Protein 4WWH (pdb70)

Secondary structure (DSSP, 8-state):
---EEEE---SSSTHHHHHHH--HHHHHTT-EEEE---TT-HHHHHHHHH--TT--SEEEE--SSTTS-HHHHHHHHHTT--EEEESSPP-S-S---EEEEE-HHHHHHHHHHHHHHHHTGGGT---EEEEE-B--TT-THHHHHHHH---SHHHHHHTSEE-TT---SHHHHB-GGG-HHHHHH--HIIIII-SSS---EEE-SSHHHHHHHHHHHHHTT-SBTTBPPPEE--SS--HHHHHHHHTTSS--EEE--HHHHHHHHHHHHHHHHTT-----SBSSS-B-SS-B--EEEEPPEEE-TTTHIIIIITTSSS-TGGG-/---EEEE---SSSTHHHHHHH--HHHHHTT-EEEE---TT-HHHHHHHHH--TT--SEEEE--SSTTS-HHHHHHHHHTT--EEEESS---S-S---EEEEE-HHHHHHHHHHHHHHHHTGGGT---EEEEE-B--TT-THHHHHHHH---HHHHHHTTSEE-TT---SHHHHB-GGG-HHHHHH--HHHHHH-SSS---EEE-SSHHHHHHHHHHHHHTT-SSSSSPPPEE--SS--HHHHHHHHTT-S-EEEE--HHHHHHHHHHHHHHHHTT-----SBSSS-B-SSSB--EEEEPPEEEETTTHIIIIITTTSS-TTT--

Structure (mmCIF, N/CA/C/O backbone):
data_4WWH
#
_entry.id   4WWH
#
_cell.length_a   68.045
_cell.length_b   83.617
_cell.length_c   100.242
_cell.angle_alpha   90.000
_cell.angle_beta   90.000
_cell.angle_gamma   90.000
#
_symmetry.space_group_name_H-M   'P 21 21 21'
#
loop_
_entity.id
_entity.type
_entity.pdbx_description
1 polymer 'ABC transporter'
2 non-polymer beta-D-galactopyranose
3 non-polymer 2-AMINO-2-HYDROXYMETHYL-PROPANE-1,3-DIOL
4 water water
#
loop_
_atom_site.group_PDB
_atom_site.id
_atom_site.type_symbol
_atom_site.label_atom_id
_atom_site.label_alt_id
_atom_site.label_comp_id
_atom_site.label_asym_id
_atom_site.label_entity_id
_atom_site.label_seq_id
_atom_site.pdbx_PDB_ins_code
_atom_site.Cartn_x
_atom_site.Cartn_y
_atom_site.Cartn_z
_atom_site.occupancy
_atom_site.B_iso_or_equiv
_atom_site.auth_seq_id
_atom_site.auth_comp_id
_atom_site.auth_asym_id
_atom_site.auth_atom_id
_atom_site.pdbx_PDB_model_num
ATOM 1 N N . ALA A 1 34 ? 66.186 2.881 -3.856 1.00 33.38 37 ALA A N 1
ATOM 2 C CA . ALA A 1 34 ? 64.865 2.450 -4.301 1.00 29.64 37 ALA A CA 1
ATOM 3 C C . ALA A 1 34 ? 63.777 3.349 -3.713 1.00 24.50 37 ALA A C 1
ATOM 4 O O . ALA A 1 34 ? 62.693 3.479 -4.286 1.00 26.11 37 ALA A O 1
ATOM 10 N N . LYS A 1 35 ? 64.073 3.975 -2.578 1.00 24.00 38 LYS A N 1
ATOM 11 C CA . LYS A 1 35 ? 63.100 4.835 -1.900 1.00 20.02 38 LYS A CA 1
ATOM 12 C C . LYS A 1 35 ? 62.945 6.195 -2.581 1.00 17.09 38 LYS A C 1
ATOM 13 O O . LYS A 1 35 ? 62.059 6.973 -2.224 1.00 22.39 38 LYS A O 1
ATOM 32 N N . GLY A 1 36 ? 63.803 6.494 -3.548 1.00 15.52 39 GLY A N 1
ATOM 33 C CA . GLY A 1 36 ? 63.653 7.709 -4.326 1.00 13.46 39 GLY A CA 1
ATOM 34 C C . GLY A 1 36 ? 64.355 8.910 -3.738 1.00 13.54 39 GLY A C 1
ATOM 35 O O . GLY A 1 36 ? 65.225 8.778 -2.888 1.00 16.06 39 GLY A O 1
ATOM 39 N N . THR A 1 37 ? 63.941 10.088 -4.196 1.00 12.86 40 THR A N 1
ATOM 40 C CA . THR A 1 37 ? 64.622 11.336 -3.898 1.00 11.61 40 THR A CA 1
ATOM 41 C C . THR A 1 37 ? 63.657 12.282 -3.200 1.00 12.33 40 THR A C 1
ATOM 42 O O . THR A 1 37 ? 62.490 12.399 -3.580 1.00 13.39 40 THR A O 1
ATOM 53 N N . VAL A 1 38 ? 64.154 12.946 -2.168 1.00 11.41 41 VAL A N 1
ATOM 54 C CA . VAL A 1 38 ? 63.399 13.992 -1.481 1.00 9.91 41 VAL A CA 1
ATOM 55 C C . VAL A 1 38 ? 63.957 15.353 -1.902 1.00 11.49 41 VAL A C 1
ATOM 56 O O . VAL A 1 38 ? 65.172 15.549 -1.932 1.00 10.52 41 VAL A O 1
ATOM 69 N N . GLY A 1 39 ? 63.072 16.289 -2.244 1.00 9.38 42 GLY A N 1
ATOM 70 C CA . GLY A 1 39 ? 63.498 17.631 -2.598 1.00 9.19 42 GLY A CA 1
ATOM 71 C C . GLY A 1 39 ? 63.576 18.498 -1.360 1.00 8.68 42 GLY A C 1
ATOM 72 O O . GLY A 1 39 ? 62.676 18.481 -0.525 1.00 9.77 42 GLY A O 1
ATOM 76 N N . ILE A 1 40 ? 64.658 19.262 -1.249 1.00 8.00 43 ILE A N 1
ATOM 77 C CA . ILE A 1 40 ? 64.871 20.146 -0.111 1.00 7.44 43 ILE A CA 1
ATOM 78 C C . ILE A 1 40 ? 65.142 21.553 -0.637 1.00 7.18 43 ILE A C 1
ATOM 79 O O . ILE A 1 40 ? 66.178 21.781 -1.264 1.00 8.12 43 ILE A O 1
ATOM 95 N N . ALA A 1 41 ? 64.225 22.485 -0.361 1.00 6.87 44 ALA A N 1
ATOM 96 C CA . ALA A 1 41 ? 64.287 23.838 -0.911 1.00 6.66 44 ALA A CA 1
ATOM 97 C C . ALA A 1 41 ? 64.511 24.851 0.212 1.00 6.14 44 ALA A C 1
ATOM 98 O O . ALA A 1 41 ? 63.577 25.182 0.949 1.00 6.04 44 ALA A O 1
ATOM 122 N N . PRO A 1 43 ? 66.025 28.664 1.707 1.00 5.03 46 PRO A N 1
ATOM 123 C CA . PRO A 1 43 ? 65.795 30.008 1.157 1.00 5.72 46 PRO A CA 1
ATOM 124 C C . PRO A 1 43 ? 67.039 30.708 0.617 1.00 5.31 46 PRO A C 1
ATOM 125 O O . PRO A 1 43 ? 66.971 31.345 -0.444 1.00 6.49 46 PRO A O 1
ATOM 136 N N . THR A 1 44 ? 68.154 30.589 1.322 1.00 6.09 47 THR A N 1
ATOM 137 C CA . THR A 1 44 ? 69.348 31.331 0.991 1.00 6.40 47 THR A CA 1
ATOM 138 C C . THR A 1 44 ? 70.514 30.766 1.781 1.00 6.53 47 THR A C 1
ATOM 139 O O . THR A 1 44 ? 70.317 30.146 2.824 1.00 7.85 47 THR A O 1
ATOM 150 N N . LYS A 1 45 ? 71.727 30.974 1.288 1.00 7.94 48 LYS A N 1
ATOM 151 C CA . LYS A 1 45 ? 72.932 30.688 2.056 1.00 9.13 48 LYS A CA 1
ATOM 152 C C . LYS A 1 45 ? 73.435 31.911 2.827 1.00 8.72 48 LYS A C 1
ATOM 153 O O . LYS A 1 45 ? 74.374 31.789 3.623 1.00 10.96 48 LYS A O 1
ATOM 172 N N A SER A 1 46 ? 72.822 33.078 2.619 0.66 7.66 49 SER A N 1
ATOM 173 N N B SER A 1 46 ? 72.840 33.070 2.582 0.34 7.84 49 SER A N 1
ATOM 174 C CA A SER A 1 46 ? 73.307 34.340 3.211 0.66 8.94 49 SER A CA 1
ATOM 175 C CA B SER A 1 46 ? 73.334 34.300 3.182 0.34 8.84 49 SER A CA 1
ATOM 176 C C A SER A 1 46 ? 72.989 34.467 4.706 0.66 8.84 49 SER A C 1
ATOM 177 C C B SER A 1 46 ? 73.172 34.274 4.702 0.34 7.91 49 SER A C 1
ATOM 178 O O A SER A 1 46 ? 73.470 35.363 5.387 0.66 7.50 49 SER A O 1
ATOM 179 O O B SER A 1 46 ? 73.982 34.872 5.414 0.34 7.65 49 SER A O 1
ATOM 194 N N . SER A 1 47 ? 72.143 33.576 5.190 1.00 6.42 50 SER A N 1
ATOM 195 C CA . SER A 1 47 ? 72.001 33.316 6.619 1.00 6.70 50 SER A CA 1
ATOM 196 C C . SER A 1 47 ? 72.495 31.893 6.814 1.00 6.27 50 SER A C 1
ATOM 197 O O . SER A 1 47 ? 71.889 30.935 6.293 1.00 7.81 50 SER A O 1
ATOM 206 N N . GLU A 1 48 ? 73.570 31.739 7.567 1.00 5.45 51 GLU A N 1
ATOM 207 C CA . GLU A 1 48 ? 74.331 30.521 7.537 1.00 6.72 51 GLU A CA 1
ATOM 208 C C . GLU A 1 48 ? 73.616 29.286 8.072 1.00 6.56 51 GLU A C 1
ATOM 209 O O . GLU A 1 48 ? 73.998 28.168 7.720 1.00 6.66 51 GLU A O 1
ATOM 221 N N . ARG A 1 49 ? 72.588 29.440 8.890 1.00 5.41 52 ARG A N 1
ATOM 222 C CA . ARG A 1 49 ? 71.945 28.249 9.434 1.00 4.74 52 ARG A CA 1
ATOM 223 C C . ARG A 1 49 ? 71.440 27.356 8.316 1.00 4.75 52 ARG A C 1
ATOM 224 O O . ARG A 1 49 ? 71.495 26.134 8.451 1.00 5.37 52 ARG A O 1
ATOM 245 N N . TRP A 1 50 ? 70.958 27.931 7.215 1.00 5.13 53 TRP A N 1
ATOM 246 C CA . TRP A 1 50 ? 70.256 27.111 6.233 1.00 4.96 53 TRP A CA 1
ATOM 247 C C . TRP A 1 50 ? 71.196 26.159 5.523 1.00 5.67 53 TRP A C 1
ATOM 248 O O . TRP A 1 50 ? 70.760 25.132 5.018 1.00 5.76 53 TRP A O 1
ATOM 269 N N . VAL A 1 51 ? 72.475 26.508 5.474 1.00 5.75 54 VAL A N 1
ATOM 270 C CA . VAL A 1 51 ? 73.497 25.621 4.954 1.00 7.64 54 VAL A CA 1
ATOM 271 C C . VAL A 1 51 ? 73.578 24.361 5.829 1.00 6.64 54 VAL A C 1
ATOM 272 O O . VAL A 1 51 ? 73.675 23.240 5.326 1.00 8.23 54 VAL A O 1
ATOM 285 N N . ALA A 1 52 ? 73.518 24.557 7.141 1.00 6.38 55 ALA A N 1
ATOM 286 C CA . ALA A 1 52 ? 73.556 23.450 8.097 1.00 6.90 55 ALA A CA 1
ATOM 287 C C . ALA A 1 52 ? 72.246 22.671 8.117 1.00 5.56 55 ALA A C 1
ATOM 288 O O . ALA A 1 52 ? 72.255 21.447 8.176 1.00 6.26 55 ALA A O 1
ATOM 295 N N . ASP A 1 53 ? 71.115 23.366 8.060 1.00 5.20 56 ASP A N 1
ATOM 296 C CA . ASP A 1 53 ? 69.830 22.660 7.952 1.00 5.28 56 ASP A CA 1
ATOM 297 C C . ASP A 1 53 ? 69.871 21.708 6.761 1.00 5.71 56 ASP A C 1
ATOM 298 O O . ASP A 1 53 ? 69.525 20.532 6.863 1.00 6.00 56 ASP A O 1
ATOM 307 N N . GLY A 1 54 ? 70.302 22.230 5.621 1.00 6.05 57 GLY A N 1
ATOM 308 C CA . GLY A 1 54 ? 70.296 21.460 4.394 1.00 6.82 57 GLY A CA 1
ATOM 309 C C . GLY A 1 54 ? 71.257 20.287 4.421 1.00 7.44 57 GLY A C 1
ATOM 310 O O . GLY A 1 54 ? 70.892 19.161 4.067 1.00 7.53 57 GLY A O 1
ATOM 314 N N . GLN A 1 55 ? 72.496 20.529 4.834 1.00 7.00 58 GLN A N 1
ATOM 315 C CA . GLN A 1 55 ? 73.506 19.474 4.827 1.00 8.57 58 GLN A CA 1
ATOM 316 C C . GLN A 1 55 ? 73.162 18.371 5.817 1.00 7.57 58 GLN A C 1
ATOM 317 O O . GLN A 1 55 ? 73.313 17.177 5.516 1.00 8.26 58 GLN A O 1
ATOM 331 N N . ASN A 1 56 ? 72.705 18.754 7.002 1.00 7.00 59 ASN A N 1
ATOM 332 C CA . ASN A 1 56 ? 72.319 17.749 7.972 1.00 8.56 59 ASN A CA 1
ATOM 333 C C . ASN A 1 56 ? 71.137 16.909 7.459 1.00 8.08 59 ASN A C 1
ATOM 334 O O . ASN A 1 56 ? 71.096 15.698 7.674 1.00 7.84 59 ASN A O 1
ATOM 362 N N . VAL A 1 58 ? 70.505 16.290 4.220 1.00 7.81 61 VAL A N 1
ATOM 363 C CA . VAL A 1 58 ? 71.041 15.412 3.182 1.00 8.36 61 VAL A CA 1
ATOM 364 C C . VAL A 1 58 ? 71.608 14.141 3.820 1.00 8.70 61 VAL A C 1
ATOM 365 O O . VAL A 1 58 ? 71.331 13.022 3.379 1.00 9.18 61 VAL A O 1
ATOM 378 N N . ASP A 1 59 ? 72.393 14.325 4.871 1.00 8.49 62 ASP A N 1
ATOM 379 C CA . ASP A 1 59 ? 73.073 13.201 5.505 1.00 8.83 62 ASP A CA 1
ATOM 380 C C . ASP A 1 59 ? 72.065 12.287 6.210 1.00 8.94 62 ASP A C 1
ATOM 381 O O . ASP A 1 59 ? 72.194 11.059 6.156 1.00 9.43 62 ASP A O 1
ATOM 390 N N . GLN A 1 60 ? 71.070 12.869 6.867 1.00 8.53 63 GLN A N 1
ATOM 391 C CA . GLN A 1 60 ? 70.077 12.040 7.546 1.00 8.68 63 GLN A CA 1
ATOM 392 C C . GLN A 1 60 ? 69.150 11.326 6.562 1.00 9.09 63 GLN A C 1
ATOM 393 O O . GLN A 1 60 ? 68.814 10.164 6.758 1.00 9.51 63 GLN A O 1
ATOM 407 N N . PHE A 1 61 ? 68.769 11.996 5.479 1.00 9.01 64 PHE A N 1
ATOM 408 C CA . PHE A 1 61 ? 67.969 11.327 4.460 1.00 9.46 64 PHE A CA 1
ATOM 409 C C . PHE A 1 61 ? 68.757 10.148 3.890 1.00 10.67 64 PHE A C 1
ATOM 410 O O . PHE A 1 61 ? 68.192 9.081 3.653 1.00 10.57 64 PHE A O 1
ATOM 427 N N . LYS A 1 62 ? 70.062 10.319 3.684 1.00 10.10 65 LYS A N 1
ATOM 428 C CA . LYS A 1 62 ? 70.879 9.216 3.175 1.00 10.71 65 LYS A CA 1
ATOM 429 C C . LYS A 1 62 ? 70.865 8.058 4.165 1.00 10.99 65 LYS A C 1
ATOM 430 O O . LYS A 1 62 ? 70.773 6.897 3.772 1.00 11.59 65 LYS A O 1
ATOM 449 N N . ALA A 1 63 ? 70.932 8.367 5.452 1.00 11.33 66 ALA A N 1
ATOM 450 C CA . ALA A 1 63 ? 70.922 7.321 6.465 1.00 10.86 66 ALA A CA 1
ATOM 451 C C . ALA A 1 63 ? 69.625 6.509 6.404 1.00 11.19 66 ALA A C 1
ATOM 452 O O . ALA A 1 63 ? 69.615 5.324 6.743 1.00 12.51 66 ALA A O 1
ATOM 459 N N . PHE A 1 64 ? 68.539 7.156 5.995 1.00 10.95 67 PHE A N 1
ATOM 460 C CA . PHE A 1 64 ? 67.237 6.504 5.855 1.00 12.85 67 PHE A CA 1
ATOM 461 C C . PHE A 1 64 ? 67.039 5.874 4.471 1.00 14.05 67 PHE A C 1
ATOM 462 O O . PHE A 1 64 ? 65.993 5.297 4.205 1.00 15.64 67 PHE A O 1
ATOM 479 N N . GLY A 1 65 ? 68.014 6.019 3.580 1.00 12.61 68 GLY A N 1
ATOM 480 C CA . GLY A 1 65 ? 67.943 5.392 2.272 1.00 12.56 68 GLY A CA 1
ATOM 481 C C . GLY A 1 65 ? 67.352 6.250 1.158 1.00 12.42 68 GLY A C 1
ATOM 482 O O . GLY A 1 65 ? 66.974 5.719 0.106 1.00 13.38 68 GLY A O 1
ATOM 486 N N . TYR A 1 66 ? 67.274 7.559 1.372 1.00 12.49 69 TYR A N 1
ATOM 487 C CA . TYR A 1 66 ? 66.766 8.492 0.368 1.00 13.03 69 TYR A CA 1
ATOM 488 C C . TYR A 1 66 ? 67.878 9.313 -0.262 1.00 13.10 69 TYR A C 1
ATOM 489 O O . TYR A 1 66 ? 68.758 9.841 0.427 1.00 14.58 69 TYR A O 1
ATOM 507 N N . ASP A 1 67 ? 67.813 9.449 -1.580 1.00 13.17 70 ASP A N 1
ATOM 508 C CA . ASP A 1 67 ? 68.582 10.481 -2.268 1.00 14.07 70 ASP A CA 1
ATOM 509 C C . ASP A 1 67 ? 67.933 11.842 -1.992 1.00 11.96 70 ASP A C 1
ATOM 510 O O . ASP A 1 67 ? 66.793 11.900 -1.524 1.00 11.86 70 ASP A O 1
ATOM 519 N N . THR A 1 68 ? 68.645 12.925 -2.296 1.00 12.10 71 THR A N 1
ATOM 520 C CA . THR A 1 68 ? 68.101 14.265 -2.109 1.00 10.87 71 THR A CA 1
ATOM 521 C C . THR A 1 68 ? 68.480 15.185 -3.253 1.00 11.82 71 THR A C 1
ATOM 522 O O . THR A 1 68 ? 69.514 15.003 -3.909 1.00 13.05 71 THR A O 1
ATOM 533 N N . ASP A 1 69 ? 67.621 16.176 -3.463 1.00 10.26 72 ASP A N 1
ATOM 534 C CA . ASP A 1 69 ? 67.896 17.312 -4.338 1.00 10.30 72 ASP A CA 1
ATOM 535 C C . ASP A 1 69 ? 67.830 18.567 -3.471 1.00 8.87 72 ASP A C 1
ATOM 536 O O . ASP A 1 69 ? 66.744 19.072 -3.192 1.00 10.02 72 ASP A O 1
ATOM 545 N N . LEU A 1 70 ? 68.997 19.031 -3.021 1.00 9.02 73 LEU A N 1
ATOM 546 C CA . LEU A 1 70 ? 69.106 20.186 -2.134 1.00 8.71 73 LEU A CA 1
ATOM 547 C C . LEU A 1 70 ? 69.402 21.444 -2.951 1.00 9.24 73 LEU A C 1
ATOM 548 O O . LEU A 1 70 ? 70.386 21.483 -3.685 1.00 9.61 73 LEU A O 1
ATOM 564 N N . GLN A 1 71 ? 68.546 22.455 -2.826 1.00 7.61 74 GLN A N 1
ATOM 565 C CA . GLN A 1 71 ? 68.688 23.704 -3.568 1.00 7.77 74 GLN A CA 1
ATOM 566 C C . GLN A 1 71 ? 68.480 24.896 -2.640 1.00 7.26 74 GLN A C 1
ATOM 567 O O . GLN A 1 71 ? 67.742 24.808 -1.656 1.00 8.20 74 GLN A O 1
ATOM 581 N N . TYR A 1 72 ? 69.134 26.008 -2.980 1.00 6.87 75 TYR A N 1
ATOM 582 C CA . TYR A 1 72 ? 69.038 27.252 -2.232 1.00 6.86 75 TYR A CA 1
ATOM 583 C C . TYR A 1 72 ? 68.553 28.333 -3.175 1.00 6.43 75 TYR A C 1
ATOM 584 O O . TYR A 1 72 ? 69.067 28.486 -4.275 1.00 7.14 75 TYR A O 1
ATOM 602 N N . GLY A 1 73 ? 67.572 29.110 -2.736 1.00 6.82 76 GLY A N 1
ATOM 603 C CA . GLY A 1 73 ? 66.981 30.132 -3.582 1.00 6.26 76 GLY A CA 1
ATOM 604 C C . GLY A 1 73 ? 67.719 31.458 -3.673 1.00 6.86 76 GLY A C 1
ATOM 605 O O . GLY A 1 73 ? 67.340 32.317 -4.466 1.00 6.50 76 GLY A O 1
ATOM 609 N N . ASP A 1 74 ? 68.770 31.644 -2.876 1.00 7.26 77 ASP A N 1
ATOM 610 C CA . ASP A 1 74 ? 69.508 32.916 -2.839 1.00 8.61 77 ASP A CA 1
ATOM 611 C C . ASP A 1 74 ? 68.575 34.118 -2.559 1.00 7.15 77 ASP A C 1
ATOM 612 O O . ASP A 1 74 ? 68.820 35.245 -2.998 1.00 8.95 77 ASP A O 1
ATOM 621 N N . ASP A 1 75 ? 67.513 33.879 -1.816 1.00 7.47 78 ASP A N 1
ATOM 622 C CA . ASP A 1 75 ? 66.515 34.893 -1.473 1.00 7.55 78 ASP A CA 1
ATOM 623 C C . ASP A 1 75 ? 65.794 35.490 -2.664 1.00 8.37 78 ASP A C 1
ATOM 624 O O . ASP A 1 75 ? 65.152 36.517 -2.528 1.00 9.08 78 ASP A O 1
ATOM 633 N N . VAL A 1 76 ? 65.857 34.828 -3.814 1.00 6.00 79 VAL A N 1
ATOM 634 C CA . VAL A 1 76 ? 65.027 35.176 -4.945 1.00 5.85 79 VAL A CA 1
ATOM 635 C C . VAL A 1 76 ? 63.842 34.222 -4.920 1.00 5.92 79 VAL A C 1
ATOM 636 O O . VAL A 1 76 ? 63.991 33.008 -5.130 1.00 6.13 79 VAL A O 1
ATOM 649 N N . VAL A 1 77 ? 62.659 34.762 -4.653 1.00 5.78 80 VAL A N 1
ATOM 650 C CA . VAL A 1 77 ? 61.462 33.951 -4.605 1.00 6.91 80 VAL A CA 1
ATOM 651 C C . VAL A 1 77 ? 61.331 33.078 -5.855 1.00 6.44 80 VAL A C 1
ATOM 652 O O . VAL A 1 77 ? 61.042 31.875 -5.746 1.00 6.52 80 VAL A O 1
ATOM 665 N N . GLN A 1 78 ? 61.543 33.638 -7.039 1.00 6.67 81 GLN A N 1
ATOM 666 C CA . GLN A 1 78 ? 61.337 32.868 -8.256 1.00 7.18 81 GLN A CA 1
ATOM 667 C C . GLN A 1 78 ? 62.388 31.776 -8.421 1.00 7.36 81 GLN A C 1
ATOM 668 O O . GLN A 1 78 ? 62.104 30.751 -9.047 1.00 7.74 81 GLN A O 1
ATOM 682 N N . ASN A 1 79 ? 63.587 31.953 -7.868 1.00 7.14 82 ASN A N 1
ATOM 683 C CA . ASN A 1 79 ? 64.558 30.858 -7.907 1.00 7.32 82 ASN A CA 1
ATOM 684 C C . ASN A 1 79 ? 64.014 29.679 -7.092 1.00 7.24 82 ASN A C 1
ATOM 685 O O . ASN A 1 79 ? 64.093 28.524 -7.514 1.00 7.59 82 ASN A O 1
ATOM 696 N N . GLN A 1 80 ? 63.498 29.955 -5.897 1.00 6.81 83 GLN A N 1
ATOM 697 C CA . GLN A 1 80 ? 62.948 28.890 -5.078 1.00 6.76 83 GLN A CA 1
ATOM 698 C C . GLN A 1 80 ? 61.739 28.236 -5.762 1.00 7.13 83 GLN A C 1
ATOM 699 O O . GLN A 1 80 ? 61.624 27.001 -5.775 1.00 7.39 83 GLN A O 1
ATOM 713 N N . VAL A 1 81 ? 60.853 29.044 -6.347 1.00 7.20 84 VAL A N 1
ATOM 714 C CA . VAL A 1 81 ? 59.711 28.491 -7.056 1.00 7.90 84 VAL A CA 1
ATOM 715 C C . VAL A 1 81 ? 60.179 27.586 -8.189 1.00 8.13 84 VAL A C 1
ATOM 716 O O . VAL A 1 81 ? 59.663 26.475 -8.353 1.00 8.47 84 VAL A O 1
ATOM 729 N N A SER A 1 82 ? 61.128 28.072 -8.989 0.45 8.25 85 SER A N 1
ATOM 730 N N B SER A 1 82 ? 61.140 28.043 -8.983 0.55 8.26 85 SER A N 1
ATOM 731 C CA A SER A 1 82 ? 61.705 27.298 -10.087 0.45 9.43 85 SER A CA 1
ATOM 732 C CA B SER A 1 82 ? 61.628 27.257 -10.109 0.55 8.80 85 SER A CA 1
ATOM 733 C C A SER A 1 82 ? 62.237 25.974 -9.580 0.45 9.61 85 SER A C 1
ATOM 734 C C B SER A 1 82 ? 62.319 25.977 -9.637 0.55 9.43 85 SER A C 1
ATOM 735 O O A SER A 1 82 ? 61.977 24.915 -10.154 0.45 9.34 85 SER A O 1
ATOM 736 O O B SER A 1 82 ? 62.231 24.934 -10.290 0.55 9.37 85 SER A O 1
ATOM 751 N N . GLN A 1 83 ? 63.000 26.044 -8.501 1.00 8.45 86 GLN A N 1
ATOM 752 C CA . GLN A 1 83 ? 63.647 24.866 -7.954 1.00 8.98 86 GLN A CA 1
ATOM 753 C C . GLN A 1 83 ? 62.607 23.822 -7.543 1.00 8.67 86 GLN A C 1
ATOM 754 O O . GLN A 1 83 ? 62.779 22.628 -7.801 1.00 9.07 86 GLN A O 1
ATOM 769 N N . ILE A 1 84 ? 61.530 24.261 -6.901 1.00 8.39 87 ILE A N 1
ATOM 770 C CA . ILE A 1 84 ? 60.461 23.361 -6.474 1.00 8.55 87 ILE A CA 1
ATOM 771 C C . ILE A 1 84 ? 59.714 22.813 -7.697 1.00 9.16 87 ILE A C 1
ATOM 772 O O . ILE A 1 84 ? 59.407 21.620 -7.764 1.00 9.55 87 ILE A O 1
ATOM 788 N N . GLU A 1 85 ? 59.435 23.665 -8.679 1.00 9.37 88 GLU A N 1
ATOM 789 C CA . GLU A 1 85 ? 58.782 23.200 -9.899 1.00 9.91 88 GLU A CA 1
ATOM 790 C C . GLU A 1 85 ? 59.589 22.060 -10.508 1.00 10.38 88 GLU A C 1
ATOM 791 O O . GLU A 1 85 ? 59.023 21.060 -10.981 1.00 10.90 88 GLU A O 1
ATOM 803 N N . ASN A 1 86 ? 60.909 22.217 -10.531 1.00 11.31 89 ASN A N 1
ATOM 804 C CA . ASN A 1 86 ? 61.779 21.208 -11.111 1.00 13.03 89 ASN A CA 1
ATOM 805 C C . ASN A 1 86 ? 61.785 19.919 -10.305 1.00 13.45 89 ASN A C 1
ATOM 806 O O . ASN A 1 86 ? 61.829 18.828 -10.876 1.00 15.24 89 ASN A O 1
ATOM 834 N N . ILE A 1 88 ? 59.294 18.784 -8.597 1.00 12.54 91 ILE A N 1
ATOM 835 C CA . ILE A 1 88 ? 58.007 18.165 -8.897 1.00 12.49 91 ILE A CA 1
ATOM 836 C C . ILE A 1 88 ? 58.042 17.440 -10.247 1.00 13.94 91 ILE A C 1
ATOM 837 O O . ILE A 1 88 ? 57.596 16.299 -10.358 1.00 14.70 91 ILE A O 1
ATOM 853 N N . THR A 1 89 ? 58.600 18.078 -11.266 1.00 14.58 92 THR A N 1
ATOM 854 C CA . THR A 1 89 ? 58.637 17.465 -12.589 1.00 16.56 92 THR A CA 1
ATOM 855 C C . THR A 1 89 ? 59.627 16.296 -12.616 1.00 17.25 92 THR A C 1
ATOM 856 O O . THR A 1 89 ? 59.453 15.352 -13.391 1.00 17.21 92 THR A O 1
ATOM 867 N N . LYS A 1 90 ? 60.635 16.329 -11.749 1.00 17.69 93 LYS A N 1
ATOM 868 C CA . LYS A 1 90 ? 61.617 15.245 -11.658 1.00 19.26 93 LYS A CA 1
ATOM 869 C C . LYS A 1 90 ? 61.163 14.099 -10.755 1.00 18.62 93 LYS A C 1
ATOM 870 O O . LYS A 1 90 ? 61.873 13.094 -10.585 1.00 21.07 93 LYS A O 1
ATOM 889 N N . GLY A 1 91 ? 59.966 14.229 -10.199 1.00 14.60 94 GLY A N 1
ATOM 890 C CA . GLY A 1 91 ? 59.354 13.139 -9.463 1.00 16.08 94 GLY A CA 1
ATOM 891 C C . GLY A 1 91 ? 59.905 12.878 -8.072 1.00 13.43 94 GLY A C 1
ATOM 892 O O . GLY A 1 91 ? 59.968 11.720 -7.634 1.00 14.51 94 GLY A O 1
ATOM 896 N N . VAL A 1 92 ? 60.285 13.921 -7.341 1.00 13.96 95 VAL A N 1
ATOM 897 C CA . VAL A 1 92 ? 60.675 13.694 -5.952 1.00 11.89 95 VAL A CA 1
ATOM 898 C C . VAL A 1 92 ? 59.481 13.090 -5.228 1.00 11.68 95 VAL A C 1
ATOM 899 O O . VAL A 1 92 ? 58.341 13.287 -5.625 1.00 13.45 95 VAL A O 1
ATOM 912 N N . LYS A 1 93 ? 59.759 12.354 -4.157 1.00 13.77 96 LYS A N 1
ATOM 913 C CA . LYS A 1 93 ? 58.723 11.683 -3.380 1.00 12.96 96 LYS A CA 1
ATOM 914 C C . LYS A 1 93 ? 58.061 12.575 -2.344 1.00 11.42 96 LYS A C 1
ATOM 915 O O . LYS A 1 93 ? 56.958 12.293 -1.888 1.00 11.91 96 LYS A O 1
ATOM 934 N N . LEU A 1 94 ? 58.748 13.644 -1.950 1.00 10.93 97 LEU A N 1
ATOM 935 C CA . LEU A 1 94 ? 58.307 14.507 -0.860 1.00 10.00 97 LEU A CA 1
ATOM 936 C C . LEU A 1 94 ? 59.103 15.795 -0.988 1.00 10.72 97 LEU A C 1
ATOM 937 O O . LEU A 1 9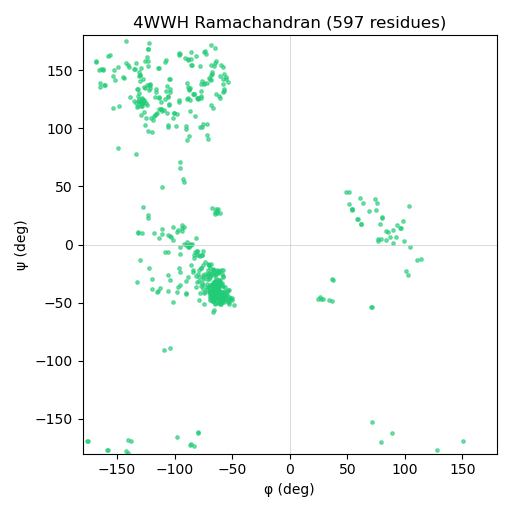4 ? 60.220 15.774 -1.494 1.00 9.61 97 LEU A O 1
ATOM 953 N N . LEU A 1 95 ? 58.517 16.907 -0.547 1.00 9.23 98 LEU A N 1
ATOM 954 C CA . LEU A 1 95 ? 59.182 18.208 -0.542 1.00 9.22 98 LEU A CA 1
ATOM 955 C C . LEU A 1 95 ? 59.347 18.705 0.878 1.00 8.95 98 LEU A C 1
ATOM 956 O O . LEU A 1 95 ? 58.400 18.682 1.655 1.00 9.48 98 LEU A O 1
ATOM 972 N N . VAL A 1 96 ? 60.556 19.147 1.213 1.00 7.75 99 VAL A N 1
ATOM 973 C CA . VAL A 1 96 ? 60.820 19.851 2.467 1.00 7.29 99 VAL A CA 1
ATOM 974 C C . VAL A 1 96 ? 61.205 21.258 2.055 1.00 6.80 99 VAL A C 1
ATOM 975 O O . VAL A 1 96 ? 62.178 21.456 1.340 1.00 8.17 99 VAL A O 1
ATOM 988 N N . ILE A 1 97 ? 60.406 22.237 2.459 1.00 6.52 100 ILE A N 1
ATOM 989 C CA . ILE A 1 97 ? 60.549 23.598 1.956 1.00 6.55 100 ILE A CA 1
ATOM 990 C C . ILE A 1 97 ? 60.563 24.603 3.100 1.00 5.79 100 ILE A C 1
ATOM 991 O O . ILE A 1 97 ? 59.639 24.624 3.932 1.00 6.30 100 ILE A O 1
ATOM 1007 N N . ALA A 1 98 ? 61.607 25.426 3.144 1.00 5.46 101 ALA A N 1
ATOM 1008 C CA . ALA A 1 98 ? 61.677 26.588 4.036 1.00 5.28 101 ALA A CA 1
ATOM 1009 C C . ALA A 1 98 ? 61.463 27.806 3.136 1.00 5.21 101 ALA A C 1
ATOM 1010 O O . ALA A 1 98 ? 62.373 28.215 2.408 1.00 5.09 101 ALA A O 1
ATOM 1017 N N . PRO A 1 99 ? 60.246 28.371 3.129 1.00 5.07 102 PRO A N 1
ATOM 1018 C CA . PRO A 1 99 ? 59.943 29.432 2.162 1.00 5.13 102 PRO A CA 1
ATOM 1019 C C . PRO A 1 99 ? 60.686 30.722 2.418 1.00 5.12 102 PRO A C 1
ATOM 1020 O O . PRO A 1 99 ? 60.825 31.149 3.556 1.00 4.97 102 PRO A O 1
ATOM 1031 N N . ILE A 1 100 ? 61.107 31.363 1.336 1.00 5.09 103 ILE A N 1
ATOM 1032 C CA . ILE A 1 100 ? 61.506 32.762 1.394 1.00 4.91 103 ILE A CA 1
ATOM 1033 C C . ILE A 1 100 ? 60.284 33.622 1.719 1.00 4.89 103 ILE A C 1
ATOM 1034 O O . ILE A 1 100 ? 60.275 34.357 2.706 1.00 5.24 103 ILE A O 1
ATOM 1050 N N . ASP A 1 101 ? 59.260 33.505 0.892 1.00 6.08 104 ASP A N 1
ATOM 1051 C CA . ASP A 1 101 ? 58.005 34.247 1.041 1.00 6.24 104 ASP A CA 1
ATOM 1052 C C . ASP A 1 101 ? 56.915 33.217 1.286 1.00 5.94 104 ASP A C 1
ATOM 1053 O O . ASP A 1 101 ? 56.597 32.408 0.412 1.00 6.63 104 ASP A O 1
ATOM 1062 N N . GLY A 1 102 ? 56.358 33.227 2.493 1.00 6.97 105 GLY A N 1
ATOM 1063 C CA . GLY A 1 102 ? 55.418 32.204 2.899 1.00 7.80 105 GLY A CA 1
ATOM 1064 C C . GLY A 1 102 ? 54.168 32.079 2.049 1.00 8.58 105 GLY A C 1
ATOM 1065 O O . GLY A 1 102 ? 53.531 31.025 2.045 1.00 8.95 105 GLY A O 1
ATOM 1069 N N . SER A 1 103 ? 53.808 33.134 1.324 1.00 7.68 106 SER A N 1
ATOM 1070 C CA . SER A 1 103 ? 52.570 33.132 0.545 1.00 9.51 106 SER A CA 1
ATOM 1071 C C . SER A 1 103 ? 52.807 32.927 -0.953 1.00 10.59 106 SER A C 1
ATOM 1072 O O . SER A 1 103 ? 51.851 32.980 -1.750 1.00 11.21 106 SER A O 1
ATOM 1080 N N . SER A 1 104 ? 54.048 32.647 -1.347 1.00 7.83 107 SER A N 1
ATOM 1081 C CA . SER A 1 104 ? 54.424 32.624 -2.757 1.00 7.70 107 SER A CA 1
ATOM 1082 C C . SER A 1 104 ? 54.321 31.275 -3.436 1.00 7.38 107 SER A C 1
ATOM 1083 O O . SER A 1 104 ? 54.625 31.178 -4.625 1.00 9.08 107 SER A O 1
ATOM 1091 N N . LEU A 1 105 ? 53.895 30.237 -2.724 1.00 8.24 108 LEU A N 1
ATOM 1092 C CA . LEU A 1 105 ? 54.034 28.873 -3.229 1.00 9.13 108 LEU A CA 1
ATOM 1093 C C . LEU A 1 105 ? 52.718 28.169 -3.540 1.00 10.17 108 LEU A C 1
ATOM 1094 O O . LEU A 1 105 ? 52.710 26.994 -3.890 1.00 12.00 108 LEU A O 1
ATOM 1110 N N . THR A 1 106 ? 51.607 28.882 -3.443 1.00 10.60 109 THR A N 1
ATOM 1111 C CA . THR A 1 106 ? 50.297 28.245 -3.529 1.00 11.04 109 THR A CA 1
ATOM 1112 C C . THR A 1 106 ? 50.054 27.503 -4.849 1.00 12.34 109 THR A C 1
ATOM 1113 O O . THR A 1 106 ? 49.676 26.333 -4.838 1.00 11.49 109 THR A O 1
ATOM 1124 N N . ASN A 1 107 ? 50.310 28.146 -5.981 1.00 11.80 110 ASN A N 1
ATOM 1125 C CA . ASN A 1 107 ? 50.110 27.467 -7.250 1.00 11.98 110 ASN A CA 1
ATOM 1126 C C . ASN A 1 107 ? 51.063 26.300 -7.396 1.00 10.74 110 ASN A C 1
ATOM 1127 O O . ASN A 1 107 ? 50.694 25.245 -7.877 1.00 12.25 110 ASN A O 1
ATOM 1138 N N . THR A 1 108 ? 52.302 26.489 -6.969 1.00 11.08 111 THR A N 1
ATOM 1139 C CA . THR A 1 108 ? 53.295 25.440 -7.101 1.00 10.69 111 THR A CA 1
ATOM 1140 C C . THR A 1 108 ? 52.911 24.207 -6.280 1.00 11.12 111 THR A C 1
ATOM 1141 O O . THR A 1 108 ? 53.055 23.077 -6.730 1.00 12.54 111 THR A O 1
ATOM 1152 N N . LEU A 1 109 ? 52.400 24.428 -5.078 1.00 10.96 112 LEU A N 1
ATOM 1153 C CA . LEU A 1 109 ? 52.070 23.302 -4.209 1.00 10.05 112 LEU A CA 1
ATOM 1154 C C . LEU A 1 109 ? 50.774 22.600 -4.607 1.00 9.86 112 LEU A C 1
ATOM 1155 O O . LEU A 1 109 ? 50.577 21.439 -4.258 1.00 11.12 112 LEU A O 1
ATOM 1171 N N . GLN A 1 110 ? 49.910 23.273 -5.366 1.00 11.03 113 GLN A N 1
ATOM 1172 C CA . GLN A 1 110 ? 48.768 22.556 -5.911 1.00 12.02 113 GLN A CA 1
ATOM 1173 C C . GLN A 1 110 ? 49.267 21.519 -6.916 1.00 13.25 113 GLN A C 1
ATOM 1174 O O . GLN A 1 110 ? 48.734 20.427 -6.994 1.00 13.62 113 GLN A O 1
ATOM 1188 N N A HIS A 1 111 ? 50.294 21.857 -7.696 0.48 13.69 114 HIS A N 1
ATOM 1189 N N B HIS A 1 111 ? 50.291 21.895 -7.670 0.52 13.80 114 HIS A N 1
ATOM 1190 C CA A HIS A 1 111 ? 50.869 20.879 -8.619 0.48 14.93 114 HIS A CA 1
ATOM 1191 C CA B HIS A 1 111 ? 50.938 21.006 -8.615 0.52 14.65 114 HIS A CA 1
ATOM 1192 C C A HIS A 1 111 ? 51.450 19.720 -7.827 0.48 14.62 114 HIS A C 1
ATOM 1193 C C B HIS A 1 111 ? 51.500 19.785 -7.872 0.52 14.67 114 HIS A C 1
ATOM 1194 O O A HIS A 1 111 ? 51.269 18.563 -8.191 0.48 16.53 114 HIS A O 1
ATOM 1195 O O B HIS A 1 111 ? 51.343 18.653 -8.312 0.52 16.60 114 HIS A O 1
ATOM 1224 N N . ALA A 1 112 ? 52.139 20.022 -6.727 1.00 14.75 115 ALA A N 1
ATOM 1225 C CA . ALA A 1 112 ? 52.670 18.941 -5.892 1.00 13.49 115 ALA A CA 1
ATOM 1226 C C . ALA A 1 112 ? 51.547 18.028 -5.393 1.00 11.26 115 ALA A C 1
ATOM 1227 O O . ALA A 1 112 ? 51.656 16.806 -5.455 1.00 15.62 115 ALA A O 1
ATOM 1234 N N . ALA A 1 113 ? 50.475 18.637 -4.892 1.00 13.07 116 ALA A N 1
ATOM 1235 C CA . ALA A 1 113 ? 49.345 17.866 -4.375 1.00 13.94 116 ALA A CA 1
ATOM 1236 C C . ALA A 1 113 ? 48.695 17.006 -5.464 1.00 16.63 116 ALA A C 1
ATOM 1237 O O . ALA A 1 113 ? 48.257 15.883 -5.208 1.00 18.72 116 ALA A O 1
ATOM 1244 N N . ASP A 1 114 ? 48.632 17.531 -6.678 1.00 15.23 117 ASP A N 1
ATOM 1245 C CA . ASP A 1 114 ? 48.048 16.762 -7.772 1.00 16.11 117 ASP A CA 1
ATOM 1246 C C . ASP A 1 114 ? 48.962 15.670 -8.297 1.00 19.11 117 ASP A C 1
ATOM 1247 O O . ASP A 1 114 ? 48.545 14.841 -9.104 1.00 20.26 117 ASP A O 1
ATOM 1256 N N . LEU A 1 115 ? 50.211 15.676 -7.845 1.00 17.68 118 LEU A N 1
ATOM 1257 C CA . LEU A 1 115 ? 51.132 14.579 -8.107 1.00 15.62 118 LEU A CA 1
ATOM 1258 C C . LEU A 1 115 ? 51.344 13.719 -6.859 1.00 17.43 118 LEU A C 1
ATOM 1259 O O . LEU A 1 115 ? 52.195 12.836 -6.839 1.00 21.27 118 LEU A O 1
ATOM 1275 N N . LYS A 1 116 ? 50.560 13.986 -5.819 1.00 18.92 119 LYS A N 1
ATOM 1276 C CA . LYS A 1 116 ? 50.617 13.196 -4.597 1.00 20.24 119 LYS A CA 1
ATOM 1277 C C . LYS A 1 116 ? 51.971 13.307 -3.902 1.00 21.22 119 LYS A C 1
ATOM 1278 O O . LYS A 1 116 ? 52.452 12.339 -3.312 1.00 22.18 119 LYS A O 1
ATOM 1297 N N . ILE A 1 117 ? 52.582 14.487 -3.970 1.00 14.89 120 ILE A N 1
ATOM 1298 C CA . ILE A 1 117 ? 53.865 14.715 -3.312 1.00 15.15 120 ILE A CA 1
ATOM 1299 C C . ILE A 1 117 ? 53.628 15.482 -2.007 1.00 14.02 120 ILE A C 1
ATOM 1300 O O . ILE A 1 117 ? 53.277 16.657 -2.053 1.00 13.98 120 ILE A O 1
ATOM 1316 N N . PRO A 1 118 ? 53.797 14.821 -0.847 1.00 12.52 121 PRO A N 1
ATOM 1317 C CA . PRO A 1 118 ? 53.574 15.522 0.424 1.00 11.66 121 PRO A CA 1
ATOM 1318 C C . PRO A 1 118 ? 54.572 16.646 0.661 1.00 10.64 121 PRO A C 1
ATOM 1319 O O . PRO A 1 118 ? 55.660 16.648 0.098 1.00 10.08 121 PRO A O 1
ATOM 1330 N N . VAL A 1 119 ? 54.166 17.597 1.489 1.00 9.79 122 VAL A N 1
ATOM 1331 C CA . VAL A 1 119 ? 54.932 18.807 1.741 1.00 8.40 122 VAL A CA 1
ATOM 1332 C C . VAL A 1 119 ? 55.139 18.975 3.239 1.00 8.24 122 VAL A C 1
ATOM 1333 O O . VAL A 1 119 ? 54.179 19.017 4.015 1.00 9.94 122 VAL A O 1
ATOM 1346 N N . ILE A 1 120 ? 56.406 19.070 3.622 1.00 8.02 123 ILE A N 1
ATOM 1347 C CA . ILE A 1 120 ? 56.789 19.435 4.968 1.00 7.44 123 ILE A CA 1
ATOM 1348 C C . ILE A 1 120 ? 57.293 20.876 4.937 1.00 6.71 123 ILE A C 1
ATOM 1349 O O . ILE A 1 120 ? 58.219 21.223 4.202 1.00 7.61 123 ILE A O 1
ATOM 1365 N N . SER A 1 121 ? 56.635 21.734 5.703 1.00 6.67 124 SER A N 1
ATOM 1366 C CA . SER A 1 121 ? 57.062 23.104 5.894 1.00 6.01 124 SER A CA 1
ATOM 1367 C C . SER A 1 121 ? 58.189 23.091 6.934 1.00 6.28 124 SER A C 1
ATOM 1368 O O . SER A 1 121 ? 58.023 22.560 8.029 1.00 6.39 124 SER A O 1
ATOM 1376 N N . TYR A 1 122 ? 59.329 23.667 6.574 1.00 5.47 125 TYR A N 1
ATOM 1377 C CA . TYR A 1 122 ? 60.539 23.585 7.384 1.00 5.25 125 TYR A CA 1
ATOM 1378 C C . TYR A 1 122 ? 60.877 24.944 7.960 1.00 4.81 125 TYR A C 1
ATOM 1379 O O . TYR A 1 122 ? 61.177 25.885 7.224 1.00 4.69 125 TYR A O 1
ATOM 1397 N N . ASP A 1 123 ? 60.827 25.007 9.281 1.00 4.33 126 ASP A N 1
ATOM 1398 C CA . ASP A 1 123 ? 61.179 26.157 10.102 1.00 4.35 126 ASP A CA 1
ATOM 1399 C C . ASP A 1 123 ? 60.194 27.315 10.018 1.00 4.11 126 ASP A C 1
ATOM 1400 O O . ASP A 1 123 ? 59.714 27.796 11.051 1.00 4.09 126 ASP A O 1
ATOM 1409 N N . ARG A 1 124 ? 59.934 27.755 8.796 1.00 4.19 127 ARG A N 1
ATOM 1410 C CA . ARG A 1 124 ? 58.961 28.812 8.506 1.00 5.06 127 ARG A CA 1
ATOM 1411 C C . ARG A 1 124 ? 57.698 28.184 7.945 1.00 5.50 127 ARG A C 1
ATOM 1412 O O . ARG A 1 124 ? 57.790 27.244 7.161 1.00 5.17 127 ARG A O 1
ATOM 1433 N N . LEU A 1 125 ? 56.531 28.712 8.303 1.00 5.36 128 LEU A N 1
ATOM 1434 C CA . LEU A 1 125 ? 55.263 28.151 7.846 1.00 5.85 128 LEU A CA 1
ATOM 1435 C C . LEU A 1 125 ? 54.876 28.671 6.465 1.00 4.89 128 LEU A C 1
ATOM 1436 O O . LEU A 1 125 ? 54.867 29.882 6.219 1.00 6.66 128 LEU A O 1
ATOM 1452 N N . ILE A 1 126 ? 54.549 27.752 5.573 1.00 5.93 129 ILE A N 1
ATOM 1453 C CA . ILE A 1 126 ? 53.966 28.079 4.293 1.00 6.23 129 ILE A CA 1
ATOM 1454 C C . ILE A 1 126 ? 52.484 28.424 4.498 1.00 7.46 129 ILE A C 1
ATOM 1455 O O . ILE A 1 126 ? 51.743 27.641 5.091 1.00 8.39 129 ILE A O 1
ATOM 1471 N N . LYS A 1 127 ? 52.073 29.592 4.014 1.00 8.16 130 LYS A N 1
ATOM 1472 C CA . LYS A 1 127 ? 50.723 30.102 4.248 1.00 8.64 130 LYS A CA 1
ATOM 1473 C C . LYS A 1 127 ? 49.835 30.047 3.006 1.00 9.83 130 LYS A C 1
ATOM 1474 O O . LYS A 1 127 ? 50.314 29.996 1.869 1.00 10.51 130 LYS A O 1
ATOM 1493 N N . GLY A 1 128 ? 48.520 30.061 3.227 1.00 8.89 131 GLY A N 1
ATOM 1494 C CA . GLY A 1 128 ? 47.583 30.350 2.155 1.00 11.23 131 GLY A CA 1
ATOM 1495 C C . GLY A 1 128 ? 47.214 29.173 1.289 1.00 11.84 131 GLY A C 1
ATOM 1496 O O . GLY A 1 128 ? 46.572 29.351 0.252 1.00 14.87 131 GLY A O 1
ATOM 1500 N N . THR A 1 129 ? 47.575 27.973 1.714 1.00 10.43 132 THR A N 1
ATOM 1501 C CA . THR A 1 129 ? 47.354 26.776 0.926 1.00 12.10 132 THR A CA 1
ATOM 1502 C C . THR A 1 129 ? 47.005 25.616 1.843 1.00 10.63 132 THR A C 1
ATOM 1503 O O . THR A 1 129 ? 47.523 25.533 2.953 1.00 11.81 132 THR A O 1
ATOM 1514 N N . PRO A 1 130 ? 46.094 24.731 1.404 1.00 11.33 133 PRO A N 1
ATOM 1515 C CA . PRO A 1 130 ? 45.804 23.530 2.186 1.00 11.06 133 PRO A CA 1
ATOM 1516 C C . PRO A 1 130 ? 46.870 22.460 2.021 1.00 11.92 133 PRO A C 1
ATOM 1517 O O . PRO A 1 130 ? 46.873 21.467 2.754 1.00 13.43 133 PRO A O 1
ATOM 1528 N N . ASN A 1 131 ? 47.769 22.665 1.064 1.00 11.20 134 ASN A N 1
ATOM 1529 C CA . ASN A 1 131 ? 48.716 21.635 0.671 1.00 10.51 134 ASN A CA 1
ATOM 1530 C C . ASN A 1 131 ? 50.032 21.703 1.421 1.00 12.55 134 ASN A C 1
ATOM 1531 O O . ASN A 1 131 ? 51.114 21.790 0.832 1.00 13.43 134 ASN A O 1
ATOM 1542 N N . VAL A 1 132 ? 49.907 21.696 2.740 1.00 10.90 135 VAL A N 1
ATOM 1543 C CA . VAL A 1 132 ? 51.025 21.553 3.655 1.00 9.82 135 VAL A CA 1
ATOM 1544 C C . VAL A 1 132 ? 50.610 20.476 4.658 1.00 10.21 135 VAL A C 1
ATOM 1545 O O . VAL A 1 132 ? 49.587 20.608 5.333 1.00 11.83 135 VAL A O 1
ATOM 1558 N N . ASP A 1 133 ? 51.406 19.425 4.770 1.00 9.10 136 ASP A N 1
ATOM 1559 C CA . ASP A 1 133 ? 51.040 18.282 5.596 1.00 9.61 136 ASP A CA 1
ATOM 1560 C C . ASP A 1 133 ? 51.508 18.383 7.044 1.00 9.41 136 ASP A C 1
ATOM 1561 O O . ASP A 1 133 ? 50.837 17.887 7.950 1.00 10.88 136 ASP A O 1
ATOM 1570 N N . TYR A 1 134 ? 52.636 19.041 7.267 1.00 8.99 137 TYR A N 1
ATOM 1571 C CA . TYR A 1 134 ? 53.334 18.982 8.539 1.00 7.98 137 TYR A CA 1
ATOM 1572 C C . TYR A 1 134 ? 54.286 20.151 8.602 1.00 7.80 137 TYR A C 1
ATOM 1573 O O . TYR A 1 134 ? 54.775 20.603 7.564 1.00 7.77 137 TYR A O 1
ATOM 1591 N N . TYR A 1 135 ? 54.554 20.620 9.813 1.00 6.63 138 TYR A N 1
ATOM 1592 C CA . TYR A 1 135 ? 55.432 21.763 10.031 1.00 5.94 138 TYR A CA 1
ATOM 1593 C C . TYR A 1 135 ? 56.411 21.417 11.153 1.00 6.09 138 TYR A C 1
ATOM 1594 O O . TYR A 1 135 ? 55.986 21.069 12.267 1.00 7.24 138 TYR A O 1
ATOM 1612 N N . ALA A 1 136 ? 57.706 21.469 10.858 1.00 5.43 139 ALA A N 1
ATOM 1613 C CA . ALA A 1 136 ? 58.747 21.210 11.840 1.00 5.97 139 ALA A CA 1
ATOM 1614 C C . ALA A 1 136 ? 59.514 22.495 12.085 1.00 5.46 139 ALA A C 1
ATOM 1615 O O . ALA A 1 136 ? 59.987 23.134 11.136 1.00 5.49 139 ALA A O 1
ATOM 1622 N N . THR A 1 137 ? 59.628 22.889 13.349 1.00 4.72 140 THR A N 1
ATOM 1623 C CA . THR A 1 137 ? 60.208 24.186 13.659 1.00 4.50 140 THR A CA 1
ATOM 1624 C C . THR A 1 137 ? 60.714 24.194 15.090 1.00 4.57 140 THR A C 1
ATOM 1625 O O . THR A 1 137 ? 60.659 23.162 15.775 1.00 5.41 140 THR A O 1
ATOM 1636 N N . PHE A 1 138 ? 61.216 25.337 15.537 1.00 4.76 141 PHE A N 1
ATOM 1637 C CA . PHE A 1 138 ? 61.476 25.583 16.948 1.00 4.73 141 PHE A CA 1
ATOM 1638 C C . PHE A 1 138 ? 60.294 26.330 17.558 1.00 5.19 141 PHE A C 1
ATOM 1639 O O . PHE A 1 138 ? 59.460 26.878 16.843 1.00 5.35 141 PHE A O 1
ATOM 1656 N N . ASP A 1 139 ? 60.212 26.364 18.876 1.00 4.82 142 ASP A N 1
ATOM 1657 C CA . ASP A 1 139 ? 59.136 27.099 19.513 1.00 5.80 142 ASP A CA 1
ATOM 1658 C C . ASP A 1 139 ? 59.388 28.600 19.360 1.00 4.49 142 ASP A C 1
ATOM 1659 O O . ASP A 1 139 ? 60.136 29.212 20.133 1.00 4.76 142 ASP A O 1
ATOM 1668 N N . ASN A 1 140 ? 58.787 29.174 18.319 1.00 4.79 143 ASN A N 1
ATOM 1669 C CA . ASN A 1 140 ? 59.117 30.525 17.912 1.00 4.81 143 ASN A CA 1
ATOM 1670 C C . ASN A 1 140 ? 58.642 31.573 18.916 1.00 5.04 143 ASN A C 1
ATOM 1671 O O . ASN A 1 140 ? 59.337 32.557 19.150 1.00 4.97 143 ASN A O 1
ATOM 1682 N N . THR A 1 141 ? 57.486 31.365 19.531 1.00 5.35 144 THR A N 1
ATOM 1683 C CA . THR A 1 141 ? 57.061 32.250 20.613 1.00 4.96 144 THR A CA 1
ATOM 1684 C C . THR A 1 141 ? 58.119 32.257 21.713 1.00 5.75 144 THR A C 1
ATOM 1685 O O . THR A 1 141 ? 58.492 33.323 22.221 1.00 4.84 144 THR A O 1
ATOM 1696 N N . LYS A 1 142 ? 58.603 31.077 22.088 1.00 5.13 145 LYS A N 1
ATOM 1697 C CA . LYS A 1 142 ? 59.579 30.975 23.162 1.00 5.08 145 LYS A CA 1
ATOM 1698 C C . LYS A 1 142 ? 60.892 31.689 22.815 1.00 4.49 145 LYS A C 1
ATOM 1699 O O . LYS A 1 142 ? 61.516 32.284 23.683 1.00 5.35 145 LYS A O 1
ATOM 1718 N N . VAL A 1 143 ? 61.307 31.653 21.556 1.00 4.73 146 VAL A N 1
ATOM 1719 C CA . VAL A 1 143 ? 62.470 32.419 21.130 1.00 4.76 146 VAL A CA 1
ATOM 1720 C C . VAL A 1 143 ? 62.317 33.885 21.539 1.00 5.16 146 VAL A C 1
ATOM 1721 O O . VAL A 1 143 ? 63.239 34.485 22.099 1.00 4.78 146 VAL A O 1
ATOM 1734 N N . GLY A 1 144 ? 61.164 34.474 21.236 1.00 4.42 147 GLY A N 1
ATOM 1735 C CA . GLY A 1 144 ? 60.917 35.860 21.595 1.00 5.40 147 GLY A CA 1
ATOM 1736 C C . GLY A 1 144 ? 60.917 36.083 23.094 1.00 4.13 147 GLY A C 1
ATOM 1737 O O . GLY A 1 144 ? 61.454 37.089 23.577 1.00 5.29 147 GLY A O 1
ATOM 1741 N N . VAL A 1 145 ? 60.288 35.184 23.828 1.00 4.85 148 VAL A N 1
ATOM 1742 C CA . VAL A 1 145 ? 60.279 35.266 25.282 1.00 4.89 148 VAL A CA 1
ATOM 1743 C C . VAL A 1 145 ? 61.722 35.278 25.810 1.00 5.15 148 VAL A C 1
ATOM 1744 O O . VAL A 1 145 ? 62.068 36.056 26.704 1.00 5.06 148 VAL A O 1
ATOM 1757 N N . LEU A 1 146 ? 62.568 34.403 25.278 1.00 4.84 149 LEU A N 1
ATOM 1758 C CA . LEU A 1 146 ? 63.965 34.359 25.715 1.00 5.37 149 LEU A CA 1
ATOM 1759 C C . LEU A 1 146 ? 64.703 35.679 25.480 1.00 4.65 149 LEU A C 1
ATOM 1760 O O . LEU A 1 146 ? 65.463 36.147 26.329 1.00 5.05 149 LEU A O 1
ATOM 1776 N N . GLN A 1 147 ? 64.513 36.251 24.301 1.00 4.86 150 GLN A N 1
ATOM 1777 C CA . GLN A 1 147 ? 65.158 37.508 23.946 1.00 4.92 150 GLN A CA 1
ATOM 1778 C C . GLN A 1 147 ? 64.714 38.618 24.891 1.00 4.73 150 GLN A C 1
ATOM 1779 O O . GLN A 1 147 ? 65.532 39.359 25.451 1.00 5.56 150 GLN A O 1
ATOM 1793 N N . ALA A 1 148 ? 63.411 38.720 25.097 1.00 5.53 151 ALA A N 1
ATOM 1794 C CA . ALA A 1 148 ? 62.884 39.740 26.007 1.00 5.60 151 ALA A CA 1
ATOM 1795 C C . ALA A 1 148 ? 63.306 39.513 27.459 1.00 5.70 151 ALA A C 1
ATOM 1796 O O . ALA A 1 148 ? 63.650 40.465 28.171 1.00 5.68 151 ALA A O 1
ATOM 1803 N N . ASN A 1 149 ? 63.276 38.264 27.913 1.00 5.35 152 ASN A N 1
ATOM 1804 C CA . ASN A 1 149 ? 63.744 37.960 29.262 1.00 6.25 152 ASN A CA 1
ATOM 1805 C C . ASN A 1 149 ? 65.160 38.457 29.474 1.00 6.63 152 ASN A C 1
ATOM 1806 O O . ASN A 1 149 ? 65.512 38.926 30.559 1.00 6.58 152 ASN A O 1
ATOM 1817 N N . TYR A 1 150 ? 66.000 38.299 28.461 1.00 6.01 153 TYR A N 1
ATOM 1818 C CA . TYR A 1 150 ? 67.395 38.673 28.617 1.00 6.06 153 TYR A CA 1
ATOM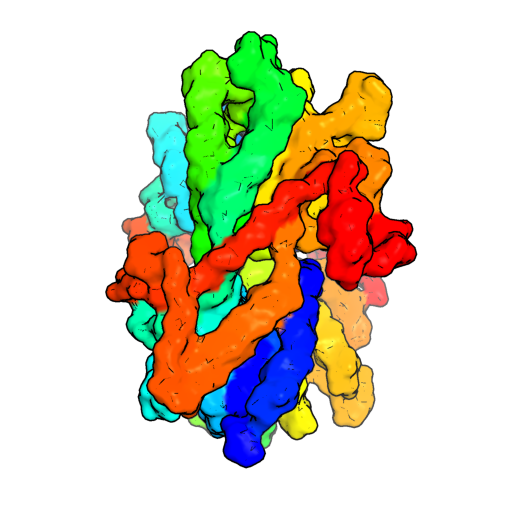 1819 C C . TYR A 1 150 ? 67.498 40.174 28.875 1.00 5.53 153 TYR A C 1
ATOM 1820 O O . TYR A 1 150 ? 68.244 40.622 29.752 1.00 6.03 153 TYR A O 1
ATOM 1838 N N . ILE A 1 151 ? 66.733 40.960 28.124 1.00 5.20 154 ILE A N 1
ATOM 1839 C CA . ILE A 1 151 ? 66.697 42.395 28.344 1.00 5.00 154 ILE A CA 1
ATOM 1840 C C . ILE A 1 151 ? 66.174 42.755 29.733 1.00 5.67 154 ILE A C 1
ATOM 1841 O O . ILE A 1 151 ? 66.798 43.527 30.470 1.00 5.86 154 ILE A O 1
ATOM 1857 N N . VAL A 1 152 ? 65.030 42.194 30.098 1.00 5.42 155 VAL A N 1
ATOM 1858 C CA . VAL A 1 152 ? 64.415 42.482 31.392 1.00 7.29 155 VAL A CA 1
ATOM 1859 C C . VAL A 1 152 ? 65.315 42.061 32.551 1.00 6.46 155 VAL A C 1
ATOM 1860 O O . VAL A 1 152 ? 65.534 42.849 33.481 1.00 7.47 155 VAL A O 1
ATOM 1873 N N . ASP A 1 153 ? 65.863 40.857 32.488 1.00 6.89 156 ASP A N 1
ATOM 1874 C CA . ASP A 1 153 ? 66.696 40.357 33.576 1.00 8.32 156 ASP A CA 1
ATOM 1875 C C . ASP A 1 153 ? 67.955 41.192 33.723 1.00 7.80 156 ASP A C 1
ATOM 1876 O O . ASP A 1 153 ? 68.370 41.520 34.836 1.00 9.65 156 ASP A O 1
ATOM 1885 N N . THR A 1 154 ? 68.583 41.530 32.610 1.00 7.69 157 THR A N 1
ATOM 1886 C CA . THR A 1 154 ? 69.855 42.236 32.663 1.00 7.97 157 THR A CA 1
ATOM 1887 C C . THR A 1 154 ? 69.665 43.663 33.177 1.00 8.95 157 THR A C 1
ATOM 1888 O O . THR A 1 154 ? 70.484 44.169 33.953 1.00 8.96 157 THR A O 1
ATOM 1899 N N . LEU A 1 155 ? 68.598 44.326 32.752 1.00 7.70 158 LEU A N 1
ATOM 1900 C CA . LEU A 1 155 ? 68.341 45.699 33.188 1.00 7.49 158 LEU A CA 1
ATOM 1901 C C . LEU A 1 155 ? 67.819 45.790 34.617 1.00 7.89 158 LEU A C 1
ATOM 1902 O O . LEU A 1 155 ? 67.967 46.819 35.277 1.00 7.95 158 LEU A O 1
ATOM 1918 N N . GLY A 1 156 ? 67.170 44.739 35.097 1.00 8.13 159 GLY A N 1
ATOM 1919 C CA . GLY A 1 156 ? 66.682 44.726 36.465 1.00 8.33 159 GLY A CA 1
ATOM 1920 C C . GLY A 1 156 ? 65.383 45.491 36.623 1.00 7.98 159 GLY A C 1
ATOM 1921 O O . GLY A 1 156 ? 65.042 45.905 37.720 1.00 8.93 159 GLY A O 1
ATOM 1925 N N . VAL A 1 157 ? 64.613 45.639 35.547 1.00 9.47 160 VAL A N 1
ATOM 1926 C CA . VAL A 1 157 ? 63.368 46.392 35.637 1.00 7.35 160 VAL A CA 1
ATOM 1927 C C . VAL A 1 157 ? 62.325 45.718 36.524 1.00 10.01 160 VAL A C 1
ATOM 1928 O O . VAL A 1 157 ? 61.461 46.400 37.066 1.00 10.81 160 VAL A O 1
ATOM 1941 N N . ALA A 1 158 ? 62.412 44.403 36.702 1.00 11.64 161 ALA A N 1
ATOM 1942 C CA . ALA A 1 158 ? 61.496 43.707 37.612 1.00 12.48 161 ALA A CA 1
ATOM 1943 C C . ALA A 1 158 ? 61.686 44.158 39.063 1.00 12.95 161 ALA A C 1
ATOM 1944 O O . ALA A 1 158 ? 60.764 44.059 39.872 1.00 17.53 161 ALA A O 1
ATOM 1951 N N . ASP A 1 159 ? 62.878 44.642 39.396 1.00 10.78 162 ASP A N 1
ATOM 1952 C CA . ASP A 1 159 ? 63.145 45.174 40.732 1.00 12.31 162 ASP A CA 1
ATOM 1953 C C . ASP A 1 159 ? 62.792 46.655 40.858 1.00 12.43 162 ASP A C 1
ATOM 1954 O O . ASP A 1 159 ? 62.921 47.236 41.936 1.00 13.02 162 ASP A O 1
ATOM 1963 N N . GLY A 1 160 ? 62.350 47.264 39.762 1.00 12.34 163 GLY A N 1
ATOM 1964 C CA . GLY A 1 160 ? 61.997 48.669 39.763 1.00 12.63 163 GLY A CA 1
ATOM 1965 C C . GLY A 1 160 ? 63.062 49.601 39.216 1.00 11.02 163 GLY A C 1
ATOM 1966 O O . GLY A 1 160 ? 62.880 50.813 39.239 1.00 12.33 163 GLY A O 1
ATOM 1970 N N . LYS A 1 161 ? 64.172 49.060 38.728 1.00 9.30 164 LYS A N 1
ATOM 1971 C CA . LYS A 1 161 ? 65.225 49.889 38.159 1.00 8.18 164 LYS A CA 1
ATOM 1972 C C . LYS A 1 161 ? 64.758 50.524 36.853 1.00 9.11 164 LYS A C 1
ATOM 1973 O O . LYS A 1 161 ? 64.008 49.900 36.094 1.00 9.28 164 LYS A O 1
ATOM 1992 N N . GLY A 1 162 ? 65.214 51.741 36.578 1.00 9.37 165 GLY A N 1
ATOM 1993 C CA . GLY A 1 162 ? 64.868 52.396 35.335 1.00 9.34 165 GLY A CA 1
ATOM 1994 C C . GLY A 1 162 ? 64.847 53.890 35.506 1.00 7.85 165 GLY A C 1
ATOM 1995 O O . GLY A 1 162 ? 65.284 54.436 36.525 1.00 8.27 165 GLY A O 1
ATOM 1999 N N . PRO A 1 163 ? 64.328 54.584 34.495 1.00 6.53 166 PRO A N 1
ATOM 2000 C CA . PRO A 1 163 ? 63.840 54.011 33.239 1.00 6.45 166 PRO A CA 1
ATOM 2001 C C . PRO A 1 163 ? 64.979 53.748 32.270 1.00 6.32 166 PRO A C 1
ATOM 2002 O O . PRO A 1 163 ? 66.060 54.306 32.446 1.00 7.74 166 PRO A O 1
ATOM 2013 N N . PHE A 1 164 ? 64.730 52.920 31.269 1.00 5.90 167 PHE A N 1
ATOM 2014 C CA . PHE A 1 164 ? 65.696 52.623 30.223 1.00 5.51 167 PHE A CA 1
ATOM 2015 C C . PHE A 1 164 ? 65.067 52.776 28.859 1.00 6.57 167 PHE A C 1
ATOM 2016 O O . PHE A 1 164 ? 63.877 52.481 28.674 1.00 5.99 167 PHE A O 1
ATOM 2033 N N . ASN A 1 165 ? 65.864 53.220 27.893 1.00 5.21 168 ASN A N 1
ATOM 2034 C CA . ASN A 1 165 ? 65.410 53.330 26.513 1.00 5.10 168 ASN A CA 1
ATOM 2035 C C . ASN A 1 165 ? 65.622 52.034 25.746 1.00 4.82 168 ASN A C 1
ATOM 2036 O O . ASN A 1 165 ? 66.687 51.428 25.782 1.00 5.50 168 ASN A O 1
ATOM 2047 N N . LEU A 1 166 ? 64.574 51.650 25.034 1.00 5.34 169 LEU A N 1
ATOM 2048 C CA . LEU A 1 166 ? 64.475 50.386 24.308 1.00 4.54 169 LEU A CA 1
ATOM 2049 C C . LEU A 1 166 ? 64.096 50.666 22.860 1.00 4.80 169 LEU A C 1
ATOM 2050 O O . LEU A 1 166 ? 63.194 51.463 22.612 1.00 6.80 169 LEU A O 1
ATOM 2066 N N . GLU A 1 167 ? 64.758 50.008 21.911 1.00 4.34 170 GLU A N 1
ATOM 2067 C CA . GLU A 1 167 ? 64.261 50.027 20.535 1.00 4.58 170 GLU A CA 1
ATOM 2068 C C . GLU A 1 167 ? 64.043 48.599 20.071 1.00 4.21 170 GLU A C 1
ATOM 2069 O O . GLU A 1 167 ? 64.626 47.664 20.618 1.00 4.77 170 GLU A O 1
ATOM 2081 N N . LEU A 1 168 ? 63.193 48.451 19.062 1.00 4.18 171 LEU A N 1
ATOM 2082 C CA . LEU A 1 168 ? 62.647 47.152 18.667 1.00 4.10 171 LEU A CA 1
ATOM 2083 C C . LEU A 1 168 ? 62.858 46.894 17.186 1.00 4.31 171 LEU A C 1
ATOM 2084 O O . LEU A 1 168 ? 62.697 47.802 16.370 1.00 4.36 171 LEU A O 1
ATOM 2100 N N . PHE A 1 169 ? 63.156 45.641 16.858 1.00 3.80 172 PHE A N 1
ATOM 2101 C CA . PHE A 1 169 ? 63.223 45.150 15.484 1.00 4.66 172 PHE A CA 1
ATOM 2102 C C . PHE A 1 169 ? 62.426 43.869 15.362 1.00 3.67 172 PHE A C 1
ATOM 2103 O O . PHE A 1 169 ? 62.386 43.061 16.292 1.00 4.43 172 PHE A O 1
ATOM 2120 N N . ALA A 1 170 ? 61.799 43.681 14.207 1.00 4.11 173 ALA A N 1
ATOM 2121 C CA . ALA A 1 170 ? 61.200 42.407 13.846 1.00 3.63 173 ALA A CA 1
ATOM 2122 C C . ALA A 1 170 ? 61.779 41.913 12.530 1.00 4.10 173 ALA A C 1
ATOM 2123 O O . ALA A 1 170 ? 62.463 42.656 11.807 1.00 4.43 173 ALA A O 1
ATOM 2130 N N . GLY A 1 171 ? 61.497 40.657 12.213 1.00 4.10 174 GLY A N 1
ATOM 2131 C CA . GLY A 1 171 ? 61.973 40.048 10.981 1.00 4.34 174 GLY A CA 1
ATOM 2132 C C . GLY A 1 171 ? 61.140 40.422 9.770 1.00 4.12 174 GLY A C 1
ATOM 2133 O O . GLY A 1 171 ? 60.403 41.407 9.772 1.00 4.71 174 GLY A O 1
ATOM 2137 N N . SER A 1 172 ? 61.258 39.626 8.712 1.00 4.36 175 SER A N 1
ATOM 2138 C CA . SER A 1 172 ? 60.670 39.993 7.436 1.00 4.70 175 SER A CA 1
ATOM 2139 C C . SER A 1 172 ? 59.163 39.746 7.453 1.00 5.70 175 SER A C 1
ATOM 2140 O O . SER A 1 172 ? 58.706 38.714 7.942 1.00 5.35 175 SER A O 1
ATOM 2148 N N . PRO A 1 173 ? 58.356 40.676 6.900 1.00 5.26 176 PRO A N 1
ATOM 2149 C CA . PRO A 1 173 ? 56.898 40.48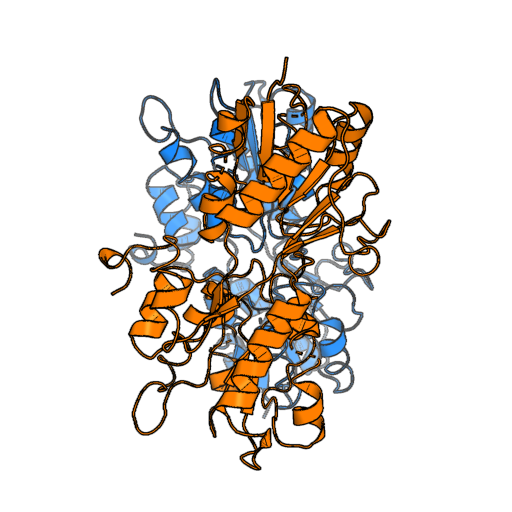5 6.948 1.00 5.35 176 PRO A CA 1
ATOM 2150 C C . PRO A 1 173 ? 56.392 39.241 6.236 1.00 5.32 176 PRO A C 1
ATOM 2151 O O . PRO A 1 173 ? 55.292 38.783 6.564 1.00 7.56 176 PRO A O 1
ATOM 2162 N N . ASP A 1 174 ? 57.166 38.726 5.286 1.00 5.91 177 ASP A N 1
ATOM 2163 C CA . ASP A 1 174 ? 56.796 37.526 4.542 1.00 4.95 177 ASP A CA 1
ATOM 2164 C C . ASP A 1 174 ? 57.367 36.230 5.140 1.00 4.82 177 ASP A C 1
ATOM 2165 O O . ASP A 1 174 ? 57.353 35.166 4.494 1.00 5.23 177 ASP A O 1
ATOM 2174 N N . ASP A 1 175 ? 57.797 36.307 6.393 1.00 4.81 178 ASP A N 1
ATOM 2175 C CA . ASP A 1 175 ? 58.218 35.158 7.191 1.00 4.14 178 ASP A CA 1
ATOM 2176 C C . ASP A 1 175 ? 57.267 35.081 8.359 1.00 4.79 178 ASP A C 1
ATOM 2177 O O . ASP A 1 175 ? 57.280 35.942 9.237 1.00 5.02 178 ASP A O 1
ATOM 2186 N N . ASN A 1 176 ? 56.442 34.047 8.379 1.00 5.52 179 ASN A N 1
ATOM 2187 C CA . ASN A 1 176 ? 55.444 33.885 9.427 1.00 6.06 179 ASN A CA 1
ATOM 2188 C C . ASN A 1 176 ? 56.070 33.819 10.816 1.00 5.98 179 ASN A C 1
ATOM 2189 O O . ASN A 1 176 ? 55.416 34.148 11.806 1.00 8.87 179 ASN A O 1
ATOM 2200 N N . ASN A 1 177 ? 57.328 33.401 10.911 1.00 5.15 180 ASN A N 1
ATOM 2201 C CA . ASN A 1 177 ? 57.989 33.364 12.210 1.00 5.80 180 ASN A CA 1
ATOM 2202 C C . ASN A 1 177 ? 58.151 34.745 12.827 1.00 6.45 180 ASN A C 1
ATOM 2203 O O . ASN A 1 177 ? 58.199 34.865 14.056 1.00 6.18 180 ASN A O 1
ATOM 2214 N N . ALA A 1 178 ? 58.262 35.788 12.003 1.00 5.98 181 ALA A N 1
ATOM 2215 C CA . ALA A 1 178 ? 58.555 37.116 12.540 1.00 5.16 181 ALA A CA 1
ATOM 2216 C C . ALA A 1 178 ? 57.526 37.591 13.565 1.00 5.52 181 ALA A C 1
ATOM 2217 O O . ALA A 1 178 ? 57.892 38.154 14.592 1.00 5.48 181 ALA A O 1
ATOM 2224 N N A THR A 1 179 ? 56.252 37.362 13.291 0.48 6.15 182 THR A N 1
ATOM 2225 N N B THR A 1 179 ? 56.239 37.393 13.297 0.52 6.12 182 THR A N 1
ATOM 2226 C CA A THR A 1 179 ? 55.234 37.807 14.216 0.48 7.21 182 THR A CA 1
ATOM 2227 C CA B THR A 1 179 ? 55.242 37.844 14.261 0.52 7.28 182 THR A CA 1
ATOM 2228 C C A THR A 1 179 ? 55.275 37.025 15.528 0.48 5.71 182 THR A C 1
ATOM 2229 C C B THR A 1 179 ? 55.307 37.036 15.553 0.52 5.68 182 THR A C 1
ATOM 2230 O O A THR A 1 179 ? 54.959 37.574 16.580 0.48 5.66 182 THR A O 1
ATOM 2231 O O B THR A 1 179 ? 55.041 37.578 16.622 0.52 6.39 182 THR A O 1
ATOM 2252 N N . TYR A 1 180 ? 55.656 35.754 15.471 1.00 5.32 183 TYR A N 1
ATOM 2253 C CA . TYR A 1 180 ? 55.794 34.949 16.683 1.00 5.23 183 TYR A CA 1
ATOM 2254 C C . TYR A 1 180 ? 56.948 35.401 17.553 1.00 5.30 183 TYR A C 1
ATOM 2255 O O . TYR A 1 180 ? 56.800 35.501 18.769 1.00 5.62 183 TYR A O 1
ATOM 2273 N N . PHE A 1 181 ? 58.100 35.672 16.961 1.00 4.94 184 PHE A N 1
ATOM 2274 C CA . PHE A 1 181 ? 59.205 36.168 17.765 1.00 4.28 184 PHE A CA 1
ATOM 2275 C C . PHE A 1 181 ? 58.823 37.495 18.424 1.00 4.79 184 PHE A C 1
ATOM 2276 O O . PHE A 1 181 ? 59.146 37.756 19.584 1.00 4.64 184 PHE A O 1
ATOM 2293 N N . PHE A 1 182 ? 58.188 38.359 17.643 1.00 4.51 185 PHE A N 1
ATOM 2294 C CA . PHE A 1 182 ? 57.808 39.688 18.121 1.00 4.57 185 PHE A CA 1
ATOM 2295 C C . PHE A 1 182 ? 56.769 39.614 19.241 1.00 5.16 185 PHE A C 1
ATOM 2296 O O . PHE A 1 182 ? 56.965 40.184 20.315 1.00 5.05 185 PHE A O 1
ATOM 2313 N N . GLN A 1 183 ? 55.681 38.883 19.018 1.00 5.09 186 GLN A N 1
ATOM 2314 C CA . GLN A 1 183 ? 54.635 38.793 20.027 1.00 5.34 186 GLN A CA 1
ATOM 2315 C C . GLN A 1 183 ? 55.120 38.050 21.260 1.00 5.10 186 GLN A C 1
ATOM 2316 O O . GLN A 1 183 ? 54.731 38.402 22.378 1.00 5.68 186 GLN A O 1
ATOM 2330 N N . GLY A 1 184 ? 55.986 37.057 21.093 1.00 5.31 187 GLY A N 1
ATOM 2331 C CA . GLY A 1 184 ? 56.551 36.393 22.254 1.00 5.52 187 GLY A CA 1
ATOM 2332 C C . GLY A 1 184 ? 57.344 37.369 23.102 1.00 4.78 187 GLY A C 1
ATOM 2333 O O . GLY A 1 184 ? 57.205 37.430 24.329 1.00 5.30 187 GLY A O 1
ATOM 2337 N N . ALA A 1 185 ? 58.182 38.179 22.466 1.00 4.34 188 ALA A N 1
ATOM 2338 C CA . ALA A 1 185 ? 58.930 39.199 23.209 1.00 4.17 188 ALA A CA 1
ATOM 2339 C C . ALA A 1 185 ? 58.010 40.204 23.868 1.00 4.65 188 ALA A C 1
ATOM 2340 O O . ALA A 1 185 ? 58.216 40.577 25.016 1.00 5.41 188 ALA A O 1
ATOM 2364 N N . SER A 1 187 ? 55.074 39.785 24.961 1.00 5.94 190 SER A N 1
ATOM 2365 C CA . SER A 1 187 ? 54.402 39.229 26.135 1.00 7.24 190 SER A CA 1
ATOM 2366 C C . SER A 1 187 ? 55.169 39.521 27.430 1.00 7.31 190 SER A C 1
ATOM 2367 O O . SER A 1 187 ? 54.574 39.647 28.513 1.00 8.98 190 SER A O 1
ATOM 2375 N N . VAL A 1 188 ? 56.484 39.622 27.305 1.00 5.82 191 VAL A N 1
ATOM 2376 C CA . VAL A 1 188 ? 57.362 39.901 28.428 1.00 6.93 191 VAL A CA 1
ATOM 2377 C C . VAL A 1 188 ? 57.579 41.402 28.607 1.00 6.11 191 VAL A C 1
ATOM 2378 O O . VAL A 1 188 ? 57.552 41.914 29.731 1.00 7.85 191 VAL A O 1
ATOM 2391 N N . LEU A 1 189 ? 57.773 42.116 27.507 1.00 6.18 192 LEU A N 1
ATOM 2392 C CA . LEU A 1 189 ? 58.096 43.541 27.575 1.00 6.28 192 LEU A CA 1
ATOM 2393 C C . LEU A 1 189 ? 56.914 44.423 27.914 1.00 7.44 192 LEU A C 1
ATOM 2394 O O . LEU A 1 189 ? 57.091 45.498 28.482 1.00 6.73 192 LEU A O 1
ATOM 2410 N N . GLN A 1 190 ? 55.715 43.975 27.563 1.00 8.90 193 GLN A N 1
ATOM 2411 C CA . GLN A 1 190 ? 54.522 44.809 27.653 1.00 8.88 193 GLN A CA 1
ATOM 2412 C C . GLN A 1 190 ? 54.341 45.538 28.978 1.00 7.21 193 GLN A C 1
ATOM 2413 O O . GLN A 1 190 ? 54.131 46.756 28.989 1.00 7.94 193 GLN A O 1
ATOM 2427 N N . PRO A 1 191 ? 54.409 44.815 30.088 1.00 8.53 194 PRO A N 1
ATOM 2428 C CA . PRO A 1 191 ? 54.099 45.520 31.332 1.00 8.62 194 PRO A CA 1
ATOM 2429 C C . PRO A 1 191 ? 55.101 46.626 31.636 1.00 7.14 194 PRO A C 1
ATOM 2430 O O . PRO A 1 191 ? 54.745 47.625 32.257 1.00 7.77 194 PRO A O 1
ATOM 2441 N N . TYR A 1 192 ? 56.344 46.447 31.207 1.00 7.17 195 TYR A N 1
ATOM 2442 C CA . TYR A 1 192 ? 57.382 47.425 31.509 1.00 7.60 195 TYR A CA 1
ATOM 2443 C C . TYR A 1 192 ? 57.336 48.625 30.567 1.00 7.59 195 TYR A C 1
ATOM 2444 O O . TYR A 1 192 ? 57.684 49.748 30.957 1.00 8.54 195 TYR A O 1
ATOM 2462 N N . ILE A 1 193 ? 56.924 48.408 29.324 1.00 7.27 196 ILE A N 1
ATOM 2463 C CA . ILE A 1 193 ? 56.648 49.519 28.423 1.00 7.69 196 ILE A CA 1
ATOM 2464 C C . ILE A 1 193 ? 55.424 50.293 28.925 1.00 9.06 196 ILE A C 1
ATOM 2465 O O . ILE A 1 193 ? 55.416 51.520 28.950 1.00 10.05 196 ILE A O 1
ATOM 2481 N N . ASP A 1 194 ? 54.387 49.581 29.355 1.00 8.44 197 ASP A N 1
ATOM 2482 C CA . ASP A 1 194 ? 53.196 50.246 29.848 1.00 9.09 197 ASP A CA 1
ATOM 2483 C C . ASP A 1 194 ? 53.492 51.076 31.099 1.00 8.36 197 ASP A C 1
ATOM 2484 O O . ASP A 1 194 ? 52.917 52.151 31.276 1.00 11.28 197 ASP A O 1
ATOM 2493 N N . SER A 1 195 ? 54.376 50.597 31.970 1.00 8.24 198 SER A N 1
ATOM 2494 C CA . SER A 1 195 ? 54.662 51.318 33.207 1.00 10.93 198 SER A CA 1
ATOM 2495 C C . SER A 1 195 ? 55.687 52.437 33.047 1.00 11.23 198 SER A C 1
ATOM 2496 O O . SER A 1 195 ? 55.864 53.232 33.974 1.00 12.63 198 SER A O 1
ATOM 2504 N N . GLY A 1 196 ? 56.374 52.488 31.911 1.00 8.64 199 GLY A N 1
ATOM 2505 C CA . GLY A 1 196 ? 57.381 53.506 31.668 1.00 9.72 199 GLY A CA 1
ATOM 2506 C C . GLY A 1 196 ? 58.776 53.120 32.120 1.00 9.46 199 GLY A C 1
ATOM 2507 O O . GLY A 1 196 ? 59.694 53.929 31.966 1.00 9.58 199 GLY A O 1
ATOM 2511 N N . LYS A 1 197 ? 58.972 51.917 32.655 1.00 8.09 200 LYS A N 1
ATOM 2512 C CA . LYS A 1 197 ? 60.320 51.465 33.017 1.00 7.85 200 LYS A CA 1
ATOM 2513 C C . LYS A 1 197 ? 61.183 51.189 31.787 1.00 7.04 200 LYS A C 1
ATOM 2514 O O . LYS A 1 197 ? 62.411 51.316 31.842 1.00 6.94 200 LYS A O 1
ATOM 2533 N N . LEU A 1 198 ? 60.540 50.784 30.697 1.00 6.20 201 LEU A N 1
ATOM 2534 C CA . LEU A 1 198 ? 61.170 50.730 29.381 1.00 6.27 201 LEU A CA 1
ATOM 2535 C C . LEU A 1 198 ? 60.436 51.714 28.493 1.00 6.32 201 LEU A C 1
ATOM 2536 O O . LEU A 1 198 ? 59.192 51.751 28.490 1.00 9.96 201 LEU A O 1
ATOM 2552 N N . VAL A 1 199 ? 61.185 52.528 27.759 1.00 5.81 202 VAL A N 1
ATOM 2553 C CA . VAL A 1 199 ? 60.616 53.567 26.913 1.00 5.91 202 VAL A CA 1
ATOM 2554 C C . VAL A 1 199 ? 61.152 53.399 25.500 1.00 6.33 202 VAL A C 1
ATOM 2555 O O . VAL A 1 199 ? 62.364 53.377 25.275 1.00 6.09 202 VAL A O 1
ATOM 2568 N N . VAL A 1 200 ? 60.246 53.281 24.545 1.00 6.10 203 VAL A N 1
ATOM 2569 C CA . VAL A 1 200 ? 60.643 53.206 23.152 1.00 6.43 203 VAL A CA 1
ATOM 2570 C C . VAL A 1 200 ? 60.695 54.649 22.657 1.00 5.37 203 VAL A C 1
ATOM 2571 O O . VAL A 1 200 ? 59.694 55.223 22.199 1.00 6.90 203 VAL A O 1
ATOM 2584 N N . LYS A 1 201 ? 61.860 55.279 22.796 1.00 5.76 204 LYS A N 1
ATOM 2585 C CA . LYS A 1 201 ? 61.960 56.716 22.614 1.00 6.99 204 LYS A CA 1
ATOM 2586 C C . LYS A 1 201 ? 61.556 57.150 21.215 1.00 6.87 204 LYS A C 1
ATOM 2587 O O . LYS A 1 201 ? 60.978 58.210 21.046 1.00 7.68 204 LYS A O 1
ATOM 2606 N N . SER A 1 202 ? 61.826 56.314 20.220 1.00 7.11 205 SER A N 1
ATOM 2607 C CA . SER A 1 202 ? 61.485 56.647 18.843 1.00 6.59 205 SER A CA 1
ATOM 2608 C C . SER A 1 202 ? 59.986 56.606 18.590 1.00 6.96 205 SER A C 1
ATOM 2609 O O . SER A 1 202 ? 59.525 57.114 17.565 1.00 9.24 205 SER A O 1
ATOM 2617 N N . GLY A 1 203 ? 59.231 55.967 19.474 1.00 6.99 206 GLY A N 1
ATOM 2618 C CA . GLY A 1 203 ? 57.814 55.761 19.241 1.00 8.01 206 GLY A CA 1
ATOM 2619 C C . GLY A 1 203 ? 57.483 54.656 18.253 1.00 6.86 206 GLY A C 1
ATOM 2620 O O . GLY A 1 203 ? 56.301 54.431 17.961 1.00 8.09 206 GLY A O 1
ATOM 2624 N N . GLN A 1 204 ? 58.492 53.951 17.759 1.00 6.25 207 GLN A N 1
ATOM 2625 C CA . GLN A 1 204 ? 58.264 52.912 16.765 1.00 6.52 207 GLN A CA 1
ATOM 2626 C C . GLN A 1 204 ? 58.029 51.589 17.463 1.00 5.69 207 GLN A C 1
ATOM 2627 O O . GLN A 1 204 ? 58.952 50.912 17.891 1.00 6.33 207 GLN A O 1
ATOM 2641 N N . THR A 1 205 ? 56.761 51.230 17.583 1.00 6.19 208 THR A N 1
ATOM 2642 C CA . THR A 1 205 ? 56.357 50.110 18.403 1.00 7.54 208 THR A CA 1
ATOM 2643 C C . THR A 1 205 ? 55.588 49.013 17.671 1.00 7.73 208 THR A C 1
ATOM 2644 O O . THR A 1 205 ? 55.515 47.911 18.192 1.00 9.43 208 THR A O 1
ATOM 2655 N N . THR A 1 206 ? 54.988 49.284 16.512 1.00 6.95 209 THR A N 1
ATOM 2656 C CA . THR A 1 206 ? 54.174 48.264 15.866 1.00 7.02 209 THR A CA 1
ATOM 2657 C C . THR A 1 206 ? 55.028 47.342 15.005 1.00 5.75 209 THR A C 1
ATOM 2658 O O . THR A 1 206 ? 56.099 47.733 14.526 1.00 6.17 209 THR A O 1
ATOM 2669 N N . PHE A 1 207 ? 54.537 46.129 14.800 1.00 5.63 210 PHE A N 1
ATOM 2670 C CA . PHE A 1 207 ? 55.197 45.192 13.921 1.00 5.65 210 PHE A CA 1
ATOM 2671 C C . PHE A 1 207 ? 55.520 45.842 12.570 1.00 5.74 210 PHE A C 1
ATOM 2672 O O . PHE A 1 207 ? 56.648 45.734 12.080 1.00 6.47 210 PHE A O 1
ATOM 2689 N N . ASP A 1 208 ? 54.552 46.521 11.974 1.00 6.09 211 ASP A N 1
ATOM 2690 C CA . ASP A 1 208 ? 54.764 47.117 10.662 1.00 8.19 211 ASP A CA 1
ATOM 2691 C C . ASP A 1 208 ? 55.854 48.170 10.690 1.00 7.04 211 ASP A C 1
ATOM 2692 O O . ASP A 1 208 ? 56.629 48.278 9.732 1.00 7.44 211 ASP A O 1
ATOM 2701 N N . GLN A 1 209 ? 55.934 48.963 11.753 1.00 5.33 212 GLN A N 1
ATOM 2702 C CA . GLN A 1 209 ? 56.983 49.965 11.855 1.00 6.42 212 GLN A CA 1
ATOM 2703 C C . GLN A 1 209 ? 58.366 49.354 11.971 1.00 4.61 212 GLN A C 1
ATOM 2704 O O . GLN A 1 209 ? 59.328 49.938 11.482 1.00 5.64 212 GLN A O 1
ATOM 2718 N N . ILE A 1 210 ? 58.476 48.196 12.610 1.00 4.92 213 ILE A N 1
ATOM 2719 C CA . ILE A 1 210 ? 59.778 47.689 13.021 1.00 4.39 213 ILE A CA 1
ATOM 2720 C C . ILE A 1 210 ? 60.282 46.492 12.226 1.00 4.28 213 ILE A C 1
ATOM 2721 O O . ILE A 1 210 ? 61.413 46.050 12.425 1.00 4.61 213 ILE A O 1
ATOM 2737 N N . ALA A 1 211 ? 59.449 45.957 11.339 1.00 4.64 214 ALA A N 1
ATOM 2738 C CA . ALA A 1 211 ? 59.822 44.761 10.571 1.00 4.82 214 ALA A CA 1
ATOM 2739 C C . ALA A 1 211 ? 60.940 45.081 9.602 1.00 5.48 214 ALA A C 1
ATOM 2740 O O . ALA A 1 211 ? 61.044 46.197 9.084 1.00 5.61 214 ALA A O 1
ATOM 2747 N N . THR A 1 212 ? 61.784 44.092 9.339 1.00 4.35 215 THR A N 1
ATOM 2748 C CA . THR A 1 212 ? 63.018 44.280 8.584 1.00 4.40 215 THR A CA 1
ATOM 2749 C C . THR A 1 212 ? 62.981 43.385 7.353 1.00 4.05 215 THR A C 1
ATOM 2750 O O . THR A 1 212 ? 63.067 42.163 7.459 1.00 4.72 215 THR A O 1
ATOM 2761 N N . LEU A 1 213 ? 62.838 43.984 6.191 1.00 4.38 216 LEU A N 1
ATOM 2762 C CA . LEU A 1 213 ? 62.673 43.237 4.959 1.00 4.06 216 LEU A CA 1
ATOM 2763 C C . LEU A 1 213 ? 63.840 42.289 4.728 1.00 4.37 216 LEU A C 1
ATOM 2764 O O . LEU A 1 213 ? 65.002 42.662 4.858 1.00 5.12 216 LEU A O 1
ATOM 2780 N N . ARG A 1 214 ? 63.509 41.040 4.407 1.00 5.41 217 ARG A N 1
ATOM 2781 C CA . ARG A 1 214 ? 64.531 40.030 4.102 1.00 6.63 217 ARG A CA 1
ATOM 2782 C C . ARG A 1 214 ? 65.514 39.796 5.253 1.00 5.13 217 ARG A C 1
ATOM 2783 O O . ARG A 1 214 ? 66.610 39.296 5.037 1.00 5.81 217 ARG A O 1
ATOM 2804 N N . TRP A 1 215 ? 65.116 40.136 6.477 1.00 4.60 218 TRP A N 1
ATOM 2805 C CA . TRP A 1 215 ? 65.979 39.966 7.650 1.00 4.19 218 TRP A CA 1
ATOM 2806 C C . TRP A 1 215 ? 67.322 40.656 7.429 1.00 4.80 218 TRP A C 1
ATOM 2807 O O . TRP A 1 215 ? 68.341 40.225 7.968 1.00 5.93 218 TRP A O 1
ATOM 2828 N N . ASP A 1 216 ? 67.323 41.732 6.640 1.00 4.50 219 ASP A N 1
ATOM 2829 C CA . ASP A 1 216 ? 68.569 42.261 6.108 1.00 5.12 219 ASP A CA 1
ATOM 2830 C C . ASP A 1 216 ? 69.346 43.117 7.107 1.00 5.16 219 ASP A C 1
ATOM 2831 O O . ASP A 1 216 ? 68.813 44.091 7.647 1.00 4.85 219 ASP A O 1
ATOM 2840 N N . GLY A 1 217 ? 70.613 42.788 7.327 1.00 5.92 220 GLY A N 1
ATOM 2841 C CA . GLY A 1 217 ? 71.457 43.538 8.240 1.00 6.65 220 GLY A CA 1
ATOM 2842 C C . GLY A 1 217 ? 71.723 44.962 7.801 1.00 5.76 220 GLY A C 1
ATOM 2843 O O . GLY A 1 217 ? 71.850 45.850 8.645 1.00 6.32 220 GLY A O 1
ATOM 2847 N N . GLY A 1 218 ? 71.836 45.190 6.500 1.00 5.47 221 GLY A N 1
ATOM 2848 C CA . GLY A 1 218 ? 72.022 46.528 5.979 1.00 5.81 221 GLY A CA 1
ATOM 2849 C C . GLY A 1 218 ? 70.813 47.419 6.198 1.00 4.81 221 GLY A C 1
ATOM 2850 O O . GLY A 1 218 ? 70.961 48.575 6.589 1.00 5.27 221 GLY A O 1
ATOM 2854 N N . LEU A 1 219 ? 69.619 46.887 5.936 1.00 5.21 222 LEU A N 1
ATOM 2855 C CA . LEU A 1 219 ? 68.414 47.648 6.208 1.00 4.67 222 LEU A CA 1
ATOM 2856 C C . LEU A 1 219 ? 68.236 47.876 7.707 1.00 4.92 222 LEU A C 1
ATOM 2857 O O . LEU A 1 219 ? 67.782 48.948 8.135 1.00 4.96 222 LEU A O 1
ATOM 2873 N N . ALA A 1 220 ? 68.607 46.888 8.523 1.00 4.23 223 ALA A N 1
ATOM 2874 C CA . ALA A 1 220 ? 68.556 47.085 9.970 1.00 5.55 223 ALA A CA 1
ATOM 2875 C C . ALA A 1 220 ? 69.498 48.195 10.417 1.00 4.08 223 ALA A C 1
ATOM 2876 O O . ALA A 1 220 ? 69.129 49.035 11.226 1.00 4.78 223 ALA A O 1
ATOM 2883 N N . GLN A 1 221 ? 70.720 48.176 9.905 1.00 4.88 224 GLN A N 1
ATOM 2884 C CA . GLN A 1 221 ? 71.699 49.203 10.207 1.00 4.44 224 GLN A CA 1
ATOM 2885 C C . GLN A 1 221 ? 71.165 50.581 9.831 1.00 4.76 224 GLN A C 1
ATOM 2886 O O . GLN A 1 221 ? 71.281 51.540 10.592 1.00 4.93 224 GLN A O 1
ATOM 2900 N N . SER A 1 222 ? 70.588 50.699 8.644 1.00 4.70 225 SER A N 1
ATOM 2901 C CA . SER A 1 222 ? 70.077 51.985 8.202 1.00 5.08 225 SER A CA 1
ATOM 2902 C C . SER A 1 222 ? 68.914 52.465 9.068 1.00 4.46 225 SER A C 1
ATOM 2903 O O . SER A 1 222 ? 68.782 53.664 9.315 1.00 5.29 225 SER A O 1
ATOM 2911 N N . ARG A 1 223 ? 68.048 51.551 9.503 1.00 4.65 226 ARG A N 1
ATOM 2912 C CA . ARG A 1 223 ? 66.982 51.960 10.411 1.00 4.51 226 ARG A CA 1
ATOM 2913 C C . ARG A 1 223 ? 67.578 52.434 11.736 1.00 4.75 226 ARG A C 1
ATOM 2914 O O . ARG A 1 223 ? 67.208 53.484 12.247 1.00 5.32 226 ARG A O 1
ATOM 2952 N N . ASP A 1 225 ? 70.487 53.663 12.269 1.00 5.02 228 ASP A N 1
ATOM 2953 C CA . ASP A 1 225 ? 71.095 54.970 12.012 1.00 5.80 228 ASP A CA 1
ATOM 2954 C C . ASP A 1 225 ? 70.089 56.094 12.221 1.00 7.09 228 ASP A C 1
ATOM 2955 O O . ASP A 1 225 ? 70.384 57.111 12.851 1.00 6.72 228 ASP A O 1
ATOM 2964 N N . ASN A 1 226 ? 68.912 55.932 11.633 1.00 7.13 229 ASN A N 1
ATOM 2965 C CA . ASN A 1 226 ? 67.872 56.943 11.709 1.00 6.95 229 ASN A CA 1
ATOM 2966 C C . ASN A 1 226 ? 67.321 57.073 13.114 1.00 9.30 229 ASN A C 1
ATOM 2967 O O . ASN A 1 226 ? 67.086 58.188 13.581 1.00 11.07 229 ASN A O 1
ATOM 2978 N N . LEU A 1 227 ? 67.104 55.952 13.791 1.00 7.26 230 LEU A N 1
ATOM 2979 C CA . LEU A 1 227 ? 66.631 56.033 15.173 1.00 9.36 230 LEU A CA 1
ATOM 2980 C C . LEU A 1 227 ? 67.618 56.851 16.002 1.00 7.77 230 LEU A C 1
ATOM 2981 O O . LEU A 1 227 ? 67.205 57.737 16.770 1.00 9.76 230 LEU A O 1
ATOM 2997 N N . LEU A 1 228 ? 68.907 56.603 15.834 1.00 8.10 231 LEU A N 1
ATOM 2998 C CA . LEU A 1 228 ? 69.928 57.292 16.627 1.00 8.94 231 LEU A CA 1
ATOM 2999 C C . LEU A 1 228 ? 70.052 58.769 16.249 1.00 13.02 231 LEU A C 1
ATOM 3000 O O . LEU A 1 228 ? 70.172 59.630 17.126 1.00 19.87 231 LEU A O 1
ATOM 3016 N N . SER A 1 229 ? 69.995 59.083 14.960 1.00 11.63 232 SER A N 1
ATOM 3017 C CA . SER A 1 229 ? 70.206 60.459 14.523 1.00 12.58 232 SER A CA 1
ATOM 3018 C C . SER A 1 229 ? 68.971 61.322 14.719 1.00 15.72 232 SER A C 1
ATOM 3019 O O . SER A 1 229 ? 69.091 62.532 14.915 1.00 15.10 232 SER A O 1
ATOM 3027 N N . GLN A 1 230 ? 67.786 60.721 14.677 1.00 15.43 233 GLN A N 1
ATOM 3028 C CA . GLN A 1 230 ? 66.543 61.483 14.719 1.00 19.50 233 GLN A CA 1
ATOM 3029 C C . GLN A 1 230 ? 65.825 61.399 16.071 1.00 15.94 233 GLN A C 1
ATOM 3030 O O . GLN A 1 230 ? 65.280 62.400 16.547 1.00 19.81 233 GLN A O 1
ATOM 3044 N N . ALA A 1 231 ? 65.806 60.228 16.695 1.00 13.47 234 ALA A N 1
ATOM 3045 C CA . ALA A 1 231 ? 65.116 60.068 17.961 1.00 13.00 234 ALA A CA 1
ATOM 3046 C C . ALA A 1 231 ? 66.036 60.219 19.168 1.00 12.73 234 ALA A C 1
ATOM 3047 O O . ALA A 1 231 ? 65.581 60.534 20.263 1.00 17.66 234 ALA A O 1
ATOM 3054 N N . TYR A 1 232 ? 67.334 59.982 18.972 1.00 10.86 235 TYR A N 1
ATOM 3055 C CA . TYR A 1 232 ? 68.302 60.117 20.053 1.00 9.81 235 TYR A CA 1
ATOM 3056 C C . TYR A 1 232 ? 69.240 61.313 19.820 1.00 10.34 235 TYR A C 1
ATOM 3057 O O . TYR A 1 232 ? 70.436 61.184 19.938 1.00 11.22 235 TYR A O 1
ATOM 3075 N N . THR A 1 233 ? 68.673 62.474 19.519 1.00 12.61 236 THR A N 1
ATOM 3076 C CA . THR A 1 233 ? 69.458 63.709 19.497 1.00 12.81 236 THR A CA 1
ATOM 3077 C C . THR A 1 233 ? 70.035 63.995 20.895 1.00 12.56 236 THR A C 1
ATOM 3078 O O . THR A 1 233 ? 71.014 64.742 21.047 1.00 14.57 236 THR A O 1
ATOM 3089 N N A SER A 1 234 ? 69.418 63.375 21.898 0.48 10.39 237 SER A N 1
ATOM 3090 N N B SER A 1 234 ? 69.407 63.432 21.919 0.52 9.92 237 SER A N 1
ATOM 3091 C CA A SER A 1 234 ? 69.810 63.498 23.291 0.48 10.03 237 SER A CA 1
ATOM 3092 C CA B SER A 1 234 ? 69.939 63.482 23.269 0.52 10.22 237 SER A CA 1
ATOM 3093 C C A SER A 1 234 ? 69.704 62.124 23.958 0.48 8.29 237 SER A C 1
ATOM 3094 C C B SER A 1 234 ? 69.772 62.103 23.891 0.52 7.93 237 SER A C 1
ATOM 3095 O O A SER A 1 234 ? 68.750 61.398 23.711 0.48 10.11 237 SER A O 1
ATOM 3096 O O B SER A 1 234 ? 68.863 61.359 23.541 0.52 9.69 237 SER A O 1
ATOM 3111 N N . GLY A 1 235 ? 70.667 61.777 24.804 1.00 8.94 238 GLY A N 1
ATOM 3112 C CA . GLY A 1 235 ? 70.593 60.528 25.544 1.00 9.05 238 GLY A CA 1
ATOM 3113 C C . GLY A 1 235 ? 71.045 59.319 24.741 1.00 7.44 238 GLY A C 1
ATOM 3114 O O . GLY A 1 235 ? 71.668 59.457 23.685 1.00 9.26 238 GLY A O 1
ATOM 3119 N N . ARG A 1 236 ? 70.704 58.135 25.252 1.00 7.14 239 ARG A N 1
ATOM 3120 C CA . ARG A 1 236 ? 71.214 56.889 24.710 1.00 6.33 239 ARG A CA 1
ATOM 3121 C C . ARG A 1 236 ? 70.174 55.789 24.740 1.00 5.70 239 ARG A C 1
ATOM 3122 O O . ARG A 1 236 ? 69.246 55.799 25.544 1.00 7.59 239 ARG A O 1
ATOM 3143 N N A VAL A 1 237 ? 70.363 54.817 23.861 0.52 5.58 240 VAL A N 1
ATOM 3144 N N B VAL A 1 237 ? 70.357 54.825 23.857 0.48 5.75 240 VAL A N 1
ATOM 3145 C CA A VAL A 1 237 ? 69.599 53.585 23.887 0.52 4.93 240 VAL A CA 1
ATOM 3146 C CA B VAL A 1 237 ? 69.601 53.590 23.892 0.48 4.93 240 VAL A CA 1
ATOM 3147 C C A VAL A 1 237 ? 70.273 52.595 24.834 0.52 4.72 240 VAL A C 1
ATOM 3148 C C B VAL A 1 237 ? 70.279 52.643 24.882 0.48 4.73 240 VAL A C 1
ATOM 3149 O O A VAL A 1 237 ? 71.499 52.439 24.808 0.52 5.11 240 VAL A O 1
ATOM 3150 O O B VAL A 1 237 ? 71.511 52.610 24.981 0.48 5.14 240 VAL A O 1
ATOM 3175 N N . ASP A 1 238 ? 69.472 51.908 25.644 1.00 4.74 241 ASP A N 1
ATOM 3176 C CA . ASP A 1 238 ? 69.996 50.974 26.640 1.00 4.85 241 ASP A CA 1
ATOM 3177 C C . ASP A 1 238 ? 69.803 49.507 26.268 1.00 5.53 241 ASP A C 1
ATOM 3178 O O . ASP A 1 238 ? 70.542 48.645 26.762 1.00 5.46 241 ASP A O 1
ATOM 3187 N N . ALA A 1 239 ? 68.844 49.217 25.397 1.00 4.85 242 ALA A N 1
ATOM 3188 C CA . ALA A 1 239 ? 68.594 47.844 24.955 1.00 5.18 242 ALA A CA 1
ATOM 3189 C C . ALA A 1 239 ? 67.965 47.878 23.585 1.00 4.79 242 ALA A C 1
ATOM 3190 O O . ALA A 1 239 ? 67.169 48.765 23.276 1.00 5.72 242 ALA A O 1
ATOM 3197 N N . VAL A 1 240 ? 68.309 46.893 22.760 1.00 5.15 243 VAL A N 1
ATOM 3198 C CA . VAL A 1 240 ? 67.679 46.692 21.464 1.00 4.55 243 VAL A CA 1
ATOM 3199 C C . VAL A 1 240 ? 67.204 45.246 21.360 1.00 5.29 243 VAL A C 1
ATOM 3200 O O . VAL A 1 240 ? 67.997 44.316 21.511 1.00 5.54 243 VAL A O 1
ATOM 3213 N N . LEU A 1 241 ? 65.900 45.083 21.139 1.00 4.18 244 LEU A N 1
ATOM 3214 C CA . LEU A 1 241 ? 65.348 43.779 20.818 1.00 4.34 244 LEU A CA 1
ATOM 3215 C C . LEU A 1 241 ? 65.650 43.502 19.369 1.00 4.44 244 LEU A C 1
ATOM 3216 O O . LEU A 1 241 ? 64.991 44.030 18.474 1.00 4.89 244 LEU A O 1
ATOM 3232 N N . SER A 1 242 ? 66.672 42.681 19.162 1.00 4.55 245 SER A N 1
ATOM 3233 C CA . SER A 1 242 ? 66.985 42.154 17.856 1.00 4.63 245 SER A CA 1
ATOM 3234 C C . SER A 1 242 ? 66.584 40.701 17.771 1.00 3.70 245 SER A C 1
ATOM 3235 O O . SER A 1 242 ? 66.995 39.877 18.610 1.00 5.18 245 SER A O 1
ATOM 3243 N N . PRO A 1 243 ? 65.809 40.340 16.744 1.00 4.10 246 PRO A N 1
ATOM 3244 C CA . PRO A 1 243 ? 65.311 38.970 16.648 1.00 4.83 246 PRO A CA 1
ATOM 3245 C C . PRO A 1 243 ? 66.244 38.046 15.875 1.00 4.80 246 PRO A C 1
ATOM 3246 O O . PRO A 1 243 ? 65.883 36.885 15.708 1.00 5.25 246 PRO A O 1
ATOM 3257 N N . TYR A 1 244 ? 67.373 38.530 15.374 1.00 4.22 247 TYR A N 1
ATOM 3258 C CA . TYR A 1 244 ? 68.212 37.710 14.502 1.00 3.62 247 TYR A CA 1
ATOM 3259 C C . TYR A 1 244 ? 69.611 38.287 14.472 1.00 3.66 247 TYR A C 1
ATOM 3260 O O . TYR A 1 244 ? 69.776 39.505 14.334 1.00 3.66 247 TYR A O 1
ATOM 3278 N N . ASP A 1 245 ? 70.612 37.419 14.539 1.00 3.51 248 ASP A N 1
ATOM 3279 C CA . ASP A 1 245 ? 72.008 37.831 14.585 1.00 3.90 248 ASP A CA 1
ATOM 3280 C C . ASP A 1 245 ? 72.431 38.776 13.453 1.00 3.91 248 ASP A C 1
ATOM 3281 O O . ASP A 1 245 ? 73.225 39.681 13.667 1.00 4.55 248 ASP A O 1
ATOM 3290 N N . GLY A 1 246 ? 71.949 38.559 12.231 1.00 4.19 249 GLY A N 1
ATOM 3291 C CA . GLY A 1 246 ? 72.311 39.461 11.145 1.00 4.45 249 GLY A CA 1
ATOM 3292 C C . GLY A 1 246 ? 71.827 40.882 11.405 1.00 4.70 249 GLY A C 1
ATOM 3293 O O . GLY A 1 246 ? 72.520 41.863 11.109 1.00 4.91 249 GLY A O 1
ATOM 3297 N N . ILE A 1 247 ? 70.625 41.001 11.959 1.00 3.65 250 ILE A N 1
ATOM 3298 C CA . ILE A 1 247 ? 70.095 42.287 12.372 1.00 4.51 250 ILE A CA 1
ATOM 3299 C C . ILE A 1 247 ? 70.910 42.830 13.536 1.00 4.15 250 ILE A C 1
ATOM 3300 O O . ILE A 1 247 ? 71.247 44.021 13.570 1.00 4.45 250 ILE A O 1
ATOM 3316 N N . SER A 1 248 ? 71.283 41.958 14.465 1.00 4.30 251 SER A N 1
ATOM 3317 C CA . SER A 1 248 ? 72.049 42.396 15.625 1.00 3.82 251 SER A CA 1
ATOM 3318 C C . SER A 1 248 ? 73.353 43.069 15.193 1.00 4.02 251 SER A C 1
ATOM 3319 O O . SER A 1 248 ? 73.750 44.092 15.748 1.00 4.57 251 SER A O 1
ATOM 3327 N N . ARG A 1 249 ? 74.046 42.480 14.223 1.00 4.13 252 ARG A N 1
ATOM 3328 C CA . ARG A 1 249 ? 75.334 43.030 13.834 1.00 4.72 252 ARG A CA 1
ATOM 3329 C C . ARG A 1 249 ? 75.152 44.345 13.065 1.00 4.77 252 ARG A C 1
ATOM 3330 O O . ARG A 1 249 ? 75.972 45.257 13.204 1.00 4.84 252 ARG A O 1
ATOM 3351 N N . GLY A 1 250 ? 74.086 44.472 12.279 1.00 4.64 253 GLY A N 1
ATOM 3352 C CA . GLY A 1 250 ? 73.830 45.742 11.620 1.00 4.58 253 GLY A CA 1
ATOM 3353 C C . GLY A 1 250 ? 73.509 46.831 12.632 1.00 4.48 253 GLY A C 1
ATOM 3354 O O . GLY A 1 250 ? 73.982 47.958 12.521 1.00 4.77 253 GLY A O 1
ATOM 3358 N N . VAL A 1 251 ? 72.697 46.509 13.629 1.00 4.44 254 VAL A N 1
ATOM 3359 C CA . VAL A 1 251 ? 72.386 47.434 14.707 1.00 4.97 254 VAL A CA 1
ATOM 3360 C C . VAL A 1 251 ? 73.663 47.868 15.431 1.00 4.46 254 VAL A C 1
ATOM 3361 O O . VAL A 1 251 ? 73.850 49.054 15.712 1.00 5.17 254 VAL A O 1
ATOM 3374 N N . ILE A 1 252 ? 74.531 46.913 15.731 1.00 4.59 255 ILE A N 1
ATOM 3375 C CA . ILE A 1 252 ? 75.786 47.221 16.419 1.00 4.98 255 ILE A CA 1
ATOM 3376 C C . ILE A 1 252 ? 76.682 48.151 15.588 1.00 4.88 255 ILE A C 1
ATOM 3377 O O . ILE A 1 252 ? 77.309 49.069 16.125 1.00 5.24 255 ILE A O 1
ATOM 3393 N N A SER A 1 253 ? 76.720 47.947 14.271 0.54 4.89 256 SER A N 1
ATOM 3394 N N B SER A 1 253 ? 76.708 47.946 14.278 0.46 5.04 256 SER A N 1
ATOM 3395 C CA A SER A 1 253 ? 77.481 48.847 13.403 0.54 6.03 256 SER A CA 1
ATOM 3396 C CA B SER A 1 253 ? 77.471 48.827 13.406 0.46 6.07 256 SER A CA 1
ATOM 3397 C C A SER A 1 253 ? 76.956 50.277 13.514 0.54 5.06 256 SER A C 1
ATOM 3398 C C B SER A 1 253 ? 76.959 50.269 13.475 0.46 5.05 256 SER A C 1
ATOM 3399 O O A SER A 1 253 ? 77.717 51.222 13.712 0.54 5.19 256 SER A O 1
ATOM 3400 O O B SER A 1 253 ? 77.737 51.213 13.595 0.46 5.35 256 SER A O 1
ATOM 3415 N N . ALA A 1 254 ? 75.644 50.448 13.408 1.00 5.20 257 ALA A N 1
ATOM 3416 C CA . ALA A 1 254 ? 75.050 51.772 13.517 1.00 4.90 257 ALA A CA 1
ATOM 3417 C C . ALA A 1 254 ? 75.378 52.391 14.864 1.00 5.52 257 ALA A C 1
ATOM 3418 O O . ALA A 1 254 ? 75.671 53.576 14.953 1.00 5.00 257 ALA A O 1
ATOM 3425 N N . LEU A 1 255 ? 75.285 51.610 15.936 1.00 4.80 258 LEU A N 1
ATOM 3426 C CA . LEU A 1 255 ? 75.597 52.112 17.273 1.00 4.61 258 LEU A CA 1
ATOM 3427 C C . LEU A 1 255 ? 77.054 52.564 17.346 1.00 4.66 258 LEU A C 1
ATOM 3428 O O . LEU A 1 255 ? 77.357 53.619 17.881 1.00 5.02 258 LEU A O 1
ATOM 3444 N N . LYS A 1 256 ? 77.952 51.779 16.772 1.00 5.05 259 LYS A N 1
ATOM 3445 C CA . LYS A 1 256 ? 79.351 52.167 16.782 1.00 5.37 259 LYS A CA 1
ATOM 3446 C C . LYS A 1 256 ? 79.560 53.476 16.030 1.00 5.45 259 LYS A C 1
ATOM 3447 O O . LYS A 1 256 ? 80.307 54.338 16.487 1.00 6.38 259 LYS A O 1
ATOM 3466 N N . SER A 1 257 ? 78.902 53.654 14.884 1.00 6.72 260 SER A N 1
ATOM 3467 C CA . SER A 1 257 ? 79.056 54.907 14.133 1.00 6.92 260 SER A CA 1
ATOM 3468 C C . SER A 1 257 ? 78.483 56.100 14.878 1.00 7.00 260 SER A C 1
ATOM 3469 O O . SER A 1 257 ? 78.853 57.250 14.586 1.00 7.24 260 SER A O 1
ATOM 3477 N N . ALA A 1 258 ? 77.569 55.834 15.817 1.00 6.28 261 ALA A N 1
ATOM 3478 C CA . ALA A 1 258 ? 76.981 56.850 16.681 1.00 6.30 261 ALA A CA 1
ATOM 3479 C C . ALA A 1 258 ? 77.732 56.988 18.008 1.00 6.26 261 ALA A C 1
ATOM 3480 O O . ALA A 1 258 ? 77.237 57.629 18.946 1.00 8.21 261 ALA A O 1
ATOM 3487 N N . GLY A 1 259 ? 78.933 56.417 18.082 1.00 6.35 262 GLY A N 1
ATOM 3488 C CA . GLY A 1 259 ? 79.820 56.677 19.205 1.00 6.30 262 GLY A CA 1
ATOM 3489 C C . GLY A 1 259 ? 79.678 55.748 20.397 1.00 5.90 262 GLY A C 1
ATOM 3490 O O . GLY A 1 259 ? 80.205 56.031 21.469 1.00 6.91 262 GLY A O 1
ATOM 3494 N N . TYR A 1 260 ? 78.969 54.640 20.228 1.00 5.26 263 TYR A N 1
ATOM 3495 C CA . TYR A 1 260 ? 78.871 53.628 21.266 1.00 5.69 263 TYR A CA 1
ATOM 3496 C C . TYR A 1 260 ? 80.018 52.630 21.128 1.00 7.46 263 TYR A C 1
ATOM 3497 O O . TYR A 1 260 ? 80.612 52.484 20.050 1.00 8.00 263 TYR A O 1
ATOM 3515 N N . GLY A 1 261 ? 80.297 51.922 22.213 1.00 6.54 264 GLY A N 1
ATOM 3516 C CA . GLY A 1 261 ? 81.326 50.894 22.200 1.00 7.46 264 GLY A CA 1
ATOM 3517 C C . GLY A 1 261 ? 82.681 51.307 22.737 1.00 8.89 264 GLY A C 1
ATOM 3518 O O . GLY A 1 261 ? 83.685 50.663 22.451 1.00 12.86 264 GLY A O 1
ATOM 3522 N N . ASN A 1 262 ? 82.719 52.374 23.522 1.00 7.42 265 ASN A N 1
ATOM 3523 C CA . ASN A 1 262 ? 83.891 52.761 24.299 1.00 7.26 265 ASN A CA 1
ATOM 3524 C C . ASN A 1 262 ? 83.491 52.816 25.771 1.00 6.29 265 ASN A C 1
ATOM 3525 O O . ASN A 1 262 ? 82.321 52.645 26.120 1.00 7.62 265 ASN A O 1
ATOM 3536 N N . ALA A 1 263 ? 84.464 53.022 26.645 1.00 7.64 266 ALA A N 1
ATOM 3537 C CA . ALA A 1 263 ? 84.185 52.979 28.072 1.00 9.75 266 ALA A CA 1
ATOM 3538 C C . ALA A 1 263 ? 83.216 54.081 28.503 1.00 8.37 266 ALA A C 1
ATOM 3539 O O . ALA A 1 263 ? 82.447 53.898 29.452 1.00 11.00 266 ALA A O 1
ATOM 3546 N N . ALA A 1 264 ? 83.271 55.215 27.815 1.00 7.91 267 ALA A N 1
ATOM 3547 C CA . ALA A 1 264 ? 82.418 56.346 28.144 1.00 7.46 267 ALA A CA 1
ATOM 3548 C C . ALA A 1 264 ? 80.964 56.135 27.734 1.00 7.82 267 ALA A C 1
ATOM 3549 O O . ALA A 1 264 ? 80.071 56.742 28.328 1.00 9.73 267 ALA A O 1
ATOM 3556 N N . LYS A 1 265 ? 80.719 55.296 26.737 1.00 7.17 268 LYS A N 1
ATOM 3557 C CA . LYS A 1 265 ? 79.378 55.104 26.198 1.00 6.55 268 LYS A CA 1
ATOM 3558 C C . LYS A 1 265 ? 79.266 53.670 25.700 1.00 6.08 268 LYS A C 1
ATOM 3559 O O . LYS A 1 265 ? 79.467 53.384 24.528 1.00 7.00 268 LYS A O 1
ATOM 3578 N N . PRO A 1 266 ? 78.979 52.735 26.610 1.00 6.50 269 PRO A N 1
ATOM 3579 C CA . PRO A 1 266 ? 78.963 51.322 26.223 1.00 6.27 269 PRO A CA 1
ATOM 3580 C C . PRO A 1 266 ? 77.822 51.002 25.283 1.00 6.08 269 PRO A C 1
ATOM 3581 O O . PRO A 1 266 ? 76.791 51.673 25.258 1.00 6.66 269 PRO A O 1
ATOM 3592 N N . LEU A 1 267 ? 78.010 49.959 24.496 1.00 6.09 270 LEU A N 1
ATOM 3593 C CA . LEU A 1 267 ? 76.924 49.444 23.688 1.00 5.23 270 LEU A CA 1
ATOM 3594 C C . LEU A 1 267 ? 75.751 49.082 24.583 1.00 5.20 270 LEU A C 1
ATOM 3595 O O . LEU A 1 267 ? 75.946 48.647 25.715 1.00 6.44 270 LEU A O 1
ATOM 3611 N N . PRO A 1 268 ? 74.526 49.249 24.067 1.00 5.65 271 PRO A N 1
ATOM 3612 C CA . PRO A 1 268 ? 73.355 48.742 24.773 1.00 5.76 271 PRO A CA 1
ATOM 3613 C C . PRO A 1 268 ? 73.355 47.220 24.771 1.00 5.26 271 PRO A C 1
ATOM 3614 O O . PRO A 1 268 ? 74.136 46.586 24.053 1.00 5.43 271 PRO A O 1
ATOM 3625 N N . ILE A 1 269 ? 72.440 46.628 25.529 1.00 5.23 272 ILE A N 1
ATOM 3626 C CA . ILE A 1 269 ? 72.153 45.213 25.406 1.00 4.99 272 ILE A CA 1
ATOM 3627 C C . ILE A 1 269 ? 71.582 44.960 24.011 1.00 4.83 272 ILE A C 1
ATOM 3628 O O . ILE A 1 269 ? 70.642 45.643 23.605 1.00 6.41 272 ILE A O 1
ATOM 3644 N N . VAL A 1 270 ? 72.123 43.984 23.288 1.00 4.58 273 VAL A N 1
ATOM 3645 C CA . VAL A 1 270 ? 71.594 43.612 21.981 1.00 5.14 273 VAL A CA 1
ATOM 3646 C C . VAL A 1 270 ? 71.428 42.097 21.982 1.00 4.72 273 VAL A C 1
ATOM 3647 O O . VAL A 1 270 ? 72.386 41.359 22.255 1.00 4.73 273 VAL A O 1
ATOM 3660 N N . THR A 1 271 ? 70.198 41.640 21.736 1.00 4.61 274 THR A N 1
ATOM 3661 C CA . THR A 1 271 ? 69.855 40.226 21.669 1.00 4.18 274 THR A CA 1
ATOM 3662 C C . THR A 1 271 ? 70.100 39.699 20.258 1.00 4.08 274 THR A C 1
ATOM 3663 O O . THR A 1 271 ? 70.686 40.391 19.422 1.00 5.28 274 THR A O 1
ATOM 3674 N N . GLY A 1 272 ? 69.692 38.459 19.998 1.00 3.81 275 GLY A N 1
ATOM 3675 C CA . GLY A 1 272 ? 69.891 37.873 18.684 1.00 4.14 275 GLY A CA 1
ATOM 3676 C C . GLY A 1 272 ? 69.271 36.501 18.559 1.00 3.63 275 GLY A C 1
ATOM 3677 O O . GLY A 1 272 ? 68.481 36.060 19.391 1.00 4.55 275 GLY A O 1
ATOM 3681 N N . GLN A 1 273 ? 69.612 35.837 17.463 1.00 3.82 276 GLN A N 1
ATOM 3682 C CA . GLN A 1 273 ? 69.142 34.490 17.164 1.00 3.99 276 GLN A CA 1
ATOM 3683 C C . GLN A 1 273 ? 69.990 33.879 16.068 1.00 3.78 276 GLN A C 1
ATOM 3684 O O . GLN A 1 273 ? 70.301 34.560 15.085 1.00 3.75 276 GLN A O 1
ATOM 3698 N N . ASP A 1 274 ? 70.360 32.617 16.293 1.00 3.48 277 ASP A N 1
ATOM 3699 C CA . ASP A 1 274 ? 70.963 31.652 15.358 1.00 3.46 277 ASP A CA 1
ATOM 3700 C C . ASP A 1 274 ? 72.387 31.274 15.739 1.00 3.99 277 ASP A C 1
ATOM 3701 O O . ASP A 1 274 ? 72.920 30.316 15.181 1.00 3.97 277 ASP A O 1
ATOM 3710 N N . ALA A 1 275 ? 73.007 31.999 16.661 1.00 3.54 278 ALA A N 1
ATOM 3711 C CA . ALA A 1 275 ? 74.409 31.746 17.015 1.00 3.66 278 ALA A CA 1
ATOM 3712 C C . ALA A 1 275 ? 75.307 31.694 15.795 1.00 4.56 278 ALA A C 1
ATOM 3713 O O . ALA A 1 275 ? 76.183 30.843 15.690 1.00 5.53 278 ALA A O 1
ATOM 3720 N N . GLU A 1 276 ? 75.123 32.645 14.890 1.00 4.93 279 GLU A N 1
ATOM 3721 C CA . GLU A 1 276 ? 76.005 32.784 13.744 1.00 4.79 279 GLU A CA 1
ATOM 3722 C C . GLU A 1 276 ? 77.422 33.044 14.233 1.00 4.64 279 GLU A C 1
ATOM 3723 O O . GLU A 1 276 ? 77.619 33.695 15.256 1.00 5.06 279 GLU A O 1
ATOM 3735 N N . LEU A 1 277 ? 78.408 32.527 13.515 1.00 5.08 280 LEU A N 1
ATOM 3736 C CA . LEU A 1 277 ? 79.788 32.618 13.968 1.00 5.52 280 LEU A CA 1
ATOM 3737 C C . LEU A 1 277 ? 80.233 34.044 14.264 1.00 4.78 280 LEU A C 1
ATOM 3738 O O . LEU A 1 277 ? 80.883 34.295 15.271 1.00 5.53 280 LEU A O 1
ATOM 3754 N N . ALA A 1 278 ? 79.871 34.998 13.411 1.00 5.17 281 ALA A N 1
ATOM 3755 C CA . ALA A 1 278 ? 80.288 36.371 13.639 1.00 5.77 281 ALA A CA 1
ATOM 3756 C C . ALA A 1 278 ? 79.658 36.936 14.905 1.00 5.39 281 ALA A C 1
ATOM 3757 O O . ALA A 1 278 ? 80.260 37.780 15.587 1.00 6.05 281 ALA A O 1
ATOM 3764 N N . SER A 1 279 ? 78.448 36.486 15.221 1.00 4.82 282 SER A N 1
ATOM 3765 C CA . SER A 1 279 ? 77.796 36.903 16.455 1.00 5.06 282 SER A CA 1
ATOM 3766 C C . SER A 1 279 ? 78.351 36.214 17.699 1.00 5.49 282 SER A C 1
ATOM 3767 O O . SER A 1 279 ? 78.397 36.816 18.750 1.00 5.28 282 SER A O 1
ATOM 3775 N N . VAL A 1 280 ? 78.782 34.962 17.586 1.00 5.67 283 VAL A N 1
ATOM 3776 C CA . VAL A 1 280 ? 79.438 34.324 18.725 1.00 5.53 283 VAL A CA 1
ATOM 3777 C C . VAL A 1 280 ? 80.729 35.061 19.034 1.00 6.03 283 VAL A C 1
ATOM 3778 O O . VAL A 1 280 ? 81.021 35.359 20.186 1.00 5.79 283 VAL A O 1
ATOM 3791 N N . LYS A 1 281 ? 81.499 35.375 18.002 1.00 5.66 284 LYS A N 1
ATOM 3792 C CA . LYS A 1 281 ? 82.729 36.146 18.173 1.00 6.35 284 LYS A CA 1
ATOM 3793 C C . LYS A 1 281 ? 82.429 37.497 18.815 1.00 6.34 284 LYS A C 1
ATOM 3794 O O . LYS A 1 281 ? 83.133 37.946 19.726 1.00 6.81 284 LYS A O 1
ATOM 3813 N N . SER A 1 282 ? 81.367 38.145 18.363 1.00 5.93 285 SER A N 1
ATOM 3814 C CA . SER A 1 282 ? 80.943 39.412 18.944 1.00 6.61 285 SER A CA 1
ATOM 3815 C C . SER A 1 282 ? 80.599 39.275 20.428 1.00 5.58 285 SER A C 1
ATOM 3816 O O . SER A 1 282 ? 80.973 40.121 21.246 1.00 6.65 285 SER A O 1
ATOM 3824 N N . ILE A 1 283 ? 79.889 38.212 20.787 1.00 6.13 286 ILE A N 1
ATOM 3825 C CA . ILE A 1 283 ? 79.539 37.952 22.179 1.00 6.71 286 ILE A CA 1
ATOM 3826 C C . ILE A 1 283 ? 80.796 37.755 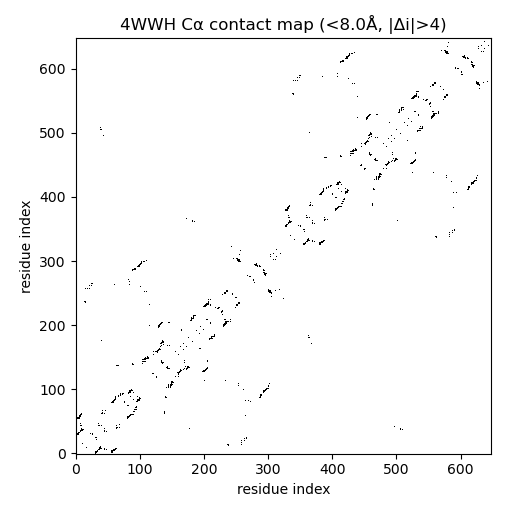23.038 1.00 5.49 286 ILE A C 1
ATOM 3827 O O . ILE A 1 283 ? 80.917 38.329 24.120 1.00 7.49 286 ILE A O 1
ATOM 3843 N N . VAL A 1 284 ? 81.747 36.976 22.549 1.00 6.16 287 VAL A N 1
ATOM 3844 C CA . VAL A 1 284 ? 82.989 36.752 23.289 1.00 7.34 287 VAL A CA 1
ATOM 3845 C C . VAL A 1 284 ? 83.763 38.059 23.469 1.00 8.28 287 VAL A C 1
ATOM 3846 O O . VAL A 1 284 ? 84.375 38.283 24.513 1.00 8.95 287 VAL A O 1
ATOM 3859 N N . ALA A 1 285 ? 83.676 38.955 22.484 1.00 7.46 288 ALA A N 1
ATOM 3860 C CA . ALA A 1 285 ? 84.322 40.268 22.556 1.00 9.13 288 ALA A CA 1
ATOM 3861 C C . ALA A 1 285 ? 83.575 41.233 23.480 1.00 10.75 288 ALA A C 1
ATOM 3862 O O . ALA A 1 285 ? 84.049 42.344 23.717 1.00 12.45 288 ALA A O 1
ATOM 3869 N N . GLY A 1 286 ? 82.422 40.834 24.004 1.00 8.76 289 GLY A N 1
ATOM 3870 C CA . GLY A 1 286 ? 81.637 41.709 24.857 1.00 10.72 289 GLY A CA 1
ATOM 3871 C C . GLY A 1 286 ? 80.908 42.798 24.091 1.00 11.20 289 GLY A C 1
ATOM 3872 O O . GLY A 1 286 ? 80.661 43.878 24.646 1.00 13.19 289 GLY A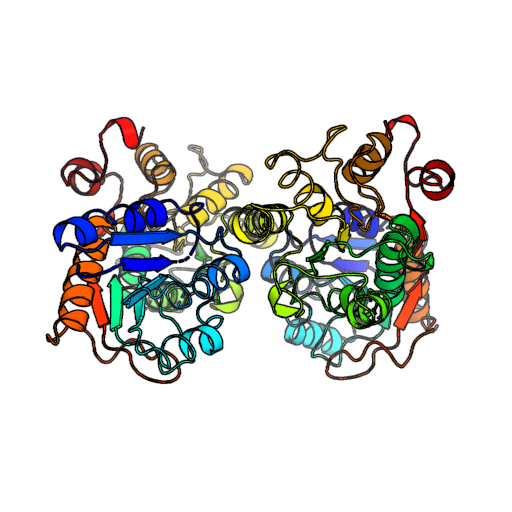 O 1
ATOM 3876 N N . GLU A 1 287 ? 80.539 42.522 22.838 1.00 9.02 290 GLU A N 1
ATOM 3877 C CA . GLU A 1 287 ? 79.813 43.472 21.998 1.00 8.10 290 GLU A CA 1
ATOM 3878 C C . GLU A 1 287 ? 78.345 43.064 21.909 1.00 7.28 290 GLU A C 1
ATOM 3879 O O . GLU A 1 287 ? 77.566 43.471 22.764 1.00 8.49 290 GLU A O 1
ATOM 3891 N N . GLN A 1 288 ? 77.945 42.228 20.953 1.00 6.29 291 GLN A N 1
ATOM 3892 C CA . GLN A 1 288 ? 76.609 41.639 21.027 1.00 6.99 291 GLN A CA 1
ATOM 3893 C C . GLN A 1 288 ? 76.483 40.926 22.373 1.00 5.44 291 GLN A C 1
ATOM 3894 O O . GLN A 1 288 ? 77.443 40.323 22.853 1.00 6.28 291 GLN A O 1
ATOM 3908 N N . THR A 1 289 ? 75.311 40.991 22.995 1.00 6.08 292 THR A N 1
ATOM 3909 C CA . THR A 1 289 ? 75.166 40.494 24.359 1.00 5.13 292 THR A CA 1
ATOM 3910 C C . THR A 1 289 ? 74.603 39.079 24.413 1.00 4.66 292 THR A C 1
ATOM 3911 O O . THR A 1 289 ? 74.986 38.293 25.265 1.00 6.57 292 THR A O 1
ATOM 3922 N N . GLN A 1 290 ? 73.682 38.759 23.514 1.00 4.86 293 GLN A N 1
ATOM 3923 C CA . GLN A 1 290 ? 72.933 37.511 23.607 1.00 4.76 293 GLN A CA 1
ATOM 3924 C C . GLN A 1 290 ? 72.560 37.022 22.228 1.00 4.82 293 GLN A C 1
ATOM 3925 O O . GLN A 1 290 ? 72.437 37.807 21.284 1.00 4.59 293 GLN A O 1
ATOM 3939 N N . THR A 1 291 ? 72.409 35.707 22.115 1.00 4.35 294 THR A N 1
ATOM 3940 C CA . THR A 1 291 ? 71.804 35.105 20.950 1.00 4.33 294 THR A CA 1
ATOM 3941 C C . THR A 1 291 ? 70.951 33.930 21.427 1.00 3.91 294 THR A C 1
ATOM 3942 O O . THR A 1 291 ? 70.795 33.694 22.639 1.00 5.22 294 THR A O 1
ATOM 3953 N N . VAL A 1 292 ? 70.347 33.231 20.470 1.00 4.56 295 VAL A N 1
ATOM 3954 C CA . VAL A 1 292 ? 69.498 32.072 20.745 1.00 4.97 295 VAL A CA 1
ATOM 3955 C C . VAL A 1 292 ? 69.972 30.945 19.844 1.00 4.91 295 VAL A C 1
ATOM 3956 O O . VAL A 1 292 ? 70.028 31.092 18.621 1.00 5.58 295 VAL A O 1
ATOM 3969 N N . PHE A 1 293 ? 70.340 29.834 20.456 1.00 4.59 296 PHE A N 1
ATOM 3970 C CA . PHE A 1 293 ? 70.828 28.658 19.760 1.00 4.85 296 PHE A CA 1
ATOM 3971 C C . PHE A 1 293 ? 69.677 27.745 19.398 1.00 5.27 296 PHE A C 1
ATOM 3972 O O . PHE A 1 293 ? 68.908 27.321 20.262 1.00 5.69 296 PHE A O 1
ATOM 3989 N N . LYS A 1 294 ? 69.595 27.425 18.117 1.00 4.46 297 LYS A N 1
ATOM 3990 C CA . LYS A 1 294 ? 68.626 26.484 17.578 1.00 4.46 297 LYS A CA 1
ATOM 3991 C C . LYS A 1 294 ? 69.435 25.428 16.835 1.00 3.99 297 LYS A C 1
ATOM 3992 O O . LYS A 1 294 ? 70.031 25.696 15.794 1.00 5.05 297 LYS A O 1
ATOM 4011 N N . ASP A 1 295 ? 69.499 24.229 17.393 1.00 4.57 298 ASP A N 1
ATOM 4012 C CA . ASP A 1 295 ? 70.391 23.202 16.872 1.00 5.26 298 ASP A CA 1
ATOM 4013 C C . ASP A 1 295 ? 69.822 22.608 15.584 1.00 5.00 298 ASP A C 1
ATOM 4014 O O . ASP A 1 295 ? 68.899 21.785 15.607 1.00 4.77 298 ASP A O 1
ATOM 4023 N N . THR A 1 296 ? 70.395 23.004 14.455 1.00 5.42 299 THR A N 1
ATOM 4024 C CA . THR A 1 296 ? 69.925 22.554 13.150 1.00 5.66 299 THR A CA 1
ATOM 4025 C C . THR A 1 296 ? 70.070 21.047 13.002 1.00 5.37 299 THR A C 1
ATOM 4026 O O . THR A 1 296 ? 69.367 20.450 12.205 1.00 6.13 299 THR A O 1
ATOM 4037 N N . ARG A 1 297 ? 70.959 20.406 13.761 1.00 5.07 300 ARG A N 1
ATOM 4038 C CA . ARG A 1 297 ? 71.058 18.956 13.676 1.00 5.78 300 ARG A CA 1
ATOM 4039 C C . ARG A 1 297 ? 69.779 18.289 14.182 1.00 5.86 300 ARG A C 1
ATOM 4040 O O . ARG A 1 297 ? 69.370 17.241 13.677 1.00 5.70 300 ARG A O 1
ATOM 4061 N N . GLU A 1 298 ? 69.161 18.901 15.189 1.00 5.61 301 GLU A N 1
ATOM 4062 C CA . GLU A 1 298 ? 67.932 18.360 15.763 1.00 6.08 301 GLU A CA 1
ATOM 4063 C C . GLU A 1 298 ? 66.744 18.592 14.840 1.00 6.27 301 GLU A C 1
ATOM 4064 O O . GLU A 1 298 ? 65.927 17.704 14.651 1.00 6.01 301 GLU A O 1
ATOM 4076 N N . LEU A 1 299 ? 66.661 19.771 14.241 1.00 5.03 302 LEU A N 1
ATOM 4077 C CA . LEU A 1 299 ? 65.549 20.045 13.336 1.00 6.21 302 LEU A CA 1
ATOM 4078 C C . LEU A 1 299 ? 65.661 19.188 12.067 1.00 5.65 302 LEU A C 1
ATOM 4079 O O . LEU A 1 299 ? 64.666 18.656 11.596 1.00 5.76 302 LEU A O 1
ATOM 4095 N N . ALA A 1 300 ? 66.874 19.021 11.547 1.00 6.02 303 ALA A N 1
ATOM 4096 C CA . ALA A 1 300 ? 67.085 18.148 10.392 1.00 6.32 303 ALA A CA 1
ATOM 4097 C C . ALA A 1 300 ? 66.666 16.729 10.715 1.00 6.35 303 ALA A C 1
ATOM 4098 O O . ALA A 1 300 ? 65.992 16.086 9.920 1.00 6.79 303 ALA A O 1
ATOM 4105 N N . LYS A 1 301 ? 67.070 16.242 11.873 1.00 6.45 304 LYS A N 1
ATOM 4106 C CA . LYS A 1 301 ? 66.734 14.891 12.274 1.00 7.30 304 LYS A CA 1
ATOM 4107 C C . LYS A 1 301 ? 65.224 14.716 12.336 1.00 7.50 304 LYS A C 1
ATOM 4108 O O . LYS A 1 301 ? 64.679 13.726 11.845 1.00 8.18 304 LYS A O 1
ATOM 4127 N N . ALA A 1 302 ? 64.546 15.683 12.934 1.00 7.60 305 ALA A N 1
ATOM 4128 C CA . ALA A 1 302 ? 63.095 15.626 13.075 1.00 8.53 305 ALA A CA 1
ATOM 4129 C C . ALA A 1 302 ? 62.389 15.628 11.719 1.00 7.69 305 ALA A C 1
ATOM 4130 O O . ALA A 1 302 ? 61.458 14.847 11.493 1.00 9.27 305 ALA A O 1
ATOM 4137 N N . ALA A 1 303 ? 62.818 16.495 10.815 1.00 6.74 306 ALA A N 1
ATOM 4138 C CA . ALA A 1 303 ? 62.180 16.601 9.513 1.00 7.62 306 ALA A CA 1
ATOM 4139 C C . ALA A 1 303 ? 62.351 15.309 8.753 1.00 6.33 306 ALA A C 1
ATOM 4140 O O . ALA A 1 303 ? 61.417 14.857 8.118 1.00 8.74 306 ALA A O 1
ATOM 4147 N N . VAL A 1 304 ? 63.533 14.701 8.833 1.00 6.72 307 VAL A N 1
ATOM 4148 C CA . VAL A 1 304 ? 63.778 13.448 8.121 1.00 6.90 307 VAL A CA 1
ATOM 4149 C C . VAL A 1 304 ? 62.980 12.288 8.719 1.00 8.43 307 VAL A C 1
ATOM 4150 O O . VAL A 1 304 ? 62.356 11.517 7.992 1.00 8.16 307 VAL A O 1
ATOM 4163 N N . GLN A 1 305 ? 62.983 12.168 10.040 1.00 8.70 308 GLN A N 1
ATOM 4164 C CA . GLN A 1 305 ? 62.228 11.114 10.692 1.00 9.24 308 GLN A CA 1
ATOM 4165 C C . GLN A 1 305 ? 60.778 11.177 10.298 1.00 11.49 308 GLN A C 1
ATOM 4166 O O . GLN A 1 305 ? 60.145 10.167 9.995 1.00 10.57 308 GLN A O 1
ATOM 4180 N N . GLU A 1 306 ? 60.219 12.369 10.331 1.00 10.42 309 GLU A N 1
ATOM 4181 C CA . GLU A 1 306 ? 58.795 12.472 10.121 1.00 12.60 309 GLU A CA 1
ATOM 4182 C C . GLU A 1 306 ? 58.455 12.431 8.621 1.00 13.33 309 GLU A C 1
ATOM 4183 O O . GLU A 1 306 ? 57.390 11.933 8.265 1.00 15.24 309 GLU A O 1
ATOM 4195 N N . ALA A 1 307 ? 59.368 12.855 7.739 1.00 11.11 310 ALA A N 1
ATOM 4196 C CA . ALA A 1 307 ? 59.226 12.642 6.300 1.00 13.11 310 ALA A CA 1
ATOM 4197 C C . ALA A 1 307 ? 59.145 11.158 6.024 1.00 10.91 310 ALA A C 1
ATOM 4198 O O . ALA A 1 307 ? 58.308 10.704 5.238 1.00 14.73 310 ALA A O 1
ATOM 4205 N N . ASP A 1 308 ? 60.025 10.391 6.652 1.00 12.13 311 ASP A N 1
ATOM 4206 C CA . ASP A 1 308 ? 60.025 8.954 6.450 1.00 12.64 311 ASP A CA 1
ATOM 4207 C C . ASP A 1 308 ? 58.738 8.347 6.978 1.00 11.48 311 ASP A C 1
ATOM 4208 O O . ASP A 1 308 ? 58.168 7.454 6.350 1.00 12.64 311 ASP A O 1
ATOM 4217 N N . ALA A 1 309 ? 58.255 8.823 8.117 1.00 10.71 312 ALA A N 1
ATOM 4218 C CA . ALA A 1 309 ? 56.981 8.354 8.641 1.00 13.84 312 ALA A CA 1
ATOM 4219 C C . ALA A 1 309 ? 55.863 8.627 7.644 1.00 14.25 312 ALA A C 1
ATOM 4220 O O . ALA A 1 309 ? 55.018 7.774 7.418 1.00 15.68 312 ALA A O 1
ATOM 4227 N N . VAL A 1 310 ? 55.845 9.808 7.039 1.00 15.05 313 VAL A N 1
ATOM 4228 C CA . VAL A 1 310 ? 54.831 10.098 6.035 1.00 17.30 313 VAL A CA 1
ATOM 4229 C C . VAL A 1 310 ? 54.894 9.116 4.870 1.00 15.77 313 VAL A C 1
ATOM 4230 O O . VAL A 1 310 ? 53.865 8.591 4.423 1.00 19.13 313 VAL A O 1
ATOM 4243 N N . LEU A 1 311 ? 56.090 8.867 4.354 1.00 16.61 314 LEU A N 1
ATOM 4244 C CA . LEU A 1 311 ? 56.235 8.060 3.147 1.00 19.42 314 LEU A CA 1
ATOM 4245 C C . LEU A 1 311 ? 56.003 6.569 3.393 1.00 20.74 314 LEU A C 1
ATOM 4246 O O . LEU A 1 311 ? 55.816 5.792 2.450 1.00 23.27 314 LEU A O 1
ATOM 4262 N N . THR A 1 312 ? 56.009 6.166 4.655 1.00 19.95 315 THR A N 1
ATOM 4263 C CA . THR A 1 312 ? 55.803 4.761 4.990 1.00 22.58 315 THR A CA 1
ATOM 4264 C C . THR A 1 312 ? 54.467 4.534 5.684 1.00 23.00 315 THR A C 1
ATOM 4265 O O . THR A 1 312 ? 54.219 3.450 6.216 1.00 25.82 315 THR A O 1
ATOM 4276 N N . GLY A 1 313 ? 53.594 5.535 5.647 1.00 24.18 316 GLY A N 1
ATOM 4277 C CA . GLY A 1 313 ? 52.239 5.376 6.147 1.00 29.83 316 GLY A CA 1
ATOM 4278 C C . GLY A 1 313 ? 52.162 5.451 7.659 1.00 29.75 316 GLY A C 1
ATOM 4279 O O . GLY A 1 313 ? 51.177 5.031 8.267 1.00 33.56 316 GLY A O 1
ATOM 4283 N N . GLY A 1 314 ? 53.208 5.996 8.268 1.00 25.10 317 GLY A N 1
ATOM 4284 C CA . GLY A 1 314 ? 53.275 6.104 9.711 1.00 27.81 317 GLY A CA 1
ATOM 4285 C C . GLY A 1 314 ? 52.534 7.314 10.242 1.00 25.53 317 GLY A C 1
ATOM 4286 O O . GLY A 1 314 ? 51.837 8.027 9.511 1.00 24.50 317 GLY A O 1
ATOM 4290 N N . THR A 1 315 ? 52.675 7.531 11.541 1.00 24.10 318 THR A N 1
ATOM 4291 C CA . THR A 1 315 ? 52.049 8.662 12.203 1.00 23.30 318 THR A CA 1
ATOM 4292 C C . THR A 1 315 ? 53.120 9.693 12.543 1.00 18.02 318 THR A C 1
ATOM 4293 O O . THR A 1 315 ? 53.980 9.420 13.371 1.00 20.79 318 THR A O 1
ATOM 4304 N N . PRO A 1 316 ? 53.089 10.876 11.901 1.00 23.63 319 PRO A N 1
ATOM 4305 C CA . PRO A 1 316 ? 54.150 11.839 12.217 1.00 24.08 319 PRO A CA 1
ATOM 4306 C C . PRO A 1 316 ? 54.004 12.393 13.621 1.00 21.71 319 PRO A C 1
ATOM 4307 O O . PRO A 1 316 ? 52.897 12.636 14.100 1.00 25.54 319 PRO A O 1
ATOM 4318 N N . GLN A 1 317 ? 55.135 12.590 14.267 1.00 16.80 320 GLN A N 1
ATOM 4319 C CA . GLN A 1 317 ? 55.166 13.091 15.627 1.00 15.73 320 GLN A CA 1
ATOM 4320 C C . GLN A 1 317 ? 54.766 14.556 15.675 1.00 13.04 320 GLN A C 1
ATOM 4321 O O . GLN A 1 317 ? 55.367 15.403 15.013 1.00 14.91 320 GLN A O 1
ATOM 4335 N N A VAL A 1 318 ? 53.792 14.849 16.521 0.49 11.81 321 VAL A N 1
ATOM 4336 N N B VAL A 1 318 ? 53.710 14.851 16.423 0.51 12.50 321 VAL A N 1
ATOM 4337 C CA A VAL A 1 318 ? 53.220 16.172 16.626 0.49 11.46 321 VAL A CA 1
ATOM 4338 C CA B VAL A 1 318 ? 53.261 16.223 16.608 0.51 11.23 321 VAL A CA 1
ATOM 4339 C C A VAL A 1 318 ? 53.156 16.571 18.092 0.49 11.10 321 VAL A C 1
ATOM 4340 C C B VAL A 1 318 ? 53.240 16.548 18.086 0.51 11.53 321 VAL A C 1
ATOM 4341 O O A VAL A 1 318 ? 52.701 15.789 18.930 0.49 12.21 321 VAL A O 1
ATOM 4342 O O B VAL A 1 318 ? 52.906 15.704 18.914 0.51 10.90 321 VAL A O 1
ATOM 4367 N N . ASN A 1 319 ? 53.642 17.763 18.422 1.00 10.18 322 ASN A N 1
ATOM 4368 C CA . ASN A 1 319 ? 53.479 18.256 19.775 1.00 10.70 322 ASN A CA 1
ATOM 4369 C C . ASN A 1 319 ? 52.743 19.585 19.816 1.00 9.47 322 ASN A C 1
ATOM 4370 O O . ASN A 1 319 ? 52.628 20.198 20.873 1.00 12.59 322 ASN A O 1
ATOM 4382 N N . ASP A 1 320 ? 52.186 20.007 18.681 1.00 12.00 323 ASP A N 1
ATOM 4383 C CA . ASP A 1 320 ? 51.370 21.204 18.660 1.00 10.58 323 ASP A CA 1
ATOM 4384 C C . ASP A 1 320 ? 50.351 21.128 17.523 1.00 10.67 323 ASP A C 1
ATOM 4385 O O . ASP A 1 320 ? 50.727 21.043 16.348 1.00 12.02 323 ASP A O 1
ATOM 4394 N N . THR A 1 321 ? 49.064 21.125 17.872 1.00 10.61 324 THR A N 1
ATOM 4395 C CA . THR A 1 321 ? 48.005 21.089 16.868 1.00 11.35 324 THR A CA 1
ATOM 4396 C C . THR A 1 321 ? 47.103 22.318 16.895 1.00 12.85 324 THR A C 1
ATOM 4397 O O . THR A 1 321 ? 46.069 22.335 16.225 1.00 15.45 324 THR A O 1
ATOM 4408 N N . GLU A 1 322 ? 47.482 23.337 17.657 1.00 13.06 325 GLU A N 1
ATOM 4409 C CA . GLU A 1 322 ? 46.627 24.512 17.854 1.00 15.11 325 GLU A CA 1
ATOM 4410 C C . GLU A 1 322 ? 47.234 25.838 17.387 1.00 12.24 325 GLU A C 1
ATOM 4411 O O . GLU A 1 322 ? 46.499 26.733 16.999 1.00 15.77 325 GLU A O 1
ATOM 4423 N N . THR A 1 323 ? 48.560 25.960 17.425 1.00 12.02 326 THR A N 1
ATOM 4424 C CA . THR A 1 323 ? 49.223 27.245 17.216 1.00 12.22 326 THR A CA 1
ATOM 4425 C C . THR A 1 323 ? 49.234 27.702 15.758 1.00 10.98 326 THR A C 1
ATOM 4426 O O . THR A 1 323 ? 48.859 28.831 15.447 1.00 12.09 326 THR A O 1
ATOM 4437 N N . TYR A 1 324 ? 49.675 26.834 14.858 1.00 9.81 327 TYR A N 1
ATOM 4438 C CA . TYR A 1 324 ? 50.154 27.293 13.564 1.00 9.58 327 TYR A CA 1
ATOM 4439 C C . TYR A 1 324 ? 49.098 27.245 12.458 1.00 8.62 327 TYR A C 1
ATOM 4440 O O . TYR A 1 324 ? 49.142 26.424 11.538 1.00 9.63 327 TYR A O 1
ATOM 4458 N N . ASP A 1 325 ? 48.139 28.165 12.582 1.00 10.45 328 ASP A N 1
ATOM 4459 C CA . ASP A 1 325 ? 47.166 28.464 11.545 1.00 10.44 328 ASP A CA 1
ATOM 4460 C C . ASP A 1 325 ? 47.886 29.125 10.378 1.00 9.69 328 ASP A C 1
ATOM 4461 O O . ASP A 1 325 ? 48.494 30.183 10.531 1.00 11.28 328 ASP A O 1
ATOM 4470 N N . ASN A 1 326 ? 47.811 28.509 9.207 1.00 9.53 329 ASN A N 1
ATOM 4471 C CA . ASN A 1 326 ? 48.493 29.052 8.048 1.00 10.37 329 ASN A CA 1
ATOM 4472 C C . ASN A 1 326 ? 47.591 29.875 7.146 1.00 12.53 329 ASN A C 1
ATOM 4473 O O . ASN A 1 326 ? 47.991 30.233 6.037 1.00 12.52 329 ASN A O 1
ATOM 4484 N N . GLY A 1 327 ? 46.383 30.174 7.626 1.00 12.53 330 GLY A N 1
ATOM 4485 C CA . GLY A 1 327 ? 45.427 30.945 6.842 1.00 15.54 330 GLY A CA 1
ATOM 4486 C C . GLY A 1 327 ? 44.339 30.090 6.213 1.00 16.34 330 GLY A C 1
ATOM 4487 O O . GLY A 1 327 ? 43.241 30.586 5.924 1.00 19.39 330 GLY A O 1
ATOM 4491 N N . VAL A 1 328 ? 44.645 28.816 5.974 1.00 14.29 331 VAL A N 1
ATOM 4492 C CA . VAL A 1 328 ? 43.674 27.841 5.473 1.00 13.36 331 VAL A CA 1
ATOM 4493 C C . VAL A 1 328 ? 43.362 26.770 6.507 1.00 14.89 331 VAL A C 1
ATOM 4494 O O . VAL A 1 328 ? 42.222 26.299 6.597 1.00 17.07 331 VAL A O 1
ATOM 4507 N N . LYS A 1 329 ? 44.377 26.358 7.258 1.00 13.41 332 LYS A N 1
ATOM 4508 C CA . LYS A 1 329 ? 44.205 25.329 8.267 1.00 15.58 332 LYS A CA 1
ATOM 4509 C C . LYS A 1 329 ? 45.302 25.426 9.315 1.00 13.10 332 LYS A C 1
ATOM 4510 O O . LYS A 1 329 ? 46.343 26.060 9.103 1.00 11.79 332 LYS A O 1
ATOM 4529 N N . VAL A 1 330 ? 45.058 24.802 10.458 1.00 12.09 333 VAL A N 1
ATOM 4530 C CA . VAL A 1 330 ? 46.068 24.699 11.489 1.00 12.69 333 VAL A CA 1
ATOM 4531 C C . VAL A 1 330 ? 46.909 23.471 11.187 1.00 11.87 333 VAL A C 1
ATOM 4532 O O . VAL A 1 330 ? 46.424 22.332 11.233 1.00 13.41 333 VAL A O 1
ATOM 4545 N N . VAL A 1 331 ? 48.177 23.705 10.882 1.00 9.64 334 VAL A N 1
ATOM 4546 C CA . VAL A 1 331 ? 49.050 22.653 10.399 1.00 9.43 334 VAL A CA 1
ATOM 4547 C C . VAL A 1 331 ? 49.607 21.885 11.591 1.00 10.14 334 VAL A C 1
ATOM 4548 O O . VAL A 1 331 ? 50.131 22.487 12.531 1.00 9.99 334 VAL A O 1
ATOM 4561 N N . PRO A 1 332 ? 49.503 20.546 11.561 1.00 9.12 335 PRO A N 1
ATOM 4562 C CA . PRO A 1 332 ? 50.111 19.743 12.632 1.00 10.45 335 PRO A CA 1
ATOM 4563 C C . PRO A 1 332 ? 51.605 20.027 12.719 1.00 8.33 335 PRO A C 1
ATOM 4564 O O . PRO A 1 332 ? 52.274 20.017 11.686 1.00 8.84 335 PRO A O 1
ATOM 4575 N N . SER A 1 333 ? 52.115 20.297 13.914 1.00 8.11 336 SER A N 1
ATOM 4576 C CA . SER A 1 333 ? 53.465 20.807 14.045 1.00 7.68 336 SER A CA 1
ATOM 4577 C C . SER A 1 333 ? 54.269 20.100 15.128 1.00 7.72 336 SER A C 1
ATOM 4578 O O . SER A 1 333 ? 53.711 19.536 16.074 1.00 9.34 336 SER A O 1
ATOM 4586 N N . TYR A 1 334 ? 55.584 20.145 14.985 1.00 7.96 337 TYR A N 1
ATOM 4587 C CA . TYR A 1 334 ? 56.493 19.632 15.985 1.00 8.68 337 TYR A CA 1
ATOM 4588 C C . TYR A 1 334 ? 57.498 20.744 16.265 1.00 7.73 337 TYR A C 1
ATOM 4589 O O . TYR A 1 334 ? 58.190 21.198 15.350 1.00 8.07 337 TYR A O 1
ATOM 4607 N N . LEU A 1 335 ? 57.527 21.186 17.516 1.00 6.90 338 LEU A N 1
ATOM 4608 C CA . LEU A 1 335 ? 58.340 22.305 17.961 1.00 6.50 338 LEU A CA 1
ATOM 4609 C C . LEU A 1 335 ? 59.498 21.828 18.813 1.00 6.52 338 LEU A C 1
ATOM 4610 O O . LEU A 1 335 ? 59.287 21.139 19.814 1.00 7.39 338 LEU A O 1
ATOM 4626 N N . LEU A 1 336 ? 60.702 22.201 18.420 1.00 6.26 339 LEU A N 1
ATOM 4627 C CA . LEU A 1 336 ? 61.913 21.913 19.173 1.00 6.26 339 LEU A CA 1
ATOM 4628 C C . LEU A 1 336 ? 62.286 23.088 20.062 1.00 5.98 339 LEU A C 1
ATOM 4629 O O . LEU A 1 336 ? 61.730 24.173 19.940 1.00 6.69 339 LEU A O 1
ATOM 4645 N N A ASP A 1 337 ? 63.228 22.861 20.971 0.52 7.61 340 ASP A N 1
ATOM 4646 N N B ASP A 1 337 ? 63.270 22.887 20.925 0.48 7.45 340 ASP A N 1
ATOM 4647 C CA A ASP A 1 337 ? 63.560 23.849 21.998 0.52 7.20 340 ASP A CA 1
ATOM 4648 C CA B ASP A 1 337 ? 63.547 23.864 21.970 0.48 6.78 340 ASP A CA 1
ATOM 4649 C C A ASP A 1 337 ? 64.732 24.756 21.618 0.52 6.55 340 ASP A C 1
ATOM 4650 C C B ASP A 1 337 ? 64.749 24.754 21.692 0.48 6.86 340 ASP A C 1
ATOM 4651 O O A ASP A 1 337 ? 65.809 24.275 21.252 0.52 7.20 340 ASP A O 1
ATOM 4652 O O B ASP A 1 337 ? 65.857 24.257 21.477 0.48 7.70 340 ASP A O 1
ATOM 4669 N N . PRO A 1 338 ? 64.544 26.083 21.733 1.00 6.07 341 PRO A N 1
ATOM 4670 C CA . PRO A 1 338 ? 65.628 27.052 21.585 1.00 6.26 341 PRO A CA 1
ATOM 4671 C C . PRO A 1 338 ? 66.321 27.315 22.925 1.00 5.74 341 PRO A C 1
ATOM 4672 O O . PRO A 1 338 ? 65.672 27.143 23.962 1.00 7.00 341 PRO A O 1
ATOM 4683 N N . VAL A 1 339 ? 67.572 27.761 22.897 1.00 5.31 342 VAL A N 1
ATOM 4684 C CA . VAL A 1 339 ? 68.357 27.953 24.112 1.00 5.98 342 VAL A CA 1
ATOM 4685 C C . VAL A 1 339 ? 69.019 29.328 24.094 1.00 5.77 342 VAL A C 1
ATOM 4686 O O . VAL A 1 339 ? 69.692 29.684 23.135 1.00 5.76 342 VAL A O 1
ATOM 4699 N N . SER A 1 340 ? 68.837 30.099 25.160 1.00 5.95 343 SER A N 1
ATOM 4700 C CA . SER A 1 340 ? 69.460 31.414 25.251 1.00 6.19 343 SER A CA 1
ATOM 4701 C C . SER A 1 340 ? 70.953 31.297 25.533 1.00 5.03 343 SER A C 1
ATOM 4702 O O . SER A 1 340 ? 71.365 30.511 26.375 1.00 6.47 343 SER A O 1
ATOM 4710 N N . VAL A 1 341 ? 71.749 32.123 24.864 1.00 4.96 344 VAL A N 1
ATOM 4711 C CA . VAL A 1 341 ? 73.197 32.077 24.981 1.00 5.28 344 VAL A CA 1
ATOM 4712 C C . VAL A 1 341 ? 73.761 33.475 25.201 1.00 5.38 344 VAL A C 1
ATOM 4713 O O . VAL A 1 341 ? 73.404 34.425 24.501 1.00 5.53 344 VAL A O 1
ATOM 4726 N N . ASP A 1 342 ? 74.664 33.585 26.163 1.00 5.71 345 ASP A N 1
ATOM 4727 C CA . ASP A 1 342 ? 75.483 34.769 26.321 1.00 6.72 345 ASP A CA 1
ATOM 4728 C C . ASP A 1 342 ? 76.907 34.332 26.633 1.00 5.79 345 ASP A C 1
ATOM 4729 O O . ASP A 1 342 ? 77.251 33.161 26.491 1.00 6.50 345 ASP A O 1
ATOM 4738 N N . LYS A 1 343 ? 77.773 35.246 27.034 1.00 6.79 346 LYS A N 1
ATOM 4739 C CA . LYS A 1 343 ? 79.168 34.864 27.169 1.00 7.00 346 LYS A CA 1
ATOM 4740 C C . LYS A 1 343 ? 79.374 33.835 28.272 1.00 7.59 346 LYS A C 1
ATOM 4741 O O . LYS A 1 343 ? 80.324 33.059 28.233 1.00 8.10 346 LYS A O 1
ATOM 4760 N N . SER A 1 344 ? 78.485 33.832 29.265 1.00 8.12 347 SER A N 1
ATOM 4761 C CA . SER A 1 344 ? 78.629 32.930 30.399 1.00 7.99 347 SER A CA 1
ATOM 4762 C C . SER A 1 344 ? 78.359 31.464 30.068 1.00 8.96 347 SER A C 1
ATOM 4763 O O . SER A 1 344 ? 78.821 30.586 30.796 1.00 9.13 347 SER A O 1
ATOM 4771 N N . ASN A 1 345 ? 77.627 31.185 28.990 1.00 7.54 348 ASN A N 1
ATOM 4772 C CA . ASN A 1 345 ? 77.320 29.806 28.663 1.00 7.98 348 ASN A CA 1
ATOM 4773 C C . ASN A 1 345 ? 77.583 29.437 27.202 1.00 7.06 348 ASN A C 1
ATOM 4774 O O . ASN A 1 345 ? 77.234 28.340 26.788 1.00 8.12 348 ASN A O 1
ATOM 4785 N N . TYR A 1 346 ? 78.259 30.300 26.437 1.00 6.34 349 TYR A N 1
ATOM 4786 C CA . TYR A 1 346 ? 78.452 29.984 25.024 1.00 6.19 349 TYR A CA 1
ATOM 4787 C C . TYR A 1 346 ? 79.261 28.702 24.851 1.00 6.34 349 TYR A C 1
ATOM 4788 O O . TYR A 1 346 ? 79.002 27.913 23.949 1.00 6.59 349 TYR A O 1
ATOM 4806 N N . LYS A 1 347 ? 80.256 28.490 25.695 1.00 6.19 350 LYS A N 1
ATOM 4807 C CA . LYS A 1 347 ? 81.124 27.334 25.533 1.00 7.48 350 LYS A CA 1
ATOM 4808 C C . LYS A 1 347 ? 80.342 26.039 25.787 1.00 7.41 350 LYS A C 1
ATOM 4809 O O . LYS A 1 347 ? 80.389 25.101 24.990 1.00 8.19 350 LYS A O 1
ATOM 4828 N N . LYS A 1 348 ? 79.593 26.008 26.888 1.00 7.96 351 LYS A N 1
ATOM 4829 C CA . LYS A 1 348 ? 78.758 24.847 27.195 1.00 9.38 351 LYS A CA 1
ATOM 4830 C C . LYS A 1 348 ? 77.748 24.574 26.072 1.00 7.74 351 LYS A C 1
ATOM 4831 O O . LYS A 1 348 ? 77.605 23.444 25.609 1.00 10.06 351 LYS A O 1
ATOM 4850 N N . VAL A 1 349 ? 77.035 25.604 25.646 1.00 7.50 352 VAL A N 1
ATOM 4851 C CA . VAL A 1 349 ? 75.913 25.399 24.743 1.00 7.37 352 VAL A CA 1
ATOM 4852 C C . VAL A 1 349 ? 76.370 25.095 23.320 1.00 6.38 352 VAL A C 1
ATOM 4853 O O . VAL A 1 349 ? 75.768 24.256 22.642 1.00 7.39 352 VAL A O 1
ATOM 4866 N N . LEU A 1 350 ? 77.436 25.750 22.866 1.00 6.63 353 LEU A N 1
ATOM 4867 C CA . LEU A 1 350 ? 77.832 25.696 21.455 1.00 6.48 353 LEU A CA 1
ATOM 4868 C C . LEU A 1 350 ? 79.027 24.801 21.168 1.00 6.47 353 LEU A C 1
ATOM 4869 O O . LEU A 1 350 ? 79.120 24.261 20.082 1.00 8.30 353 LEU A O 1
ATOM 4885 N N . ILE A 1 351 ? 79.940 24.669 22.119 1.00 7.01 354 ILE A N 1
ATOM 4886 C CA . ILE A 1 351 ? 81.174 23.927 21.882 1.00 8.04 354 ILE A CA 1
ATOM 4887 C C . ILE A 1 351 ? 81.097 22.536 22.499 1.00 8.19 354 ILE A C 1
ATOM 4888 O O . ILE A 1 351 ? 81.355 21.546 21.806 1.00 9.62 354 ILE A O 1
ATOM 4904 N N . ASP A 1 352 ? 80.696 22.453 23.763 1.00 7.72 355 ASP A N 1
ATOM 4905 C CA . ASP A 1 352 ? 80.602 21.151 24.430 1.00 9.59 355 ASP A CA 1
ATOM 4906 C C . ASP A 1 352 ? 79.518 20.276 23.796 1.00 10.14 355 ASP A C 1
ATOM 4907 O O . ASP A 1 352 ? 79.539 19.056 23.923 1.00 10.43 355 ASP A O 1
ATOM 4916 N N . SER A 1 353 ? 78.565 20.906 23.116 1.00 8.52 356 SER A N 1
ATOM 4917 C CA . SER A 1 353 ? 77.512 20.197 22.388 1.00 8.67 356 SER A CA 1
ATOM 4918 C C . SER A 1 353 ? 78.003 19.702 21.035 1.00 8.45 356 SER A C 1
ATOM 4919 O O . SER A 1 353 ? 77.262 19.036 20.319 1.00 8.64 356 SER A O 1
ATOM 4927 N N . GLY A 1 354 ? 79.221 20.063 20.652 1.00 8.68 357 GLY A N 1
ATOM 4928 C CA . GLY A 1 354 ? 79.753 19.663 19.367 1.00 9.28 357 GLY A CA 1
ATOM 4929 C C . GLY A 1 354 ? 79.231 20.509 18.212 1.00 7.75 357 GLY A C 1
ATOM 4930 O O . GLY A 1 354 ? 79.543 20.198 17.072 1.00 8.27 357 GLY A O 1
ATOM 4934 N N . TYR A 1 355 ? 78.446 21.564 18.455 1.00 6.85 358 TYR A N 1
ATOM 4935 C CA . TYR A 1 355 ? 77.887 22.307 17.329 1.00 6.55 358 TYR A CA 1
ATOM 4936 C C . TYR A 1 355 ? 79.000 23.031 16.573 1.00 7.00 358 TYR A C 1
ATOM 4937 O O . TYR A 1 355 ? 79.083 22.940 15.347 1.00 8.44 358 TYR A O 1
ATOM 4955 N N . TYR A 1 356 ? 79.867 23.707 17.317 1.00 6.72 359 TYR A N 1
ATOM 4956 C CA . TYR A 1 356 ? 81.013 24.386 16.742 1.00 7.90 359 TYR A CA 1
ATOM 4957 C C . TYR A 1 356 ? 82.298 23.886 17.382 1.00 7.90 359 TYR A C 1
ATOM 4958 O O . TYR A 1 356 ? 82.318 23.470 18.541 1.00 8.53 359 TYR A O 1
ATOM 4976 N N . THR A 1 357 ? 83.389 23.990 16.632 1.00 8.76 360 THR A N 1
ATOM 4977 C CA . THR A 1 357 ? 84.714 23.789 17.209 1.00 9.34 360 THR A CA 1
ATOM 4978 C C . THR A 1 357 ? 85.211 25.098 17.807 1.00 10.34 360 THR A C 1
ATOM 4979 O O . THR A 1 357 ? 84.680 26.172 17.533 1.00 10.82 360 THR A O 1
ATOM 4990 N N . GLU A 1 358 ? 86.258 25.004 18.618 1.00 13.16 361 GLU A N 1
ATOM 4991 C CA . GLU A 1 358 ? 86.790 26.173 19.297 1.00 16.47 361 GLU A CA 1
ATOM 4992 C C . GLU A 1 358 ? 87.177 27.244 18.274 1.00 16.04 361 GLU A C 1
ATOM 4993 O O . GLU A 1 358 ? 86.752 28.406 18.366 1.00 19.73 361 GLU A O 1
ATOM 5005 N N . THR A 1 359 ? 87.928 26.841 17.257 1.00 15.60 362 THR A N 1
ATOM 5006 C CA . THR A 1 359 ? 88.442 27.815 16.297 1.00 16.81 362 THR A CA 1
ATOM 5007 C C . THR A 1 359 ? 87.382 28.321 15.318 1.00 13.79 362 THR A C 1
ATOM 5008 O O . THR A 1 359 ? 87.542 29.369 14.714 1.00 15.52 362 THR A O 1
ATOM 5019 N N . GLN A 1 360 ? 86.272 27.597 15.189 1.00 12.12 363 GLN A N 1
ATOM 5020 C CA . GLN A 1 360 ? 85.181 28.041 14.332 1.00 11.23 363 GLN A CA 1
ATOM 5021 C C . GLN A 1 360 ? 84.595 29.393 14.744 1.00 14.82 363 GLN A C 1
ATOM 5022 O O . GLN A 1 360 ? 84.134 30.178 13.904 1.00 16.76 363 GLN A O 1
ATOM 5036 N N . VAL A 1 361 ? 84.578 29.662 16.038 1.00 14.56 364 VAL A N 1
ATOM 5037 C CA . VAL A 1 361 ? 83.928 30.878 16.523 1.00 15.29 364 VAL A CA 1
ATOM 5038 C C . VAL A 1 361 ? 84.956 31.973 16.839 1.00 15.58 364 VAL A C 1
ATOM 5039 O O . VAL A 1 361 ? 84.628 32.969 17.487 1.00 18.45 364 VAL A O 1
ATOM 5052 N N . GLN A 1 362 ? 86.187 31.802 16.365 1.00 16.81 365 GLN A N 1
ATOM 5053 C CA . GLN A 1 362 ? 87.247 32.785 16.601 1.00 17.84 365 GLN A CA 1
ATOM 5054 C C . GLN A 1 362 ? 87.497 33.637 15.365 1.00 20.52 365 GLN A C 1
ATOM 5055 O O . GLN A 1 362 ? 88.302 34.571 15.399 1.00 22.23 365 GLN A O 1
ATOM 5070 N N . ALA B 1 34 ? 56.086 84.598 3.738 1.00 28.42 37 ALA B N 1
ATOM 5071 C CA . ALA B 1 34 ? 57.429 84.086 3.477 1.00 23.28 37 ALA B CA 1
ATOM 5072 C C . ALA B 1 34 ? 57.359 82.718 2.798 1.00 20.23 37 ALA B C 1
ATOM 5073 O O . ALA B 1 34 ? 56.410 81.966 3.001 1.00 23.47 37 ALA B O 1
ATOM 5079 N N . LYS B 1 35 ? 58.372 82.396 2.004 1.00 16.75 38 LYS B N 1
ATOM 5080 C CA . LYS B 1 35 ? 58.332 81.179 1.198 1.00 13.47 38 LYS B CA 1
ATOM 5081 C C . LYS B 1 35 ? 58.490 79.887 2.001 1.00 14.02 38 LYS B C 1
ATOM 5082 O O . LYS B 1 35 ? 57.973 78.846 1.607 1.00 15.24 38 LYS B O 1
ATOM 5101 N N . GLY B 1 36 ? 59.206 79.936 3.114 1.00 14.49 39 GLY B N 1
ATOM 5102 C CA . GLY B 1 36 ? 59.330 78.767 3.967 1.00 12.55 39 GLY B CA 1
ATOM 5103 C C . GLY B 1 36 ? 60.188 77.653 3.397 1.00 11.64 39 GLY B C 1
ATOM 5104 O O . GLY B 1 36 ? 61.094 77.870 2.601 1.00 11.86 39 GLY B O 1
ATOM 5108 N N . THR B 1 37 ? 59.883 76.436 3.819 1.00 9.38 40 THR B N 1
ATOM 5109 C CA . THR B 1 37 ? 60.709 75.275 3.546 1.00 8.79 40 THR B CA 1
ATOM 5110 C C . THR B 1 37 ? 59.896 74.222 2.824 1.00 8.40 40 THR B C 1
ATOM 5111 O O . THR B 1 37 ? 58.753 73.954 3.187 1.00 9.21 40 THR B O 1
ATOM 5122 N N . VAL B 1 38 ? 60.505 73.614 1.816 1.00 7.90 41 VAL B N 1
ATOM 5123 C CA . VAL B 1 38 ? 59.931 72.469 1.121 1.00 7.54 41 VAL B CA 1
ATOM 5124 C C . VAL B 1 38 ? 60.644 71.197 1.586 1.00 7.19 41 VAL B C 1
ATOM 5125 O O . VAL B 1 38 ? 61.880 71.140 1.639 1.00 7.03 41 VAL B O 1
ATOM 5138 N N . GLY B 1 39 ? 59.866 70.183 1.948 1.00 7.16 42 GLY B N 1
ATOM 5139 C CA . GLY B 1 39 ? 60.394 68.885 2.341 1.00 6.90 42 GLY B CA 1
ATOM 5140 C C . GLY B 1 39 ? 60.609 67.996 1.120 1.00 6.44 42 GLY B C 1
ATOM 5141 O O . GLY B 1 39 ? 59.756 67.925 0.241 1.00 6.41 42 GLY B O 1
ATOM 5145 N N . ILE B 1 40 ? 61.755 67.325 1.058 1.00 6.17 43 ILE B N 1
ATOM 5146 C CA . ILE B 1 40 ? 62.111 66.487 -0.084 1.00 5.79 43 ILE B CA 1
ATOM 5147 C C . ILE B 1 40 ? 62.528 65.140 0.479 1.00 5.68 43 ILE B C 1
ATOM 5148 O O . ILE B 1 40 ? 63.542 65.033 1.168 1.00 5.73 43 ILE B O 1
ATOM 5164 N N . ALA B 1 41 ? 61.711 64.126 0.212 1.00 5.62 44 ALA B N 1
ATOM 5165 C CA . ALA B 1 41 ? 61.907 62.792 0.773 1.00 5.62 44 ALA B CA 1
ATOM 5166 C C . ALA B 1 41 ? 62.258 61.809 -0.342 1.00 5.32 44 ALA B C 1
ATOM 5167 O O . ALA B 1 41 ? 61.374 61.350 -1.083 1.00 5.30 44 ALA B O 1
ATOM 5191 N N . PRO B 1 43 ? 64.199 58.158 -1.797 1.00 4.95 46 PRO B N 1
ATOM 5192 C CA . PRO B 1 43 ? 64.095 56.800 -1.246 1.00 5.12 46 PRO B CA 1
ATOM 5193 C C . PRO B 1 43 ? 65.404 56.245 -0.672 1.00 5.23 46 PRO B C 1
ATOM 5194 O O . PRO B 1 43 ? 65.372 55.572 0.362 1.00 5.51 46 PRO B O 1
ATOM 5205 N N . THR B 1 44 ? 66.521 56.492 -1.337 1.00 5.10 47 THR B N 1
ATOM 5206 C CA . THR B 1 44 ? 67.787 55.872 -0.977 1.00 5.28 47 THR B CA 1
ATOM 5207 C C . THR B 1 44 ? 68.895 56.583 -1.731 1.00 5.38 47 THR B C 1
ATOM 5208 O O . THR B 1 44 ? 68.652 57.179 -2.766 1.00 6.70 47 THR B O 1
ATOM 5219 N N . LYS B 1 45 ? 70.117 56.491 -1.231 1.00 7.06 48 LYS B N 1
ATOM 5220 C CA . LYS B 1 45 ? 71.287 56.955 -1.980 1.00 8.79 48 LYS B CA 1
ATOM 5221 C C . LYS B 1 45 ? 71.973 55.821 -2.750 1.00 11.02 48 LYS B C 1
ATOM 5222 O O . LYS B 1 45 ? 72.879 56.061 -3.565 1.00 12.61 48 LYS B O 1
ATOM 5241 N N . SER B 1 46 ? 71.549 54.589 -2.524 1.00 7.66 49 SER B N 1
ATOM 5242 C CA . SER B 1 46 ? 72.237 53.444 -3.110 1.00 8.50 49 SER B CA 1
ATOM 5243 C C . SER B 1 46 ? 72.050 53.351 -4.622 1.00 8.60 49 SER B C 1
ATOM 5244 O O . SER B 1 46 ? 72.798 52.633 -5.290 1.00 10.45 49 SER B O 1
ATOM 5252 N N . SER B 1 47 ? 71.040 54.042 -5.156 1.00 7.55 50 SER B N 1
ATOM 5253 C CA . SER B 1 47 ? 70.912 54.281 -6.586 1.00 6.55 50 SER B CA 1
ATOM 5254 C C . SER B 1 47 ? 71.211 55.760 -6.768 1.00 6.31 50 SER B C 1
ATOM 5255 O O . SER B 1 47 ? 70.481 56.621 -6.251 1.00 6.95 50 SER B O 1
ATOM 5263 N N . GLU B 1 48 ? 72.289 56.054 -7.485 1.00 5.77 51 GLU B N 1
ATOM 5264 C CA . GLU B 1 48 ? 72.874 57.383 -7.490 1.00 6.93 51 GLU B CA 1
ATOM 5265 C C . GLU B 1 48 ? 71.964 58.480 -8.020 1.00 5.19 51 GLU B C 1
ATOM 5266 O O . GLU B 1 48 ? 72.163 59.647 -7.666 1.00 6.03 51 GLU B O 1
ATOM 5278 N N . ARG B 1 49 ? 70.979 58.150 -8.852 1.00 5.06 52 ARG B N 1
ATOM 5279 C CA . ARG B 1 49 ? 70.176 59.230 -9.408 1.00 4.98 52 ARG B CA 1
ATOM 5280 C C . ARG B 1 49 ? 69.514 60.026 -8.291 1.00 4.83 52 ARG B C 1
ATOM 5281 O O . ARG B 1 49 ? 69.364 61.240 -8.427 1.00 4.87 52 ARG B O 1
ATOM 5302 N N . TRP B 1 50 ? 69.100 59.388 -7.194 1.00 4.73 53 TRP B N 1
ATOM 5303 C CA . TRP B 1 50 ? 68.278 60.101 -6.218 1.00 4.66 53 TRP B CA 1
ATOM 5304 C C . TRP B 1 50 ? 69.058 61.176 -5.507 1.00 4.78 53 TRP B C 1
ATOM 5305 O O . TRP B 1 50 ? 68.476 62.146 -5.014 1.00 4.79 53 TRP B O 1
ATOM 5326 N N . VAL B 1 51 ? 70.372 61.006 -5.437 1.00 4.95 54 VAL B N 1
ATOM 5327 C CA . VAL B 1 51 ? 71.240 62.022 -4.867 1.00 5.54 54 VAL B CA 1
ATOM 5328 C C . VAL B 1 51 ? 71.253 63.255 -5.778 1.00 5.53 54 VAL B C 1
ATOM 5329 O O . VAL B 1 51 ? 71.217 64.404 -5.298 1.00 6.37 54 VAL B O 1
ATOM 5342 N N . ALA B 1 52 ? 71.310 63.033 -7.089 1.00 5.23 55 ALA B N 1
ATOM 5343 C CA . ALA B 1 52 ? 71.223 64.118 -8.056 1.00 5.37 55 ALA B CA 1
ATOM 5344 C C . ALA B 1 52 ? 69.830 64.753 -8.057 1.00 5.23 55 ALA B C 1
ATOM 5345 O O . ALA B 1 52 ? 69.708 65.977 -8.064 1.00 5.45 55 ALA B O 1
ATOM 5352 N N . ASP B 1 53 ? 68.775 63.936 -8.048 1.00 5.01 56 ASP B N 1
ATOM 5353 C CA . ASP B 1 53 ? 67.423 64.496 -7.952 1.00 4.97 56 ASP B CA 1
ATOM 5354 C C . ASP B 1 53 ? 67.345 65.435 -6.734 1.00 5.04 56 ASP B C 1
ATOM 5355 O O . ASP B 1 53 ? 66.880 66.583 -6.825 1.00 5.19 56 ASP B O 1
ATOM 5364 N N . GLY B 1 54 ? 67.769 64.928 -5.581 1.00 4.98 57 GLY B N 1
ATOM 5365 C CA . GLY B 1 54 ? 67.651 65.677 -4.338 1.00 5.11 57 GLY B CA 1
ATOM 5366 C C . GLY B 1 54 ? 68.486 66.935 -4.319 1.00 5.38 57 GLY B C 1
ATOM 5367 O O . GLY B 1 54 ? 67.979 68.004 -3.977 1.00 5.55 57 GLY B O 1
ATOM 5371 N N . GLN B 1 55 ? 69.768 66.820 -4.654 1.00 5.67 58 GLN B N 1
ATOM 5372 C CA . GLN B 1 55 ? 70.648 67.977 -4.617 1.00 6.52 58 GLN B CA 1
ATOM 5373 C C . GLN B 1 55 ? 70.252 69.000 -5.666 1.00 5.98 58 GLN B C 1
ATOM 5374 O O . GLN B 1 55 ? 70.315 70.198 -5.411 1.00 6.28 58 GLN B O 1
ATOM 5388 N N . ASN B 1 56 ? 69.855 68.550 -6.846 1.00 5.84 59 ASN B N 1
ATOM 5389 C CA . ASN B 1 56 ? 69.443 69.491 -7.873 1.00 6.06 59 ASN B CA 1
ATOM 5390 C C . ASN B 1 56 ? 68.202 70.262 -7.415 1.00 6.08 59 ASN B C 1
ATOM 5391 O O . ASN B 1 56 ? 68.071 71.460 -7.667 1.00 6.41 59 ASN B O 1
ATOM 5419 N N . VAL B 1 58 ? 67.407 70.852 -4.175 1.00 6.14 61 VAL B N 1
ATOM 5420 C CA . VAL B 1 58 ? 67.856 71.777 -3.138 1.00 6.47 61 VAL B CA 1
ATOM 5421 C C . VAL B 1 58 ? 68.400 73.058 -3.755 1.00 6.86 61 VAL B C 1
ATOM 5422 O O . VAL B 1 58 ? 68.055 74.172 -3.337 1.00 7.21 61 VAL B O 1
ATOM 5435 N N . ASP B 1 59 ? 69.245 72.903 -4.760 1.00 6.88 62 ASP B N 1
ATOM 5436 C CA . ASP B 1 59 ? 69.899 74.050 -5.380 1.00 7.94 62 ASP B CA 1
ATOM 5437 C C . ASP B 1 59 ? 68.894 74.936 -6.120 1.00 7.53 62 ASP B C 1
ATOM 5438 O O . ASP B 1 59 ? 68.940 76.170 -6.029 1.00 8.13 62 ASP B O 1
ATOM 5447 N N A GLN B 1 60 ? 67.986 74.325 -6.876 0.59 7.26 63 GLN B N 1
ATOM 5448 N N B GLN B 1 60 ? 67.995 74.301 -6.866 0.41 7.25 63 GLN B N 1
ATOM 5449 C CA A GLN B 1 60 ? 67.009 75.117 -7.614 0.59 7.52 63 GLN B CA 1
ATOM 5450 C CA B GLN B 1 60 ? 66.970 75.022 -7.605 0.41 7.49 63 GLN B CA 1
ATOM 5451 C C A GLN B 1 60 ? 65.959 75.744 -6.690 0.59 7.65 63 GLN B C 1
ATOM 5452 C C B GLN B 1 60 ? 66.009 75.738 -6.671 0.41 7.65 6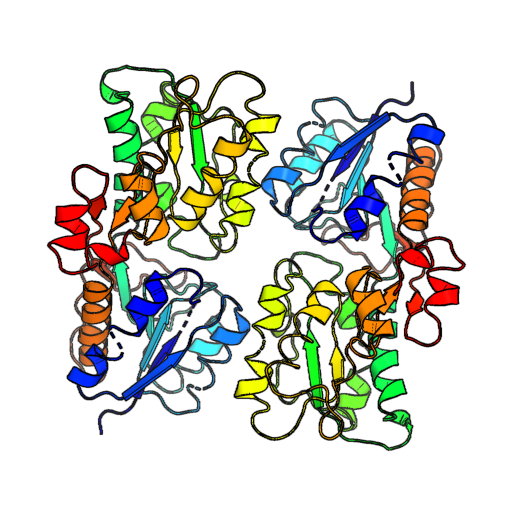3 GLN B C 1
ATOM 5453 O O A GLN B 1 60 ? 65.557 76.888 -6.893 0.59 8.11 63 GLN B O 1
ATOM 5454 O O B GLN B 1 60 ? 65.704 76.916 -6.862 0.41 8.12 63 GLN B O 1
ATOM 5481 N N . PHE B 1 61 ? 65.521 75.026 -5.662 1.00 7.34 64 PHE B N 1
ATOM 5482 C CA . PHE B 1 61 ? 64.627 75.636 -4.675 1.00 7.56 64 PHE B CA 1
ATOM 5483 C C . PHE B 1 61 ? 65.292 76.854 -4.049 1.00 8.02 64 PHE B C 1
ATOM 5484 O O . PHE B 1 61 ? 64.648 77.894 -3.876 1.00 8.45 64 PHE B O 1
ATOM 5502 N N . LYS B 1 62 ? 66.576 76.738 -3.703 1.00 8.01 65 LYS B N 1
ATOM 5503 C CA . LYS B 1 62 ? 67.294 77.867 -3.119 1.00 8.54 65 LYS B CA 1
ATOM 5504 C C . LYS B 1 62 ? 67.279 79.058 -4.082 1.00 9.02 65 LYS B C 1
ATOM 5505 O O . LYS B 1 62 ? 67.060 80.196 -3.670 1.00 9.53 65 LYS B O 1
ATOM 5524 N N . ALA B 1 63 ? 67.521 78.803 -5.365 1.00 8.95 66 ALA B N 1
ATOM 5525 C CA . ALA B 1 63 ? 67.534 79.867 -6.364 1.00 10.57 66 ALA B CA 1
ATOM 5526 C C . ALA B 1 63 ? 66.178 80.555 -6.466 1.00 10.03 66 ALA B C 1
ATOM 5527 O O . ALA B 1 63 ? 66.113 81.750 -6.768 1.00 13.01 66 ALA B O 1
ATOM 5534 N N . PHE B 1 64 ? 65.102 79.819 -6.221 1.00 9.52 67 PHE B N 1
ATOM 5535 C CA . PHE B 1 64 ? 63.748 80.368 -6.227 1.00 9.71 67 PHE B CA 1
ATOM 5536 C C . PHE B 1 64 ? 63.326 80.950 -4.864 1.00 11.55 67 PHE B C 1
ATOM 5537 O O . PHE B 1 64 ? 62.212 81.455 -4.712 1.00 13.24 67 PHE B O 1
ATOM 5554 N N . GLY B 1 65 ? 64.203 80.853 -3.871 1.00 10.52 68 GLY B N 1
ATOM 5555 C CA . GLY B 1 65 ? 63.963 81.466 -2.574 1.00 11.82 68 GLY B CA 1
ATOM 5556 C C . GLY B 1 65 ? 63.390 80.561 -1.496 1.00 10.12 68 GLY B C 1
ATOM 5557 O O . GLY B 1 65 ? 62.898 81.053 -0.485 1.00 11.13 68 GLY B O 1
ATOM 5561 N N . TYR B 1 66 ? 63.429 79.247 -1.713 1.00 8.77 69 TYR B N 1
ATOM 5562 C CA . TYR B 1 66 ? 62.887 78.273 -0.760 1.00 8.52 69 TYR B CA 1
ATOM 5563 C C . TYR B 1 66 ? 63.992 77.522 -0.052 1.00 8.34 69 TYR B C 1
ATOM 5564 O O . TYR B 1 66 ? 64.894 76.990 -0.710 1.00 10.89 69 TYR B O 1
ATOM 5582 N N . ASP B 1 67 ? 63.884 77.437 1.273 1.00 8.54 70 ASP B N 1
ATOM 5583 C CA . ASP B 1 67 ? 64.701 76.506 2.044 1.00 8.42 70 ASP B CA 1
ATOM 5584 C C . ASP B 1 67 ? 64.186 75.106 1.806 1.00 8.04 70 ASP B C 1
ATOM 5585 O O . ASP B 1 67 ? 63.069 74.933 1.324 1.00 7.97 70 ASP B O 1
ATOM 5594 N N . THR B 1 68 ? 64.992 74.110 2.152 1.00 7.84 71 THR B N 1
ATOM 5595 C CA . THR B 1 68 ? 64.610 72.717 1.953 1.00 7.49 71 THR B CA 1
ATOM 5596 C C . THR B 1 68 ? 65.056 71.854 3.116 1.00 7.90 71 THR B C 1
ATOM 5597 O O . THR B 1 68 ? 65.987 72.195 3.850 1.00 8.68 71 THR B O 1
ATOM 5608 N N . ASP B 1 69 ? 64.338 70.753 3.287 1.00 7.31 72 ASP B N 1
ATOM 5609 C CA . ASP B 1 69 ? 64.736 69.678 4.170 1.00 7.25 72 ASP B CA 1
ATOM 5610 C C . ASP B 1 69 ? 64.797 68.405 3.347 1.00 6.83 72 ASP B C 1
ATOM 5611 O O . ASP B 1 69 ? 63.761 67.786 3.061 1.00 6.69 72 ASP B O 1
ATOM 5620 N N . LEU B 1 70 ? 66.005 68.060 2.927 1.00 6.68 73 LEU B N 1
ATOM 5621 C CA . LEU B 1 70 ? 66.257 66.906 2.075 1.00 6.32 73 LEU B CA 1
ATOM 5622 C C . LEU B 1 70 ? 66.661 65.710 2.920 1.00 6.46 73 LEU B C 1
ATOM 5623 O O . LEU B 1 70 ? 67.624 65.783 3.685 1.00 7.50 73 LEU B O 1
ATOM 5639 N N . GLN B 1 71 ? 65.936 64.608 2.773 1.00 6.04 74 GLN B N 1
ATOM 5640 C CA . GLN B 1 71 ? 66.210 63.380 3.519 1.00 5.97 74 GLN B CA 1
ATOM 5641 C C . GLN B 1 71 ? 66.142 62.178 2.600 1.00 5.64 74 GLN B C 1
ATOM 5642 O O . GLN B 1 71 ? 65.415 62.184 1.615 1.00 5.93 74 GLN B O 1
ATOM 5656 N N . TYR B 1 72 ? 66.911 61.156 2.938 1.00 5.56 75 TYR B N 1
ATOM 5657 C CA . TYR B 1 72 ? 66.916 59.890 2.207 1.00 5.29 75 TYR B CA 1
ATOM 5658 C C . TYR B 1 72 ? 66.542 58.763 3.144 1.00 5.29 75 TYR B C 1
ATOM 5659 O O . TYR B 1 72 ? 67.077 58.651 4.240 1.00 6.05 75 TYR B O 1
ATOM 5677 N N . GLY B 1 73 ? 65.651 57.887 2.683 1.00 5.60 76 GLY B N 1
ATOM 5678 C CA . GLY B 1 73 ? 65.149 56.818 3.520 1.00 5.99 76 GLY B CA 1
ATOM 5679 C C . GLY B 1 73 ? 66.055 55.609 3.640 1.00 5.04 76 GLY B C 1
ATOM 5680 O O . GLY B 1 73 ? 65.792 54.726 4.445 1.00 6.36 76 GLY B O 1
ATOM 5684 N N . ASP B 1 74 ? 67.117 55.557 2.840 1.00 5.67 77 ASP B N 1
ATOM 5685 C CA . ASP B 1 74 ? 68.010 54.403 2.784 1.00 5.11 77 ASP B CA 1
ATOM 5686 C C . ASP B 1 74 ? 67.242 53.089 2.577 1.00 4.71 77 ASP B C 1
ATOM 5687 O O . ASP B 1 74 ? 67.628 52.023 3.078 1.00 5.75 77 ASP B O 1
ATOM 5696 N N . ASP B 1 75 ? 66.167 53.165 1.808 1.00 5.10 78 ASP B N 1
ATOM 5697 C CA . ASP B 1 75 ? 65.315 52.034 1.485 1.00 4.54 78 ASP B CA 1
ATOM 5698 C C . ASP B 1 75 ? 64.630 51.368 2.678 1.00 4.97 78 ASP B C 1
ATOM 5699 O O . ASP B 1 75 ? 64.104 50.264 2.560 1.00 6.64 78 ASP B O 1
ATOM 5708 N N . VAL B 1 76 ? 64.572 52.053 3.815 1.00 4.78 79 VAL B N 1
ATOM 5709 C CA . VAL B 1 76 ? 63.785 51.620 4.955 1.00 4.94 79 VAL B CA 1
ATOM 5710 C C . VAL B 1 76 ? 62.497 52.432 4.939 1.00 5.05 79 VAL B C 1
ATOM 5711 O O . VAL B 1 76 ? 62.510 53.666 5.137 1.00 5.18 79 VAL B O 1
ATOM 5724 N N . VAL B 1 77 ? 61.376 51.759 4.698 1.00 5.05 80 VAL B N 1
ATOM 5725 C CA . VAL B 1 77 ? 60.085 52.435 4.619 1.00 5.20 80 VAL B CA 1
ATOM 5726 C C . VAL B 1 77 ? 59.856 53.294 5.857 1.00 5.50 80 VAL B C 1
ATOM 5727 O O . VAL B 1 77 ? 59.452 54.455 5.735 1.00 5.63 80 VAL B O 1
ATOM 5740 N N . GLN B 1 78 ? 60.130 52.763 7.045 1.00 5.65 81 GLN B N 1
ATOM 5741 C CA . GLN B 1 78 ? 59.836 53.516 8.257 1.00 6.01 81 GLN B CA 1
ATOM 5742 C C . GLN B 1 78 ? 60.752 54.730 8.408 1.00 6.07 81 GLN B C 1
ATOM 5743 O O . GLN B 1 78 ? 60.350 55.724 9.014 1.00 6.37 81 GLN B O 1
ATOM 5757 N N . ASN B 1 79 ? 61.969 54.691 7.865 1.00 5.85 82 ASN B N 1
ATOM 5758 C CA . ASN B 1 79 ? 62.798 55.896 7.864 1.00 5.93 82 ASN B CA 1
ATOM 5759 C C . ASN B 1 79 ? 62.129 56.992 7.049 1.00 5.91 82 ASN B C 1
ATOM 5760 O O . ASN B 1 79 ? 62.080 58.149 7.472 1.00 6.15 82 ASN B O 1
ATOM 5771 N N . GLN B 1 80 ? 61.642 56.650 5.863 1.00 5.66 83 GLN B N 1
ATOM 5772 C CA . GLN B 1 80 ? 60.967 57.651 5.040 1.00 5.68 83 GLN B CA 1
ATOM 5773 C C . GLN B 1 80 ? 59.702 58.182 5.722 1.00 6.00 83 GLN B C 1
ATOM 5774 O O . GLN B 1 80 ? 59.457 59.390 5.707 1.00 6.18 83 GLN B O 1
ATOM 5788 N N . VAL B 1 81 ? 58.897 57.302 6.308 1.00 6.10 84 VAL B N 1
ATOM 5789 C CA . VAL B 1 81 ? 57.727 57.754 7.060 1.00 6.48 84 VAL B CA 1
ATOM 5790 C C . VAL B 1 81 ? 58.139 58.735 8.175 1.00 6.81 84 VAL B C 1
ATOM 5791 O O . VAL B 1 81 ? 57.538 59.790 8.323 1.00 7.08 84 VAL B O 1
ATOM 5804 N N A SER B 1 82 ? 59.155 58.376 8.956 0.54 6.82 85 SER B N 1
ATOM 5805 N N B SER B 1 82 ? 59.160 58.381 8.941 0.46 6.81 85 SER B N 1
ATOM 5806 C CA A SER B 1 82 ? 59.635 59.230 10.047 0.54 7.18 85 SER B CA 1
ATOM 5807 C CA B SER B 1 82 ? 59.619 59.219 10.043 0.46 7.19 85 SER B CA 1
ATOM 5808 C C A SER B 1 82 ? 60.071 60.588 9.522 0.54 7.19 85 SER B C 1
ATOM 5809 C C B SER B 1 82 ? 60.105 60.578 9.545 0.46 7.19 85 SER B C 1
ATOM 5810 O O A SER B 1 82 ? 59.776 61.629 10.119 0.54 7.68 85 SER B O 1
ATOM 5811 O O B SER B 1 82 ? 59.880 61.610 10.186 0.46 7.56 85 SER B O 1
ATOM 5826 N N . GLN B 1 83 ? 60.783 60.568 8.405 1.00 6.82 86 GLN B N 1
ATOM 5827 C CA . GLN B 1 83 ? 61.311 61.786 7.816 1.00 6.81 86 GLN B CA 1
ATOM 5828 C C . GLN B 1 83 ? 60.189 62.714 7.368 1.00 6.96 86 GLN B C 1
ATOM 5829 O O . GLN B 1 83 ? 60.240 63.926 7.597 1.00 7.22 86 GLN B O 1
ATOM 5843 N N . ILE B 1 84 ? 59.159 62.146 6.754 1.00 6.84 87 ILE B N 1
ATOM 5844 C CA . ILE B 1 84 ? 58.010 62.932 6.317 1.00 7.02 87 ILE B CA 1
ATOM 5845 C C . ILE B 1 84 ? 57.221 63.447 7.521 1.00 7.51 87 ILE B C 1
ATOM 5846 O O . ILE B 1 84 ? 56.805 64.604 7.552 1.00 7.79 87 ILE B O 1
ATOM 5862 N N . GLU B 1 85 ? 57.022 62.598 8.530 1.00 7.66 88 GLU B N 1
ATOM 5863 C CA . GLU B 1 85 ? 56.423 63.062 9.783 1.00 8.50 88 GLU B CA 1
ATOM 5864 C C . GLU B 1 85 ? 57.146 64.278 10.331 1.00 8.45 88 GLU B C 1
ATOM 5865 O O . GLU B 1 85 ? 56.512 65.254 10.745 1.00 8.96 88 GLU B O 1
ATOM 5877 N N . ASN B 1 86 ? 58.474 64.218 10.340 1.00 8.24 89 ASN B N 1
ATOM 5878 C CA . ASN B 1 86 ? 59.234 65.335 10.860 1.00 9.44 89 ASN B CA 1
ATOM 5879 C C . ASN B 1 86 ? 59.024 66.581 10.011 1.00 8.54 89 ASN B C 1
ATOM 5880 O O . ASN B 1 86 ? 58.920 67.686 10.552 1.00 10.46 89 ASN B O 1
ATOM 5908 N N . ILE B 1 88 ? 56.360 67.384 8.349 1.00 8.62 91 ILE B N 1
ATOM 5909 C CA . ILE B 1 88 ? 55.047 67.897 8.703 1.00 9.85 91 ILE B CA 1
ATOM 5910 C C . ILE B 1 88 ? 55.108 68.648 10.056 1.00 10.37 91 ILE B C 1
ATOM 5911 O O . ILE B 1 88 ? 54.608 69.770 10.166 1.00 10.36 91 ILE B O 1
ATOM 5927 N N . THR B 1 89 ? 55.754 68.040 11.055 1.00 10.19 92 THR B N 1
ATOM 5928 C CA . THR B 1 89 ? 55.914 68.627 12.400 1.00 12.52 92 THR B CA 1
ATOM 5929 C C . THR B 1 89 ? 56.583 69.982 12.353 1.00 10.74 92 THR B C 1
ATOM 5930 O O . THR B 1 89 ? 56.263 70.887 13.144 1.00 12.49 92 THR B O 1
ATOM 5941 N N . LYS B 1 90 ? 57.536 70.123 11.439 1.00 10.86 93 LYS B N 1
ATOM 5942 C CA . LYS B 1 90 ? 58.279 71.367 11.293 1.00 11.93 93 LYS B CA 1
ATOM 5943 C C . LYS B 1 90 ? 57.576 72.377 10.388 1.00 11.21 93 LYS B C 1
ATOM 5944 O O . LYS B 1 90 ? 58.085 73.466 10.170 1.00 12.75 93 LYS B O 1
ATOM 5963 N N . GLY B 1 91 ? 56.420 72.032 9.845 1.00 9.32 94 GLY B N 1
ATOM 5964 C CA . GLY B 1 91 ? 55.642 72.981 9.065 1.00 9.94 94 GLY B CA 1
ATOM 5965 C C . GLY B 1 91 ? 56.161 73.304 7.669 1.00 10.20 94 GLY B C 1
ATOM 5966 O O . GLY B 1 91 ? 56.058 74.450 7.221 1.00 9.30 94 GLY B O 1
ATOM 5970 N N . VAL B 1 92 ? 56.680 72.316 6.947 1.00 8.50 95 VAL B N 1
ATOM 5971 C CA . VAL B 1 92 ? 57.041 72.551 5.553 1.00 7.87 95 VAL B CA 1
ATOM 5972 C C . VAL B 1 92 ? 55.799 73.014 4.791 1.00 8.23 95 VAL B C 1
ATOM 5973 O O . VAL B 1 92 ? 54.672 72.664 5.137 1.00 8.61 95 VAL B O 1
ATOM 5986 N N . LYS B 1 93 ? 56.033 73.779 3.730 1.00 8.46 96 LYS B N 1
ATOM 5987 C CA . LYS B 1 93 ? 54.958 74.333 2.919 1.00 8.06 96 LYS B CA 1
ATOM 5988 C C . LYS B 1 93 ? 54.471 73.378 1.838 1.00 9.13 96 LYS B C 1
ATOM 5989 O O . LYS B 1 93 ? 53.399 73.571 1.279 1.00 9.61 96 LYS B O 1
ATOM 6008 N N . LEU B 1 94 ? 55.276 72.370 1.535 1.00 6.88 97 LEU B N 1
ATOM 6009 C CA . LEU B 1 94 ? 54.985 71.432 0.450 1.00 6.80 97 LEU B CA 1
ATOM 6010 C C . LEU B 1 94 ? 55.903 70.238 0.631 1.00 6.12 97 LEU B C 1
ATOM 6011 O O . LEU B 1 94 ? 57.016 70.379 1.162 1.00 7.33 97 LEU B O 1
ATOM 6027 N N . LEU B 1 95 ? 55.434 69.065 0.198 1.00 6.03 98 LEU B N 1
ATOM 6028 C CA . LEU B 1 95 ? 56.181 67.829 0.241 1.00 5.48 98 LEU B CA 1
ATOM 6029 C C . LEU B 1 95 ? 56.425 67.312 -1.161 1.00 5.46 98 LEU B C 1
ATOM 6030 O O . LEU B 1 95 ? 55.477 67.156 -1.934 1.00 6.77 98 LEU B O 1
ATOM 6046 N N . VAL B 1 96 ? 57.683 67.035 -1.479 1.00 4.74 99 VAL B N 1
ATOM 6047 C CA . VAL B 1 96 ? 58.063 66.340 -2.700 1.00 4.35 99 VAL B CA 1
ATOM 6048 C C . VAL B 1 96 ? 58.578 64.971 -2.264 1.00 4.77 99 VAL B C 1
ATOM 6049 O O . VAL B 1 96 ? 59.596 64.882 -1.570 1.00 4.93 99 VAL B O 1
ATOM 6062 N N . ILE B 1 97 ? 57.874 63.907 -2.645 1.00 4.11 100 ILE B N 1
ATOM 6063 C CA . ILE B 1 97 ? 58.170 62.582 -2.119 1.00 5.05 100 ILE B CA 1
ATOM 6064 C C . ILE B 1 97 ? 58.335 61.575 -3.256 1.00 4.51 100 ILE B C 1
ATOM 6065 O O . ILE B 1 97 ? 57.434 61.417 -4.081 1.00 4.33 100 ILE B O 1
ATOM 6081 N N . ALA B 1 98 ? 59.467 60.883 -3.268 1.00 3.72 101 ALA B N 1
ATOM 6082 C CA . ALA B 1 98 ? 59.671 59.724 -4.140 1.00 3.66 101 ALA B CA 1
ATOM 6083 C C . ALA B 1 98 ? 59.594 58.494 -3.232 1.00 3.53 101 ALA B C 1
ATOM 6084 O O . ALA B 1 98 ? 60.542 58.217 -2.495 1.00 3.87 101 ALA B O 1
ATOM 6091 N N . PRO B 1 99 ? 58.467 57.767 -3.238 1.00 3.64 102 PRO B N 1
ATOM 6092 C CA . PRO B 1 99 ? 58.297 56.688 -2.254 1.00 4.22 102 PRO B CA 1
ATOM 6093 C C . PRO B 1 99 ? 59.186 55.488 -2.481 1.00 3.94 102 PRO B C 1
ATOM 6094 O O . PRO B 1 99 ? 59.431 55.080 -3.616 1.00 4.08 102 PRO B O 1
ATOM 6105 N N . ILE B 1 100 ? 59.651 54.903 -1.385 1.00 3.88 103 ILE B N 1
ATOM 6106 C CA . ILE B 1 100 ? 60.226 53.574 -1.429 1.00 3.66 103 ILE B CA 1
ATOM 6107 C C . ILE B 1 100 ? 59.120 52.573 -1.773 1.00 3.74 103 ILE B C 1
ATOM 6108 O O . ILE B 1 100 ? 59.209 51.845 -2.767 1.00 4.51 103 ILE B O 1
ATOM 6124 N N . ASP B 1 101 ? 58.088 52.552 -0.945 1.00 4.33 104 ASP B N 1
ATOM 6125 C CA . ASP B 1 101 ? 56.948 51.652 -1.136 1.00 4.73 104 ASP B CA 1
ATOM 6126 C C . ASP B 1 101 ? 55.731 52.526 -1.400 1.00 5.12 104 ASP B C 1
ATOM 6127 O O . ASP B 1 101 ? 55.312 53.303 -0.549 1.00 4.99 104 ASP B O 1
ATOM 6136 N N . GLY B 1 102 ? 55.198 52.451 -2.612 1.00 5.38 105 GLY B N 1
ATOM 6137 C CA . GLY B 1 102 ? 54.154 53.364 -3.031 1.00 5.78 105 GLY B CA 1
ATOM 6138 C C . GLY B 1 102 ? 52.905 53.355 -2.178 1.00 6.08 105 GLY B C 1
ATOM 6139 O O . GLY B 1 102 ? 52.167 54.346 -2.179 1.00 7.98 105 GLY B O 1
ATOM 6143 N N . SER B 1 103 ? 52.654 52.278 -1.449 1.00 6.31 106 SER B N 1
ATOM 6144 C CA . SER B 1 103 ? 51.409 52.139 -0.688 1.00 8.42 106 SER B CA 1
ATOM 6145 C C . SER B 1 103 ? 51.591 52.377 0.809 1.00 6.83 106 SER B C 1
ATOM 6146 O O . SER B 1 103 ? 50.655 52.186 1.582 1.00 9.31 106 SER B O 1
ATOM 6154 N N . SER B 1 104 ? 52.772 52.821 1.226 1.00 5.64 107 SER B N 1
ATOM 6155 C CA . SER B 1 104 ? 53.148 52.861 2.642 1.00 5.76 107 SER B CA 1
ATOM 6156 C C . SER B 1 104 ? 52.903 54.200 3.326 1.00 5.71 107 SER B C 1
ATOM 6157 O O . SER B 1 104 ? 53.156 54.330 4.526 1.00 7.47 107 SER B O 1
ATOM 6165 N N . LEU B 1 105 ? 52.423 55.199 2.578 1.00 6.05 108 LEU B N 1
ATOM 6166 C CA . LEU B 1 105 ? 52.392 56.573 3.080 1.00 7.65 108 LEU B CA 1
ATOM 6167 C C . LEU B 1 105 ? 50.991 57.099 3.350 1.00 8.20 108 LEU B C 1
ATOM 6168 O O . LEU B 1 105 ? 50.827 58.275 3.654 1.00 8.08 108 LEU B O 1
ATOM 6184 N N . THR B 1 106 ? 49.983 56.244 3.284 1.00 7.78 109 THR B N 1
ATOM 6185 C CA . THR B 1 106 ? 48.610 56.714 3.312 1.00 9.66 109 THR B CA 1
ATOM 6186 C C . THR B 1 106 ? 48.272 57.476 4.600 1.00 8.75 109 THR B C 1
ATOM 6187 O O . THR B 1 106 ? 47.761 58.592 4.542 1.00 8.52 109 THR B O 1
ATOM 6198 N N . ASN B 1 107 ? 48.570 56.931 5.771 1.00 9.99 110 ASN B N 1
ATOM 6199 C CA . ASN B 1 107 ? 48.234 57.678 6.985 1.00 11.02 110 ASN B CA 1
ATOM 6200 C C . ASN B 1 107 ? 49.022 58.971 7.132 1.00 10.52 110 ASN B C 1
ATOM 6201 O O . ASN B 1 107 ? 48.489 59.996 7.569 1.00 10.46 110 ASN B O 1
ATOM 6212 N N . THR B 1 108 ? 50.292 58.927 6.753 1.00 9.17 111 THR B N 1
ATOM 6213 C CA . THR B 1 108 ? 51.151 60.087 6.861 1.00 8.52 111 THR B CA 1
ATOM 6214 C C . THR B 1 108 ? 50.621 61.217 5.988 1.00 9.24 111 THR B C 1
ATOM 6215 O O . THR B 1 108 ? 50.641 62.384 6.376 1.00 9.83 111 THR B O 1
ATOM 6226 N N . LEU B 1 109 ? 50.161 60.881 4.795 1.00 7.87 112 LEU B N 1
ATOM 6227 C CA . LEU B 1 109 ? 49.693 61.916 3.891 1.00 7.98 112 LEU B CA 1
ATOM 6228 C C . LEU B 1 109 ? 48.317 62.432 4.252 1.00 9.27 112 LEU B C 1
ATOM 6229 O O . LEU B 1 109 ? 47.959 63.536 3.848 1.00 9.35 112 LEU B O 1
ATOM 6245 N N . GLN B 1 110 ? 47.542 61.675 5.022 1.00 8.07 113 GLN B N 1
ATOM 6246 C CA . GLN B 1 110 ? 46.301 62.241 5.518 1.00 8.56 113 GLN B CA 1
ATOM 6247 C C . GLN B 1 110 ? 46.635 63.309 6.560 1.00 9.88 113 GLN B C 1
ATOM 6248 O O . GLN B 1 110 ? 45.962 64.332 6.642 1.00 10.17 113 GLN B O 1
ATOM 6262 N N . HIS B 1 111 ? 47.665 63.083 7.364 1.00 8.13 114 HIS B N 1
ATOM 6263 C CA . HIS B 1 111 ? 48.161 64.100 8.307 1.00 8.64 114 HIS B CA 1
ATOM 6264 C C . HIS B 1 111 ? 48.575 65.368 7.548 1.00 8.94 114 HIS B C 1
ATOM 6265 O O . HIS B 1 111 ? 48.148 66.477 7.890 1.00 9.02 114 HIS B O 1
ATOM 6280 N N . ALA B 1 112 ? 49.355 65.204 6.485 1.00 8.34 115 ALA B N 1
ATOM 6281 C CA . ALA B 1 112 ? 49.730 66.339 5.642 1.00 8.14 115 ALA B CA 1
ATOM 6282 C C . ALA B 1 112 ? 48.512 67.082 5.089 1.00 9.09 115 ALA B C 1
ATOM 6283 O O . ALA B 1 112 ? 48.463 68.317 5.117 1.00 9.52 115 ALA B O 1
ATOM 6290 N N . ALA B 1 113 ? 47.540 66.343 4.566 1.00 10.08 116 ALA B N 1
ATOM 6291 C CA . ALA B 1 113 ? 46.361 66.973 3.970 1.00 10.02 116 ALA B CA 1
ATOM 6292 C C . ALA B 1 113 ? 45.516 67.710 5.007 1.00 11.63 116 ALA B C 1
ATOM 6293 O O . ALA B 1 113 ? 44.974 68.787 4.721 1.00 11.54 116 ALA B O 1
ATOM 6300 N N . ASP B 1 114 ? 45.407 67.159 6.206 1.00 9.77 117 ASP B N 1
ATOM 6301 C CA . ASP B 1 114 ? 44.631 67.826 7.241 1.00 11.80 117 ASP B CA 1
ATOM 6302 C C . ASP B 1 114 ? 45.259 69.190 7.526 1.00 11.18 117 ASP B C 1
ATOM 6303 O O . ASP B 1 114 ? 44.540 70.157 7.809 1.00 12.34 117 ASP B O 1
ATOM 6312 N N . LEU B 1 115 ? 46.588 69.272 7.430 1.00 10.27 118 LEU B N 1
ATOM 6313 C CA . LEU B 1 115 ? 47.302 70.521 7.674 1.00 9.32 118 LEU B CA 1
ATOM 6314 C C . LEU B 1 115 ? 47.536 71.314 6.392 1.00 9.16 118 LEU B C 1
ATOM 6315 O O . LEU B 1 115 ? 48.286 72.295 6.399 1.00 10.43 118 LEU B O 1
ATOM 6331 N N . LYS B 1 116 ? 46.874 70.905 5.317 1.00 10.02 119 LYS B N 1
ATOM 6332 C CA . LYS B 1 116 ? 46.866 71.643 4.055 1.00 9.27 119 LYS B CA 1
ATOM 6333 C C . LYS B 1 116 ? 48.258 71.802 3.440 1.00 9.36 119 LYS B C 1
ATOM 6334 O O . LYS B 1 116 ? 48.579 72.833 2.851 1.00 11.00 119 LYS B O 1
ATOM 6353 N N . ILE B 1 117 ? 49.056 70.748 3.523 1.00 8.04 120 ILE B N 1
ATOM 6354 C CA . ILE B 1 117 ? 50.380 70.729 2.911 1.00 8.71 120 ILE B CA 1
ATOM 6355 C C . ILE B 1 117 ? 50.267 69.955 1.591 1.00 8.09 120 ILE B C 1
ATOM 6356 O O . ILE B 1 117 ? 49.985 68.757 1.614 1.00 9.23 120 ILE B O 1
ATOM 6372 N N . PRO B 1 118 ? 50.447 70.628 0.435 1.00 7.83 121 PRO B N 1
ATOM 6373 C CA . PRO B 1 118 ? 50.347 69.918 -0.847 1.00 8.52 121 PRO B CA 1
ATOM 6374 C C . PRO B 1 118 ? 51.449 68.888 -1.020 1.00 7.36 121 PRO B C 1
ATOM 6375 O O . PRO B 1 118 ? 52.544 69.013 -0.465 1.00 6.93 121 PRO B O 1
ATOM 6386 N N . VAL B 1 119 ? 51.132 67.878 -1.816 1.00 6.43 122 VAL B N 1
ATOM 6387 C CA . VAL B 1 119 ? 52.001 66.750 -2.043 1.00 6.94 122 VAL B CA 1
ATOM 6388 C C . VAL B 1 119 ? 52.276 66.555 -3.529 1.00 6.92 122 VAL B C 1
ATOM 6389 O O . VAL B 1 119 ? 51.353 66.383 -4.333 1.00 6.62 122 VAL B O 1
ATOM 6402 N N . ILE B 1 120 ? 53.557 66.592 -3.884 1.00 5.34 123 ILE B N 1
ATOM 6403 C CA . ILE B 1 120 ? 54.011 66.226 -5.219 1.00 4.81 123 ILE B CA 1
ATOM 6404 C C . ILE B 1 120 ? 54.668 64.852 -5.154 1.00 5.69 123 ILE B C 1
ATOM 6405 O O . ILE B 1 120 ? 55.626 64.646 -4.415 1.00 5.13 123 ILE B O 1
ATOM 6421 N N . SER B 1 121 ? 54.117 63.900 -5.902 1.00 4.47 124 SER B N 1
ATOM 6422 C CA . SER B 1 121 ? 54.734 62.596 -6.063 1.00 4.78 124 SER B CA 1
ATOM 6423 C C . SER B 1 121 ? 55.851 62.738 -7.097 1.00 4.04 124 SER B C 1
ATOM 6424 O O . SER B 1 121 ? 55.618 63.213 -8.210 1.00 5.10 124 SER B O 1
ATOM 6432 N N . TYR B 1 122 ? 57.056 62.315 -6.734 1.00 4.22 125 TYR B N 1
ATOM 6433 C CA . TYR B 1 122 ? 58.253 62.564 -7.533 1.00 3.91 125 TYR B CA 1
ATOM 6434 C C . TYR B 1 122 ? 58.767 61.253 -8.098 1.00 3.97 125 TYR B C 1
ATOM 6435 O O . TYR B 1 122 ? 59.169 60.362 -7.341 1.00 4.00 125 TYR B O 1
ATOM 6453 N N . ASP B 1 123 ? 58.745 61.163 -9.425 1.00 3.61 126 ASP B N 1
ATOM 6454 C CA . ASP B 1 123 ? 59.256 60.042 -10.226 1.00 3.82 126 ASP B CA 1
ATOM 6455 C C . ASP B 1 123 ? 58.427 58.778 -10.115 1.00 3.51 126 ASP B C 1
ATOM 6456 O O . ASP B 1 123 ? 57.991 58.239 -11.148 1.00 4.01 126 ASP B O 1
ATOM 6465 N N . ARG B 1 124 ? 58.191 58.321 -8.887 1.00 4.01 127 ARG B N 1
ATOM 6466 C CA . ARG B 1 124 ? 57.357 57.159 -8.603 1.00 4.57 127 ARG B CA 1
ATOM 6467 C C . ARG B 1 124 ? 56.021 57.617 -8.044 1.00 4.34 127 ARG B C 1
ATOM 6468 O O . ARG B 1 124 ? 55.969 58.570 -7.268 1.00 4.95 127 ARG B O 1
ATOM 6489 N N . LEU B 1 125 ? 54.949 56.935 -8.427 1.00 4.63 128 LEU B N 1
ATOM 6490 C CA . LEU B 1 125 ? 53.614 57.319 -7.993 1.00 4.54 128 LEU B CA 1
ATOM 6491 C C . LEU B 1 125 ? 53.276 56.769 -6.605 1.00 4.93 128 LEU B C 1
ATOM 6492 O O . LEU B 1 125 ? 53.388 55.570 -6.352 1.00 5.47 128 LEU B O 1
ATOM 6508 N N . ILE B 1 126 ? 52.810 57.649 -5.728 1.00 4.42 129 ILE B N 1
ATOM 6509 C CA . ILE B 1 126 ? 52.243 57.253 -4.443 1.00 5.96 129 ILE B CA 1
ATOM 6510 C C . ILE B 1 126 ? 50.828 56.730 -4.676 1.00 5.07 129 ILE B C 1
ATOM 6511 O O . ILE B 1 126 ? 50.014 57.396 -5.315 1.00 6.47 129 ILE B O 1
ATOM 6527 N N . LYS B 1 127 ? 50.556 55.526 -4.171 1.00 6.12 130 LYS B N 1
ATOM 6528 C CA . LYS B 1 127 ? 49.307 54.806 -4.396 1.00 6.46 130 LYS B CA 1
ATOM 6529 C C . LYS B 1 127 ? 48.429 54.751 -3.157 1.00 7.41 130 LYS B C 1
ATOM 6530 O O . LYS B 1 127 ? 48.899 54.885 -2.025 1.00 8.75 130 LYS B O 1
ATOM 6549 N N . GLY B 1 128 ? 47.136 54.554 -3.379 1.00 6.90 131 GLY B N 1
ATOM 6550 C CA . GLY B 1 128 ? 46.244 54.162 -2.297 1.00 8.85 131 GLY B CA 1
ATOM 6551 C C . GLY B 1 128 ? 45.687 55.294 -1.466 1.00 9.19 131 GLY B C 1
ATOM 6552 O O . GLY B 1 128 ? 45.084 55.060 -0.419 1.00 10.12 131 GLY B O 1
ATOM 6556 N N . THR B 1 129 ? 45.880 56.525 -1.934 1.00 9.13 132 THR B N 1
ATOM 6557 C CA . THR B 1 129 ? 45.502 57.720 -1.188 1.00 8.87 132 THR B CA 1
ATOM 6558 C C . THR B 1 129 ? 45.015 58.798 -2.142 1.00 8.20 132 THR B C 1
ATOM 6559 O O . THR B 1 129 ? 45.544 58.942 -3.252 1.00 9.21 132 THR B O 1
ATOM 6570 N N . PRO B 1 130 ? 44.017 59.582 -1.719 1.00 9.29 133 PRO B N 1
ATOM 6571 C CA . PRO B 1 130 ? 43.611 60.715 -2.551 1.00 9.05 133 PRO B CA 1
ATOM 6572 C C . PRO B 1 130 ? 44.558 61.906 -2.409 1.00 9.33 133 PRO B C 1
ATOM 6573 O O . PRO B 1 130 ? 44.467 62.875 -3.163 1.00 10.09 133 PRO B O 1
ATOM 6584 N N . ASN B 1 131 ? 45.470 61.832 -1.454 1.00 8.48 134 ASN B N 1
ATOM 6585 C CA . ASN B 1 131 ? 46.256 62.998 -1.061 1.00 8.53 134 ASN B CA 1
ATOM 6586 C C . ASN B 1 131 ? 47.574 63.110 -1.809 1.00 9.23 134 ASN B C 1
ATOM 6587 O O . ASN B 1 131 ? 48.661 63.125 -1.217 1.00 11.19 134 ASN B O 1
ATOM 6598 N N . VAL B 1 132 ? 47.440 63.133 -3.132 1.00 8.37 135 VAL B N 1
ATOM 6599 C CA . VAL B 1 132 ? 48.530 63.387 -4.051 1.00 7.52 135 VAL B CA 1
ATOM 6600 C C . VAL B 1 132 ? 48.014 64.412 -5.041 1.00 8.39 135 VAL B C 1
ATOM 6601 O O . VAL B 1 132 ? 47.039 64.163 -5.758 1.00 8.87 135 VAL B O 1
ATOM 6614 N N . ASP B 1 133 ? 48.645 65.578 -5.073 1.00 6.78 136 ASP B N 1
ATOM 6615 C CA . ASP B 1 133 ? 48.137 66.675 -5.877 1.00 7.04 136 ASP B CA 1
ATOM 6616 C C . ASP B 1 133 ? 48.665 66.637 -7.299 1.00 7.31 136 ASP B C 1
ATOM 6617 O O . ASP B 1 133 ? 48.014 67.147 -8.209 1.00 7.87 136 ASP B O 1
ATOM 6626 N N . TYR B 1 134 ? 49.851 66.075 -7.496 1.00 6.03 137 TYR B N 1
ATOM 6627 C CA . TYR B 1 134 ? 50.558 66.195 -8.762 1.00 5.50 137 TYR B CA 1
ATOM 6628 C C . TYR B 1 134 ? 51.604 65.116 -8.800 1.00 5.22 137 TYR B C 1
ATOM 6629 O O . TYR B 1 134 ? 52.148 64.754 -7.749 1.00 6.13 137 TYR B O 1
ATOM 6647 N N . TYR B 1 135 ? 51.924 64.638 -9.998 1.00 5.01 138 TYR B N 1
ATOM 6648 C CA . TYR B 1 135 ? 52.928 63.601 -10.197 1.00 4.68 138 TYR B CA 1
ATOM 6649 C C . TYR B 1 135 ? 53.851 64.065 -11.324 1.00 4.91 138 TYR B C 1
ATOM 6650 O O . TYR B 1 135 ? 53.387 64.332 -12.442 1.00 5.73 138 TYR B O 1
ATOM 6668 N N . ALA B 1 136 ? 55.134 64.218 -11.026 1.00 4.50 139 ALA B N 1
ATOM 6669 C CA . ALA B 1 136 ? 56.129 64.631 -12.003 1.00 4.63 139 ALA B CA 1
ATOM 6670 C C . ALA B 1 136 ? 57.086 63.475 -12.225 1.00 4.26 139 ALA B C 1
ATOM 6671 O O . ALA B 1 136 ? 57.656 62.946 -11.258 1.00 4.68 139 ALA B O 1
ATOM 6678 N N . THR B 1 137 ? 57.272 63.063 -13.476 1.00 4.43 140 THR B N 1
ATOM 6679 C CA . THR B 1 137 ? 58.037 61.866 -13.758 1.00 4.27 140 THR B CA 1
ATOM 6680 C C . THR B 1 137 ? 58.556 61.909 -15.184 1.00 4.69 140 THR B C 1
ATOM 6681 O O . THR B 1 137 ? 58.347 62.900 -15.892 1.00 4.89 140 THR B O 1
ATOM 6692 N N . PHE B 1 138 ? 59.218 60.837 -15.603 1.00 4.62 141 PHE B N 1
ATOM 6693 C CA . PHE B 1 138 ? 59.493 60.608 -17.015 1.00 4.30 141 PHE B CA 1
ATOM 6694 C C . PHE B 1 138 ? 58.420 59.708 -17.611 1.00 4.81 141 PHE B C 1
ATOM 6695 O O . PHE B 1 138 ? 57.638 59.083 -16.890 1.00 5.45 141 PHE B O 1
ATOM 6712 N N . ASP B 1 139 ? 58.337 59.663 -18.936 1.00 4.84 142 ASP B N 1
ATOM 6713 C CA . ASP B 1 139 ? 57.375 58.793 -19.611 1.00 4.94 142 ASP B CA 1
ATOM 6714 C C . ASP B 1 139 ? 57.829 57.348 -19.441 1.00 4.06 142 ASP B C 1
ATOM 6715 O O . ASP B 1 139 ? 58.620 56.814 -20.229 1.00 4.59 142 ASP B O 1
ATOM 6724 N N . ASN B 1 140 ? 57.345 56.725 -18.374 1.00 3.98 143 ASN B N 1
ATOM 6725 C CA . ASN B 1 140 ? 57.823 55.399 -17.983 1.00 4.36 143 ASN B CA 1
ATOM 6726 C C . ASN B 1 140 ? 57.471 54.316 -18.985 1.00 4.16 143 ASN B C 1
ATOM 6727 O O . ASN B 1 140 ? 58.275 53.425 -19.231 1.00 4.33 143 ASN B O 1
ATOM 6738 N N . THR B 1 141 ? 56.299 54.407 -19.597 1.00 4.95 144 THR B N 1
ATOM 6739 C CA . THR B 1 141 ? 55.969 53.487 -20.686 1.00 5.49 144 THR B CA 1
ATOM 6740 C C . THR B 1 141 ? 57.024 53.592 -21.795 1.00 4.78 144 THR B C 1
ATOM 6741 O O . THR B 1 141 ? 57.509 52.573 -22.309 1.00 4.94 144 THR B O 1
ATOM 6752 N N . LYS B 1 142 ? 57.356 54.820 -22.185 1.00 4.72 145 LYS B N 1
ATOM 6753 C CA . LYS B 1 142 ? 58.315 55.031 -23.255 1.00 4.45 145 LYS B CA 1
ATOM 6754 C C . LYS B 1 142 ? 59.690 54.462 -22.897 1.00 4.39 145 LYS B C 1
ATOM 6755 O O . LYS B 1 142 ? 60.391 53.929 -23.764 1.00 4.98 145 LYS B O 1
ATOM 6774 N N . VAL B 1 143 ? 60.083 54.544 -21.627 1.00 4.06 146 VAL B N 1
ATOM 6775 C CA . VAL B 1 143 ? 61.344 53.945 -21.211 1.00 4.80 146 VAL B CA 1
ATOM 6776 C C . VAL B 1 143 ? 61.391 52.466 -21.622 1.00 4.50 146 VAL B C 1
ATOM 6777 O O . VAL B 1 143 ? 62.378 51.987 -22.183 1.00 4.79 146 VAL B O 1
ATOM 6790 N N . GLY B 1 144 ? 60.315 51.741 -21.338 1.00 4.53 147 GLY B N 1
ATOM 6791 C CA . GLY B 1 144 ? 60.239 50.333 -21.688 1.00 4.30 147 GLY B CA 1
ATOM 6792 C C . GLY B 1 144 ? 60.248 50.103 -23.192 1.00 4.64 147 GLY B C 1
ATOM 6793 O O . GLY B 1 144 ? 60.909 49.176 -23.681 1.00 5.48 147 GLY B O 1
ATOM 6797 N N . VAL B 1 145 ? 59.510 50.935 -23.925 1.00 4.86 148 VAL B N 1
ATOM 6798 C CA . VAL B 1 145 ? 59.518 50.882 -25.376 1.00 5.05 148 VAL B CA 1
ATOM 6799 C C . VAL B 1 145 ? 60.948 51.045 -25.915 1.00 5.06 148 VAL B C 1
ATOM 6800 O O . VAL B 1 145 ? 61.371 50.301 -26.795 1.00 5.67 148 VAL B O 1
ATOM 6813 N N . LEU B 1 146 ? 61.707 51.991 -25.372 1.00 5.49 149 LEU B N 1
ATOM 6814 C CA . LEU B 1 146 ? 63.071 52.239 -25.818 1.00 4.85 149 LEU B CA 1
ATOM 6815 C C . LEU B 1 146 ? 63.974 51.047 -25.551 1.00 5.34 149 LEU B C 1
ATOM 6816 O O . LEU B 1 146 ? 64.778 50.655 -26.404 1.00 5.98 149 LEU B O 1
ATOM 6832 N N . GLN B 1 147 ? 63.861 50.454 -24.373 1.00 5.02 150 GLN B N 1
ATOM 6833 C CA . GLN B 1 147 ? 64.662 49.278 -24.047 1.00 4.77 150 GLN B CA 1
ATOM 6834 C C . GLN B 1 147 ? 64.349 48.128 -24.996 1.00 4.87 150 GLN B C 1
ATOM 6835 O O . GLN B 1 147 ? 65.266 47.476 -25.529 1.00 5.24 150 GLN B O 1
ATOM 6849 N N . ALA B 1 148 ? 63.063 47.872 -25.207 1.00 4.88 151 ALA B N 1
ATOM 6850 C CA . ALA B 1 148 ? 62.670 46.777 -26.093 1.00 4.91 151 ALA B CA 1
ATOM 6851 C C . ALA B 1 148 ? 63.070 47.043 -27.544 1.00 5.26 151 ALA B C 1
ATOM 6852 O O . ALA B 1 148 ? 63.511 46.122 -28.247 1.00 6.18 151 ALA B O 1
ATOM 6859 N N . ASN B 1 149 ? 62.921 48.286 -28.007 1.00 6.32 152 ASN B N 1
ATOM 6860 C CA . ASN B 1 149 ? 63.348 48.641 -29.352 1.00 6.39 152 ASN B CA 1
ATOM 6861 C C . ASN B 1 149 ? 64.808 48.341 -29.543 1.00 6.74 152 ASN B C 1
ATOM 6862 O O . ASN B 1 149 ? 65.211 47.906 -30.610 1.00 6.95 152 ASN B O 1
ATOM 6873 N N . TYR B 1 150 ? 65.613 48.616 -28.529 1.00 6.88 153 TYR B N 1
ATOM 6874 C CA . TYR B 1 150 ? 67.043 48.398 -28.656 1.00 7.19 153 TYR B CA 1
ATOM 6875 C C . TYR B 1 150 ? 67.319 46.923 -28.889 1.00 6.50 153 TYR B C 1
ATOM 6876 O O . TYR B 1 150 ? 68.143 46.535 -29.735 1.00 7.33 153 TYR B O 1
ATOM 6894 N N . ILE B 1 151 ? 66.636 46.079 -28.132 1.00 5.81 154 ILE B N 1
ATOM 6895 C CA . ILE B 1 151 ? 66.767 44.637 -28.313 1.00 5.38 154 ILE B CA 1
ATOM 6896 C C . ILE B 1 151 ? 66.355 44.194 -29.726 1.00 5.46 154 ILE B C 1
ATOM 6897 O O . ILE B 1 151 ? 67.101 43.488 -30.410 1.00 6.14 154 ILE B O 1
ATOM 6913 N N . VAL B 1 152 ? 65.167 44.609 -30.155 1.00 6.11 155 VAL B N 1
ATOM 6914 C CA . VAL B 1 152 ? 64.649 44.219 -31.456 1.00 6.98 155 VAL B CA 1
ATOM 6915 C C . VAL B 1 152 ? 65.551 44.710 -32.588 1.00 7.10 155 VAL B C 1
ATOM 6916 O O . VAL B 1 152 ? 65.906 43.932 -33.493 1.00 7.39 155 VAL B O 1
ATOM 6929 N N . ASP B 1 153 ? 65.928 45.984 -32.544 1.00 7.13 156 ASP B N 1
ATOM 6930 C CA . ASP B 1 153 ? 66.753 46.564 -33.589 1.00 8.01 156 ASP B CA 1
ATOM 6931 C C . ASP B 1 153 ? 68.101 45.866 -33.667 1.00 9.26 156 ASP B C 1
ATOM 6932 O O . ASP B 1 153 ? 68.585 45.544 -34.757 1.00 10.14 156 ASP B O 1
ATOM 6941 N N . THR B 1 154 ? 68.724 45.635 -32.521 1.00 7.45 157 THR B N 1
ATOM 6942 C CA . THR B 1 154 ? 70.082 45.123 -32.506 1.00 8.47 157 THR B CA 1
ATOM 6943 C C . THR B 1 154 ? 70.110 43.652 -32.946 1.00 8.50 157 THR B C 1
ATOM 6944 O O . THR B 1 154 ? 71.023 43.233 -33.666 1.00 9.72 157 THR B O 1
ATOM 6955 N N . LEU B 1 155 ? 69.103 42.866 -32.565 1.00 7.60 158 LEU B N 1
ATOM 6956 C CA . LEU B 1 155 ? 69.041 41.462 -32.956 1.00 7.43 158 LEU B CA 1
ATOM 6957 C C . LEU B 1 155 ? 68.724 41.290 -34.425 1.00 7.75 158 LEU B C 1
ATOM 6958 O O . LEU B 1 155 ? 69.059 40.262 -35.006 1.00 8.31 158 LEU B O 1
ATOM 6974 N N . GLY B 1 156 ? 68.033 42.251 -35.031 1.00 6.63 159 GLY B N 1
ATOM 6975 C CA . GLY B 1 156 ? 67.666 42.153 -36.437 1.00 8.89 159 GLY B CA 1
ATOM 6976 C C . GLY B 1 156 ? 66.452 41.280 -36.712 1.00 8.32 159 GLY B C 1
ATOM 6977 O O . GLY B 1 156 ? 66.277 40.788 -37.819 1.00 8.76 159 GLY B O 1
ATOM 6981 N N . VAL B 1 157 ? 65.602 41.084 -35.711 1.00 6.65 160 VAL B N 1
ATOM 6982 C CA . VAL B 1 157 ? 64.423 40.250 -35.892 1.00 8.05 160 VAL B CA 1
ATOM 6983 C C . VAL B 1 157 ? 63.427 40.820 -36.900 1.00 10.86 160 VAL B C 1
ATOM 6984 O O . VAL B 1 157 ? 62.670 40.059 -37.497 1.00 13.75 160 VAL B O 1
ATOM 6997 N N . ALA B 1 158 ? 63.418 42.132 -37.102 1.00 10.12 161 ALA B N 1
ATOM 6998 C CA . ALA B 1 158 ? 62.565 42.720 -38.132 1.00 12.11 161 ALA B CA 1
ATOM 6999 C C . ALA B 1 158 ? 63.077 42.378 -39.520 1.00 12.02 161 ALA B C 1
ATOM 7000 O O . ALA B 1 158 ? 62.346 42.529 -40.502 1.00 17.78 161 ALA B O 1
ATOM 7007 N N . ASP B 1 159 ? 64.336 41.956 -39.617 1.00 12.46 162 ASP B N 1
ATOM 7008 C CA . ASP B 1 159 ? 64.979 41.687 -40.904 1.00 14.71 162 ASP B CA 1
ATOM 7009 C C . ASP B 1 159 ? 65.026 40.199 -41.225 1.00 12.72 162 ASP B C 1
ATOM 7010 O O . ASP B 1 159 ? 65.591 39.792 -42.236 1.00 16.12 162 ASP B O 1
ATOM 7019 N N . GLY B 1 160 ? 64.438 39.374 -40.378 1.00 11.25 163 GLY B N 1
ATOM 7020 C CA . GLY B 1 160 ? 64.407 37.948 -40.649 1.00 13.23 163 GLY B CA 1
ATOM 7021 C C . GLY B 1 160 ? 65.369 37.116 -39.821 1.00 11.85 163 GLY B C 1
ATOM 7022 O O . GLY B 1 160 ? 65.385 35.893 -39.957 1.00 14.21 163 GLY B O 1
ATOM 7026 N N . LYS B 1 161 ? 66.170 37.738 -38.965 1.00 9.18 164 LYS B N 1
ATOM 7027 C CA . LYS B 1 161 ? 67.093 36.979 -38.134 1.00 8.11 164 LYS B CA 1
ATOM 7028 C C . LYS B 1 161 ? 66.354 36.343 -36.965 1.00 9.49 164 LYS B C 1
ATOM 7029 O O . LYS B 1 161 ? 65.313 36.833 -36.534 1.00 10.97 164 LYS B O 1
ATOM 7048 N N . GLY B 1 162 ? 66.888 35.241 -36.456 1.00 8.86 165 GLY B N 1
ATOM 7049 C CA . GLY B 1 162 ? 66.306 34.584 -35.303 1.00 8.77 165 GLY B CA 1
ATOM 7050 C C . GLY B 1 162 ? 66.059 33.116 -35.544 1.00 9.46 165 GLY B C 1
ATOM 7051 O O . GLY B 1 162 ? 66.374 32.602 -36.614 1.00 11.78 165 GLY B O 1
ATOM 7055 N N . PRO B 1 163 ? 65.469 32.419 -34.567 1.00 8.28 166 PRO B N 1
ATOM 7056 C CA . PRO B 1 163 ? 65.032 32.968 -33.286 1.00 7.93 166 PRO B CA 1
ATOM 7057 C C . PRO B 1 163 ? 66.182 33.241 -32.337 1.00 6.11 166 PRO B C 1
ATOM 7058 O O . PRO B 1 163 ? 67.300 32.760 -32.543 1.00 7.46 166 PRO B O 1
ATOM 7069 N N . PHE B 1 164 ? 65.875 34.002 -31.303 1.00 5.33 167 PHE B N 1
ATOM 7070 C CA . PHE B 1 164 ? 66.810 34.329 -30.236 1.00 5.42 167 PHE B CA 1
ATOM 7071 C C . PHE B 1 164 ? 66.166 34.093 -28.877 1.00 5.35 167 PHE B C 1
ATOM 7072 O O . PHE B 1 164 ? 64.951 34.272 -28.720 1.00 5.68 167 PHE B O 1
ATOM 7089 N N . ASN B 1 165 ? 66.985 33.720 -27.902 1.00 4.83 168 ASN B N 1
ATOM 7090 C CA . ASN B 1 165 ? 66.539 33.559 -26.530 1.00 4.76 168 ASN B CA 1
ATOM 7091 C C . ASN B 1 165 ? 66.620 34.870 -25.759 1.00 4.51 168 ASN B C 1
ATOM 7092 O O . ASN B 1 165 ? 67.633 35.575 -25.783 1.00 5.37 168 ASN B O 1
ATOM 7103 N N . LEU B 1 166 ? 65.533 35.161 -25.057 1.00 4.75 169 LEU B N 1
ATOM 7104 C CA . LEU B 1 166 ? 65.299 36.404 -24.333 1.00 4.84 169 LEU B CA 1
ATOM 7105 C C . LEU B 1 166 ? 65.003 36.070 -22.875 1.00 4.11 169 LEU B C 1
ATOM 7106 O O . LEU B 1 166 ? 64.257 35.135 -22.603 1.00 5.74 169 LEU B O 1
ATOM 7122 N N . GLU B 1 167 ? 65.576 36.837 -21.945 1.00 3.96 170 GLU B N 1
ATOM 7123 C CA . GLU B 1 167 ? 65.137 36.783 -20.559 1.00 3.86 170 GLU B CA 1
ATOM 7124 C C . GLU B 1 167 ? 64.769 38.182 -20.081 1.00 4.48 170 GLU B C 1
ATOM 7125 O O . GLU B 1 167 ? 65.206 39.182 -20.662 1.00 4.33 170 GLU B O 1
ATOM 7137 N N . LEU B 1 168 ? 63.952 38.226 -19.033 1.00 3.98 171 LEU B N 1
ATOM 7138 C CA . LEU B 1 168 ? 63.248 39.438 -18.641 1.00 4.35 171 LEU B CA 1
ATOM 7139 C C . LEU B 1 168 ? 63.437 39.721 -17.159 1.00 3.54 171 LEU B C 1
ATOM 7140 O O . LEU B 1 168 ? 63.418 38.800 -16.346 1.00 3.79 171 LEU B O 1
ATOM 7156 N N . PHE B 1 169 ? 63.610 40.993 -16.830 1.00 3.40 172 PHE B N 1
ATOM 7157 C CA . PHE B 1 169 ? 63.623 41.485 -15.457 1.00 3.81 172 PHE B CA 1
ATOM 7158 C C . PHE B 1 169 ? 62.686 42.674 -15.346 1.00 3.67 172 PHE B C 1
ATOM 7159 O O . PHE B 1 169 ? 62.547 43.467 -16.285 1.00 4.45 172 PHE B O 1
ATOM 7176 N N . ALA B 1 170 ? 62.037 42.798 -14.192 1.00 4.04 173 ALA B N 1
ATOM 7177 C CA . ALA B 1 170 ? 61.273 43.989 -13.847 1.00 4.16 173 ALA B CA 1
ATOM 7178 C C . ALA B 1 170 ? 61.796 44.552 -12.532 1.00 3.66 173 ALA B C 1
ATOM 7179 O O . ALA B 1 170 ? 62.561 43.894 -11.811 1.00 4.00 173 ALA B O 1
ATOM 7186 N N . GLY B 1 171 ? 61.375 45.768 -12.202 1.00 4.04 174 GLY B N 1
ATOM 7187 C CA . GLY B 1 171 ? 61.774 46.404 -10.966 1.00 4.06 174 GLY B CA 1
ATOM 7188 C C . GLY B 1 171 ? 60.995 45.925 -9.757 1.00 3.59 174 GLY B C 1
ATOM 7189 O O . GLY B 1 171 ? 60.378 44.867 -9.753 1.00 4.85 174 GLY B O 1
ATOM 7193 N N . SER B 1 172 ? 61.040 46.709 -8.686 1.00 3.82 175 SER B N 1
ATOM 7194 C CA . SER B 1 172 ? 60.507 46.271 -7.411 1.00 4.17 175 SER B CA 1
ATOM 7195 C C . SER B 1 172 ? 58.985 46.310 -7.447 1.00 3.90 175 SER B C 1
ATOM 7196 O O . SER B 1 172 ? 58.400 47.265 -7.959 1.00 4.60 175 SER B O 1
ATOM 7204 N N . PRO B 1 173 ? 58.314 45.299 -6.875 1.00 4.37 176 PRO B N 1
ATOM 7205 C CA . PRO B 1 173 ? 56.845 45.286 -6.951 1.00 5.23 176 PRO B CA 1
ATOM 7206 C C . PRO B 1 173 ? 56.146 46.435 -6.255 1.00 5.41 176 PRO B C 1
ATOM 7207 O O . PRO B 1 173 ? 54.999 46.718 -6.581 1.00 7.10 176 PRO B O 1
ATOM 7218 N N . ASP B 1 174 ? 56.815 47.069 -5.300 1.00 4.66 177 ASP B N 1
ATOM 7219 C CA . ASP B 1 174 ? 56.275 48.212 -4.567 1.00 5.11 177 ASP B CA 1
ATOM 7220 C C . ASP B 1 174 ? 56.641 49.562 -5.198 1.00 4.48 177 ASP B C 1
ATOM 7221 O O . ASP B 1 174 ? 56.479 50.600 -4.567 1.00 5.08 177 ASP B O 1
ATOM 7230 N N . ASP B 1 175 ? 57.110 49.541 -6.443 1.00 4.38 178 ASP B N 1
ATOM 7231 C CA . ASP B 1 175 ? 57.398 50.739 -7.245 1.00 4.02 178 ASP B CA 1
ATOM 7232 C C . ASP B 1 175 ? 56.473 50.684 -8.448 1.00 4.42 178 ASP B C 1
ATOM 7233 O O . ASP B 1 175 ? 56.615 49.835 -9.311 1.00 4.43 178 ASP B O 1
ATOM 7242 N N . ASN B 1 176 ? 55.496 51.591 -8.483 1.00 5.14 179 ASN B N 1
ATOM 7243 C CA . ASN B 1 176 ? 54.511 51.612 -9.545 1.00 6.06 179 ASN B CA 1
ATOM 7244 C C . ASN B 1 176 ? 55.158 51.763 -10.908 1.00 6.28 179 ASN B C 1
ATOM 7245 O O . ASN B 1 176 ? 54.584 51.340 -11.912 1.00 7.52 179 ASN B O 1
ATOM 7256 N N . ASN B 1 177 ? 56.327 52.392 -10.985 1.00 4.54 180 ASN B N 1
ATOM 7257 C CA . ASN B 1 177 ? 56.988 52.526 -12.263 1.00 4.65 180 ASN B CA 1
ATOM 7258 C C . ASN B 1 177 ? 57.324 51.183 -12.884 1.00 5.33 180 ASN B C 1
ATOM 7259 O O . ASN B 1 177 ? 57.377 51.072 -14.102 1.00 5.66 180 ASN B O 1
ATOM 7270 N N . ALA B 1 178 ? 57.577 50.174 -12.060 1.00 5.69 181 ALA B N 1
ATOM 7271 C CA . ALA B 1 178 ? 58.050 48.902 -12.586 1.00 5.14 181 ALA B CA 1
ATOM 7272 C C . ALA B 1 178 ? 57.067 48.283 -13.581 1.00 6.21 181 ALA B C 1
ATOM 7273 O O . ALA B 1 178 ? 57.488 47.708 -14.580 1.00 5.90 181 ALA B O 1
ATOM 7280 N N A THR B 1 179 ? 55.776 48.408 -13.296 0.54 5.56 182 THR B N 1
ATOM 7281 N N B THR B 1 179 ? 55.762 48.369 -13.313 0.46 5.52 182 THR B N 1
ATOM 7282 C CA A THR B 1 179 ? 54.749 47.883 -14.176 0.54 6.87 182 THR B CA 1
ATOM 7283 C CA B THR B 1 179 ? 54.781 47.801 -14.241 0.46 7.01 182 THR B CA 1
ATOM 7284 C C A THR B 1 179 ? 54.795 48.545 -15.547 0.54 5.67 182 THR B C 1
ATOM 7285 C C B THR B 1 179 ? 54.781 48.543 -15.579 0.46 5.63 182 THR B C 1
ATOM 7286 O O A THR B 1 179 ? 54.607 47.898 -16.568 0.54 5.67 182 THR B O 1
ATOM 7287 O O B THR B 1 179 ? 54.540 47.941 -16.620 0.46 5.77 182 THR B O 1
ATOM 7308 N N . TYR B 1 180 ? 55.030 49.851 -15.556 1.00 5.24 183 TYR B N 1
ATOM 7309 C CA . TYR B 1 180 ? 55.015 50.632 -16.797 1.00 5.78 183 TYR B CA 1
ATOM 7310 C C . TYR B 1 180 ? 56.240 50.365 -17.653 1.00 5.21 183 TYR B C 1
ATOM 7311 O O . TYR B 1 180 ? 56.132 50.256 -18.875 1.00 5.39 183 TYR B O 1
ATOM 7329 N N . PHE B 1 181 ? 57.412 50.246 -17.035 1.00 4.51 184 PHE B N 1
ATOM 7330 C CA . PHE B 1 181 ? 58.591 49.870 -17.809 1.00 4.55 184 PHE B CA 1
ATOM 7331 C C . PHE B 1 181 ? 58.344 48.506 -18.468 1.00 5.14 184 PHE B C 1
ATOM 7332 O O . PHE B 1 181 ? 58.701 48.289 -19.637 1.00 4.91 184 PHE B O 1
ATOM 7349 N N . PHE B 1 182 ? 57.773 47.576 -17.709 1.00 5.06 185 PHE B N 1
ATOM 7350 C CA . PHE B 1 182 ? 57.550 46.217 -18.187 1.00 5.40 185 PHE B CA 1
ATOM 7351 C C . PHE B 1 182 ? 56.510 46.203 -19.308 1.00 5.44 185 PHE B C 1
ATOM 7352 O O . PHE B 1 182 ? 56.749 45.637 -20.374 1.00 5.95 185 PHE B O 1
ATOM 7369 N N . GLN B 1 183 ? 55.376 46.862 -19.100 1.00 5.42 186 GLN B N 1
ATOM 7370 C CA . GLN B 1 183 ? 54.326 46.863 -20.121 1.00 5.61 186 GLN B CA 1
ATOM 7371 C C . GLN B 1 183 ? 54.783 47.564 -21.396 1.00 5.74 186 GLN B C 1
ATOM 7372 O O . GLN B 1 183 ? 54.478 47.112 -22.492 1.00 5.58 186 GLN B O 1
ATOM 7386 N N . GLY B 1 184 ? 55.502 48.671 -21.264 1.00 5.13 187 GLY B N 1
ATOM 7387 C CA . GLY B 1 184 ? 56.031 49.349 -22.426 1.00 5.09 187 GLY B CA 1
ATOM 7388 C C . GLY B 1 184 ? 56.927 48.419 -23.222 1.00 5.20 187 GLY B C 1
ATOM 7389 O O . GLY B 1 184 ? 56.823 48.317 -24.445 1.00 5.37 187 GLY B O 1
ATOM 7393 N N . ALA B 1 185 ? 57.837 47.736 -22.545 1.00 5.19 188 ALA B N 1
ATOM 7394 C CA . ALA B 1 185 ? 58.700 46.782 -23.223 1.00 5.38 188 ALA B CA 1
ATOM 7395 C C . ALA B 1 185 ? 57.896 45.658 -23.890 1.00 5.61 188 ALA B C 1
ATOM 7396 O O . ALA B 1 185 ? 58.168 45.291 -25.039 1.00 5.76 188 ALA B O 1
ATOM 7420 N N . SER B 1 187 ? 54.928 45.637 -24.988 1.00 6.03 190 SER B N 1
ATOM 7421 C CA . SER B 1 187 ? 54.184 46.097 -26.157 1.00 6.74 190 SER B CA 1
ATOM 7422 C C . SER B 1 187 ? 54.996 45.948 -27.437 1.00 6.46 190 SER B C 1
ATOM 7423 O O . SER B 1 187 ? 54.435 45.772 -28.523 1.00 7.68 190 SER B O 1
ATOM 7431 N N . VAL B 1 188 ? 56.312 46.042 -27.307 1.00 6.27 191 VAL B N 1
ATOM 7432 C CA . VAL B 1 188 ? 57.214 45.851 -28.430 1.00 6.15 191 VAL B CA 1
ATOM 7433 C C . VAL B 1 188 ? 57.639 44.402 -28.595 1.00 6.30 191 VAL B C 1
ATOM 7434 O O . VAL B 1 188 ? 57.729 43.902 -29.704 1.00 7.13 191 VAL B O 1
ATOM 7447 N N . LEU B 1 189 ? 57.930 43.730 -27.487 1.00 6.24 192 LEU B N 1
ATOM 7448 C CA . LEU B 1 189 ? 58.475 42.366 -27.535 1.00 6.48 192 LEU B CA 1
ATOM 7449 C C . LEU B 1 189 ? 57.439 41.297 -27.834 1.00 6.68 192 LEU B C 1
ATOM 7450 O O . LEU B 1 189 ? 57.744 40.320 -28.513 1.00 6.92 192 LEU B O 1
ATOM 7466 N N . GLN B 1 190 ? 56.222 41.464 -27.334 1.00 6.65 193 GLN B N 1
ATOM 7467 C CA . GLN B 1 190 ? 55.227 40.403 -27.487 1.00 6.95 193 GLN B CA 1
ATOM 7468 C C . GLN B 1 190 ? 54.968 40.014 -28.954 1.00 7.13 193 GLN B C 1
ATOM 7469 O O . GLN B 1 190 ? 54.877 38.834 -29.256 1.00 7.39 193 GLN B O 1
ATOM 7483 N N . PRO B 1 191 ? 54.859 40.984 -29.871 1.00 7.03 194 PRO B N 1
ATOM 7484 C CA . PRO B 1 191 ? 54.641 40.554 -31.257 1.00 7.62 194 PRO B CA 1
ATOM 7485 C C . PRO B 1 191 ? 55.750 39.655 -31.789 1.00 7.36 194 PRO B C 1
ATOM 7486 O O . PRO B 1 191 ? 55.463 38.772 -32.598 1.00 8.14 194 PRO B O 1
ATOM 7497 N N . TYR B 1 192 ? 56.989 39.859 -31.355 1.00 7.25 195 TYR B N 1
ATOM 7498 C CA . TYR B 1 192 ? 58.100 39.019 -31.792 1.00 7.47 195 TYR B CA 1
ATOM 7499 C C . TYR B 1 192 ? 58.164 37.691 -31.051 1.00 7.67 195 TYR B C 1
ATOM 7500 O O . TYR B 1 192 ? 58.675 36.710 -31.590 1.00 7.97 195 TYR B O 1
ATOM 7518 N N . ILE B 1 193 ? 57.633 37.623 -29.839 1.00 7.60 196 ILE B N 1
ATOM 7519 C CA . ILE B 1 193 ? 57.409 36.332 -29.206 1.00 7.93 196 ILE B CA 1
ATOM 7520 C C . ILE B 1 193 ? 56.325 35.579 -30.006 1.00 8.16 196 ILE B C 1
ATOM 7521 O O . ILE B 1 193 ? 56.468 34.396 -30.346 1.00 8.51 196 ILE B O 1
ATOM 7537 N N . ASP B 1 194 ? 55.245 36.278 -30.348 1.00 8.01 197 ASP B N 1
ATOM 7538 C CA . ASP B 1 194 ? 54.132 35.649 -31.035 1.00 8.29 197 ASP B CA 1
ATOM 7539 C C . ASP B 1 194 ? 54.514 35.168 -32.438 1.00 8.40 197 ASP B C 1
ATOM 7540 O O . ASP B 1 194 ? 53.965 34.182 -32.926 1.00 9.63 197 ASP B O 1
ATOM 7549 N N . SER B 1 195 ? 55.426 35.859 -33.109 1.00 8.47 198 SER B N 1
ATOM 7550 C CA . SER B 1 195 ? 55.850 35.422 -34.436 1.00 10.50 198 SER B CA 1
ATOM 7551 C C . SER B 1 195 ? 56.994 34.398 -34.382 1.00 9.29 198 SER B C 1
ATOM 7552 O O . SER B 1 195 ? 57.479 33.946 -35.432 1.00 11.57 198 SER B O 1
ATOM 7560 N N . GLY B 1 196 ? 57.433 34.037 -33.180 1.00 8.13 199 GLY B N 1
ATOM 7561 C CA . GLY B 1 196 ? 58.423 32.994 -33.005 1.00 8.47 199 GLY B CA 1
ATOM 7562 C C . GLY B 1 196 ? 59.871 33.443 -33.087 1.00 9.06 199 GLY B C 1
ATOM 7563 O O . GLY B 1 196 ? 60.771 32.605 -33.053 1.00 11.74 199 GLY B O 1
ATOM 7567 N N . LYS B 1 197 ? 60.121 34.744 -33.175 1.00 7.15 200 LYS B N 1
ATOM 7568 C CA . LYS B 1 197 ? 61.478 35.255 -33.302 1.00 6.64 200 LYS B CA 1
ATOM 7569 C C . LYS B 1 197 ? 62.191 35.404 -31.969 1.00 6.76 200 LYS B C 1
ATOM 7570 O O . LYS B 1 197 ? 63.416 35.409 -31.952 1.00 7.10 200 LYS B O 1
ATOM 7589 N N . LEU B 1 198 ? 61.444 35.546 -30.873 1.00 6.15 201 LEU B N 1
ATOM 7590 C CA . LEU B 1 198 ? 62.028 35.640 -29.535 1.00 5.41 201 LEU B CA 1
ATOM 7591 C C . LEU B 1 198 ? 61.376 34.587 -28.681 1.00 5.44 201 LEU B C 1
ATOM 7592 O O . LEU B 1 198 ? 60.151 34.430 -28.714 1.00 6.52 201 LEU B O 1
ATOM 7608 N N . VAL B 1 199 ? 62.188 33.870 -27.915 1.00 5.41 202 VAL B N 1
ATOM 7609 C CA . VAL B 1 199 ? 61.706 32.817 -27.031 1.00 5.43 202 VAL B CA 1
ATOM 7610 C C . VAL B 1 199 ? 62.259 33.057 -25.633 1.00 4.92 202 VAL B C 1
ATOM 7611 O O . VAL B 1 199 ? 63.465 33.228 -25.469 1.00 5.29 202 VAL B O 1
ATOM 7624 N N . VAL B 1 200 ? 61.389 33.113 -24.637 1.00 5.44 203 VAL B N 1
ATOM 7625 C CA . VAL B 1 200 ? 61.849 33.237 -23.259 1.00 5.21 203 VAL B CA 1
ATOM 7626 C C . VAL B 1 200 ? 62.083 31.814 -22.757 1.00 6.01 203 VAL B C 1
ATOM 7627 O O . VAL B 1 200 ? 61.166 31.122 -22.301 1.00 6.12 203 VAL B O 1
ATOM 7640 N N . LYS B 1 201 ? 63.320 31.340 -22.882 1.00 5.27 204 LYS B N 1
ATOM 7641 C CA . LYS B 1 201 ? 63.590 29.922 -22.682 1.00 5.50 204 LYS B CA 1
ATOM 7642 C C . LYS B 1 201 ? 63.245 29.462 -21.273 1.00 6.36 204 LYS B C 1
ATOM 7643 O O . LYS B 1 201 ? 62.794 28.331 -21.093 1.00 6.25 204 LYS B O 1
ATOM 7662 N N . SER B 1 202 ? 63.466 30.312 -20.278 1.00 5.43 205 SER B N 1
ATOM 7663 C CA . SER B 1 202 ? 63.142 29.937 -18.906 1.00 5.53 205 SER B CA 1
ATOM 7664 C C . SER B 1 202 ? 61.652 29.807 -18.649 1.00 5.79 205 SER B C 1
ATOM 7665 O O . SER B 1 202 ? 61.265 29.239 -17.627 1.00 6.94 205 SER B O 1
ATOM 7673 N N . GLY B 1 203 ? 60.820 30.359 -19.520 1.00 5.16 206 GLY B N 1
ATOM 7674 C CA . GLY B 1 203 ? 59.388 30.405 -19.286 1.00 6.48 206 GLY B CA 1
ATOM 7675 C C . GLY B 1 203 ? 58.940 31.458 -18.295 1.00 6.17 206 GLY B C 1
ATOM 7676 O O . GLY B 1 203 ? 57.751 31.517 -17.974 1.00 7.72 206 GLY B O 1
ATOM 7680 N N . GLN B 1 204 ? 59.869 32.280 -17.816 1.00 4.97 207 GLN B N 1
ATOM 7681 C CA . GLN B 1 204 ? 59.530 33.290 -16.815 1.00 5.27 207 GLN B CA 1
ATOM 7682 C C . GLN B 1 204 ? 59.117 34.588 -17.485 1.00 4.67 207 GLN B C 1
ATOM 7683 O O . GLN B 1 204 ? 59.964 35.367 -17.941 1.00 5.73 207 GLN B O 1
ATOM 7697 N N . THR B 1 205 ? 57.810 34.826 -17.522 1.00 6.36 208 THR B N 1
ATOM 7698 C CA . THR B 1 205 ? 57.257 35.908 -18.312 1.00 5.53 208 THR B CA 1
ATOM 7699 C C . THR B 1 205 ? 56.278 36.816 -17.569 1.00 5.24 208 THR B C 1
ATOM 7700 O O . THR B 1 205 ? 55.925 37.881 -18.092 1.00 6.79 208 THR B O 1
ATOM 7711 N N . THR B 1 206 ? 55.791 36.437 -16.393 1.00 5.09 209 THR B N 1
ATOM 7712 C CA . THR B 1 206 ? 54.851 37.312 -15.691 1.00 5.32 209 THR B CA 1
ATOM 7713 C C . THR B 1 206 ? 55.618 38.350 -14.890 1.00 5.64 209 THR B C 1
ATOM 7714 O O . THR B 1 206 ? 56.759 38.120 -14.467 1.00 5.33 209 THR B O 1
ATOM 7725 N N . PHE B 1 207 ? 54.988 39.488 -14.644 1.00 5.47 210 PHE B N 1
ATOM 7726 C CA . PHE B 1 207 ? 55.590 40.509 -13.808 1.00 4.97 210 PHE B CA 1
ATOM 7727 C C . PHE B 1 207 ? 56.038 39.919 -12.475 1.00 5.94 210 PHE B C 1
ATOM 7728 O O . PHE B 1 207 ? 57.150 40.159 -12.012 1.00 5.50 210 PHE B O 1
ATOM 7745 N N . ASP B 1 208 ? 55.178 39.138 -11.848 1.00 5.71 211 ASP B N 1
ATOM 7746 C CA . ASP B 1 208 ? 55.508 38.606 -10.537 1.00 6.71 211 ASP B CA 1
ATOM 7747 C C . ASP B 1 208 ? 56.724 37.682 -10.586 1.00 6.48 211 ASP B C 1
ATOM 7748 O O . ASP B 1 208 ? 57.530 37.666 -9.657 1.00 6.99 211 ASP B O 1
ATOM 7757 N N . GLN B 1 209 ? 56.861 36.901 -11.652 1.00 5.51 212 GLN B N 1
ATOM 7758 C CA . GLN B 1 209 ? 58.000 36.003 -11.779 1.00 4.86 212 GLN B CA 1
ATOM 7759 C C . GLN B 1 209 ? 59.306 36.770 -11.928 1.00 5.25 212 GLN B C 1
ATOM 7760 O O . GLN B 1 209 ? 60.344 36.297 -11.443 1.00 5.92 212 GLN B O 1
ATOM 7774 N N . ILE B 1 210 ? 59.279 37.923 -12.607 1.00 4.10 213 ILE B N 1
ATOM 7775 C CA . ILE B 1 210 ? 60.505 38.603 -13.038 1.00 3.89 213 ILE B CA 1
ATOM 7776 C C . ILE B 1 210 ? 60.847 39.840 -12.217 1.00 3.80 213 ILE B C 1
ATOM 7777 O O . ILE B 1 210 ? 61.919 40.414 -12.417 1.00 4.18 213 ILE B O 1
ATOM 7793 N N . ALA B 1 211 ? 59.972 40.244 -11.306 1.00 4.82 214 ALA B N 1
ATOM 7794 C CA . ALA B 1 211 ? 60.208 41.463 -10.534 1.00 4.40 214 ALA B CA 1
ATOM 7795 C C . ALA B 1 211 ? 61.389 41.292 -9.597 1.00 4.02 214 ALA B C 1
ATOM 7796 O O . ALA B 1 211 ? 61.617 40.216 -9.053 1.00 6.21 214 ALA B O 1
ATOM 7803 N N . THR B 1 212 ? 62.120 42.372 -9.376 1.00 4.08 215 THR B N 1
ATOM 7804 C CA . THR B 1 212 ? 63.369 42.340 -8.632 1.00 4.44 215 THR B CA 1
ATOM 7805 C C . THR B 1 212 ? 63.226 43.231 -7.403 1.00 4.40 215 THR B C 1
ATOM 7806 O O . THR B 1 212 ? 63.165 44.460 -7.489 1.00 4.01 215 THR B O 1
ATOM 7817 N N . LEU B 1 213 ? 63.126 42.604 -6.244 1.00 4.65 216 LEU B N 1
ATOM 7818 C CA . LEU B 1 213 ? 62.858 43.327 -4.997 1.00 4.73 216 LEU B CA 1
ATOM 7819 C C . LEU B 1 213 ? 63.917 44.392 -4.764 1.00 4.40 216 LEU B C 1
ATOM 7820 O O . LEU B 1 213 ? 65.121 44.147 -4.913 1.00 4.43 216 LEU B O 1
ATOM 7836 N N . ARG B 1 214 ? 63.462 45.586 -4.413 1.00 3.95 217 ARG B N 1
ATOM 7837 C CA . ARG B 1 214 ? 64.361 46.704 -4.087 1.00 5.27 217 ARG B CA 1
ATOM 7838 C C . ARG B 1 214 ? 65.295 47.063 -5.234 1.00 3.74 217 ARG B C 1
ATOM 7839 O O . ARG B 1 214 ? 66.315 47.711 -5.032 1.00 4.27 217 ARG B O 1
ATOM 7860 N N . TRP B 1 215 ? 64.917 46.694 -6.451 1.00 3.65 218 TRP B N 1
ATOM 7861 C CA . TRP B 1 215 ? 65.750 46.987 -7.607 1.00 3.66 218 TRP B CA 1
ATOM 7862 C C . TRP B 1 215 ? 67.172 46.464 -7.395 1.00 4.53 218 TRP B C 1
ATOM 7863 O O . TRP B 1 215 ? 68.132 47.032 -7.929 1.00 4.93 218 TRP B O 1
ATOM 7884 N N . ASP B 1 216 ? 67.321 45.380 -6.636 1.00 4.39 219 ASP B N 1
ATOM 7885 C CA . ASP B 1 216 ? 68.613 44.987 -6.113 1.00 4.90 219 ASP B CA 1
ATOM 7886 C C . ASP B 1 216 ? 69.489 44.247 -7.119 1.00 5.42 219 ASP B C 1
ATOM 7887 O O . ASP B 1 216 ? 69.098 43.225 -7.669 1.00 5.43 219 ASP B O 1
ATOM 7896 N N . GLY B 1 217 ? 70.705 44.746 -7.310 1.00 5.32 220 GLY B N 1
ATOM 7897 C CA . GLY B 1 217 ? 71.640 44.132 -8.223 1.00 6.26 220 GLY B CA 1
ATOM 7898 C C . GLY B 1 217 ? 72.104 42.748 -7.807 1.00 5.76 220 GLY B C 1
ATOM 7899 O O . GLY B 1 217 ? 72.364 41.896 -8.665 1.00 6.41 220 GLY B O 1
ATOM 7903 N N . GLY B 1 218 ? 72.200 42.508 -6.508 1.00 5.32 221 GLY B N 1
ATOM 7904 C CA . GLY B 1 218 ? 72.566 41.198 -5.993 1.00 6.49 221 GLY B CA 1
ATOM 7905 C C . GLY B 1 218 ? 71.487 40.170 -6.223 1.00 4.72 221 GLY B C 1
ATOM 7906 O O . GLY B 1 218 ? 71.769 39.040 -6.646 1.00 5.44 221 GLY B O 1
ATOM 7910 N N . LEU B 1 219 ? 70.240 40.540 -5.961 1.00 4.96 222 LEU B N 1
ATOM 7911 C CA . LEU B 1 219 ? 69.135 39.651 -6.246 1.00 4.46 222 LEU B CA 1
ATOM 7912 C C . LEU B 1 219 ? 69.011 39.397 -7.742 1.00 4.31 222 LEU B C 1
ATOM 7913 O O . LEU B 1 219 ? 68.686 38.280 -8.156 1.00 5.11 222 LEU B O 1
ATOM 7929 N N . ALA B 1 220 ? 69.277 40.405 -8.566 1.00 5.08 223 ALA B N 1
ATOM 7930 C CA . ALA B 1 220 ? 69.242 40.214 -10.012 1.00 4.43 223 ALA B CA 1
ATOM 7931 C C . ALA B 1 220 ? 70.331 39.249 -10.463 1.00 5.43 223 ALA B C 1
ATOM 7932 O O . ALA B 1 220 ? 70.078 38.375 -11.296 1.00 4.91 223 ALA B O 1
ATOM 7939 N N . GLN B 1 221 ? 71.528 39.424 -9.933 1.00 4.47 224 GLN B N 1
ATOM 7940 C CA . GLN B 1 221 ? 72.625 38.534 -10.243 1.00 5.26 224 GLN B CA 1
ATOM 7941 C C . GLN B 1 221 ? 72.271 37.099 -9.859 1.00 5.13 224 GLN B C 1
ATOM 7942 O O . GLN B 1 221 ? 72.529 36.178 -10.623 1.00 6.12 224 GLN B O 1
ATOM 7956 N N . SER B 1 222 ? 71.695 36.895 -8.681 1.00 5.18 225 SER B N 1
ATOM 7957 C CA . SER B 1 222 ? 71.336 35.546 -8.254 1.00 5.54 225 SER B CA 1
ATOM 7958 C C . SER B 1 222 ? 70.265 34.920 -9.130 1.00 5.45 225 SER B C 1
ATOM 7959 O O . SER B 1 222 ? 70.308 33.717 -9.405 1.00 5.98 225 SER B O 1
ATOM 7967 N N . ARG B 1 223 ? 69.289 35.712 -9.559 1.00 5.04 226 ARG B N 1
ATOM 7968 C CA . ARG B 1 223 ? 68.301 35.176 -10.495 1.00 4.99 226 ARG B CA 1
ATOM 7969 C C . ARG B 1 223 ? 68.971 34.813 -11.823 1.00 5.33 226 ARG B C 1
ATOM 7970 O O . ARG B 1 223 ? 68.729 33.741 -12.372 1.00 5.32 226 ARG B O 1
ATOM 8008 N N . ASP B 1 225 ? 72.001 33.940 -12.313 1.00 5.74 228 ASP B N 1
ATOM 8009 C CA . ASP B 1 225 ? 72.772 32.720 -12.080 1.00 6.36 228 ASP B CA 1
ATOM 8010 C C . ASP B 1 225 ? 71.879 31.494 -12.295 1.00 6.62 228 ASP B C 1
ATOM 8011 O O . ASP B 1 225 ? 72.265 30.512 -12.925 1.00 7.09 228 ASP B O 1
ATOM 8020 N N . ASN B 1 226 ? 70.691 31.523 -11.696 1.00 6.48 229 ASN B N 1
ATOM 8021 C CA . ASN B 1 226 ? 69.771 30.407 -11.773 1.00 7.14 229 ASN B CA 1
ATOM 8022 C C . ASN B 1 226 ? 69.220 30.214 -13.181 1.00 7.48 229 ASN B C 1
ATOM 8023 O O . ASN B 1 226 ? 69.128 29.082 -13.656 1.00 8.72 229 ASN B O 1
ATOM 8034 N N . LEU B 1 227 ? 68.861 31.294 -13.859 1.00 6.59 230 LEU B N 1
ATOM 8035 C CA . LEU B 1 227 ? 68.404 31.169 -15.238 1.00 7.50 230 LEU B CA 1
ATOM 8036 C C . LEU B 1 227 ? 69.477 30.483 -16.079 1.00 7.32 230 LEU B C 1
ATOM 8037 O O . LEU B 1 227 ? 69.186 29.597 -16.897 1.00 8.23 230 LEU B O 1
ATOM 8053 N N . LEU B 1 228 ? 70.732 30.883 -15.888 1.00 7.42 231 LEU B N 1
ATOM 8054 C CA . LEU B 1 228 ? 71.816 30.329 -16.694 1.00 6.89 231 LEU B CA 1
ATOM 8055 C C . LEU B 1 228 ? 72.093 28.865 -16.371 1.00 9.02 231 LEU B C 1
ATOM 8056 O O . LEU B 1 228 ? 72.317 28.069 -17.284 1.00 10.28 231 LEU B O 1
ATOM 8072 N N . SER B 1 229 ? 72.097 28.495 -15.095 1.00 8.57 232 SER B N 1
ATOM 8073 C CA . SER B 1 229 ? 72.413 27.123 -14.727 1.00 10.53 232 SER B CA 1
ATOM 8074 C C . SER B 1 229 ? 71.252 26.177 -15.013 1.00 11.14 232 SER B C 1
ATOM 8075 O O . SER B 1 229 ? 71.482 25.001 -15.292 1.00 14.43 232 SER B O 1
ATOM 8083 N N . GLN B 1 230 ? 70.016 26.660 -14.951 1.00 12.60 233 GLN B N 1
ATOM 8084 C CA . GLN B 1 230 ? 68.856 25.787 -15.123 1.00 15.53 233 GLN B CA 1
ATOM 8085 C C . GLN B 1 230 ? 68.257 25.802 -16.529 1.00 14.38 233 GLN B C 1
ATOM 8086 O O . GLN B 1 230 ? 67.875 24.747 -17.039 1.00 17.63 233 GLN B O 1
ATOM 8100 N N . ALA B 1 231 ? 68.163 26.968 -17.158 1.00 14.67 234 ALA B N 1
ATOM 8101 C CA . ALA B 1 231 ? 67.615 27.062 -18.516 1.00 14.29 234 ALA B CA 1
ATOM 8102 C C . ALA B 1 231 ? 68.669 27.079 -19.638 1.00 17.40 234 ALA B C 1
ATOM 8103 O O . ALA B 1 231 ? 68.345 26.777 -20.794 1.00 23.49 234 ALA B O 1
ATOM 8110 N N . TYR B 1 232 ? 69.918 27.423 -19.326 1.00 14.16 235 TYR B N 1
ATOM 8111 C CA . TYR B 1 232 ? 70.945 27.589 -20.358 1.00 14.60 235 TYR B CA 1
ATOM 8112 C C . TYR B 1 232 ? 72.253 26.785 -20.133 1.00 14.52 235 TYR B C 1
ATOM 8113 O O . TYR B 1 232 ? 73.342 27.249 -20.483 1.00 17.10 235 TYR B O 1
ATOM 8131 N N . THR B 1 233 ? 72.152 25.618 -19.525 1.00 21.28 236 THR B N 1
ATOM 8132 C CA . THR B 1 233 ? 73.298 24.714 -19.505 1.00 20.80 236 THR B CA 1
ATOM 8133 C C . THR B 1 233 ? 73.509 24.202 -20.935 1.00 22.44 236 THR B C 1
ATOM 8134 O O . THR B 1 233 ? 74.590 23.725 -21.273 1.00 23.86 236 THR B O 1
ATOM 8145 N N . SER B 1 234 ? 72.459 24.303 -21.758 1.00 16.77 237 SER B N 1
ATOM 8146 C CA . SER B 1 234 ? 72.560 24.176 -23.213 1.00 13.46 237 SER B CA 1
ATOM 8147 C C . SER B 1 234 ? 72.051 25.447 -23.900 1.00 11.15 237 SER B C 1
ATOM 8148 O O . SER B 1 234 ? 71.029 26.003 -23.503 1.00 11.86 237 SER B O 1
ATOM 8156 N N . GLY B 1 235 ? 72.766 25.885 -24.933 1.00 10.19 238 GLY B N 1
ATOM 8157 C CA . GLY B 1 235 ? 72.404 27.097 -25.646 1.00 8.36 238 GLY B CA 1
ATOM 8158 C C . GLY B 1 235 ? 72.830 28.376 -24.940 1.00 9.80 238 GLY B C 1
ATOM 8159 O O . GLY B 1 235 ? 73.582 28.347 -23.963 1.00 10.88 238 GLY B O 1
ATOM 8163 N N . ARG B 1 236 ? 72.346 29.510 -25.428 1.00 8.21 239 ARG B N 1
ATOM 8164 C CA . ARG B 1 236 ? 72.750 30.799 -24.887 1.00 6.96 239 ARG B CA 1
ATOM 8165 C C . ARG B 1 236 ? 71.592 31.760 -24.851 1.00 7.31 239 ARG B C 1
ATOM 8166 O O . ARG B 1 236 ? 70.660 31.652 -25.640 1.00 7.13 239 ARG B O 1
ATOM 8187 N N . VAL B 1 237 ? 71.688 32.736 -23.963 1.00 6.56 240 VAL B N 1
ATOM 8188 C CA . VAL B 1 237 ? 70.764 33.843 -23.958 1.00 5.79 240 VAL B CA 1
ATOM 8189 C C . VAL B 1 237 ? 71.326 34.935 -24.870 1.00 5.57 240 VAL B C 1
ATOM 8190 O O . VAL B 1 237 ? 72.537 35.195 -24.877 1.00 5.79 240 VAL B O 1
ATOM 8203 N N . ASP B 1 238 ? 70.444 35.549 -25.650 1.00 5.34 241 ASP B N 1
ATOM 8204 C CA . ASP B 1 238 ? 70.831 36.534 -26.650 1.00 5.34 241 ASP B CA 1
ATOM 8205 C C . ASP B 1 238 ? 70.499 37.969 -26.251 1.00 5.20 241 ASP B C 1
ATOM 8206 O O . ASP B 1 238 ? 71.160 38.906 -26.730 1.00 5.20 241 ASP B O 1
ATOM 8215 N N . ALA B 1 239 ? 69.497 38.152 -25.402 1.00 4.80 242 ALA B N 1
ATOM 8216 C CA . ALA B 1 239 ? 69.122 39.487 -24.950 1.00 4.70 242 ALA B CA 1
ATOM 8217 C C . ALA B 1 239 ? 68.505 39.371 -23.576 1.00 4.31 242 ALA B C 1
ATOM 8218 O O . ALA B 1 239 ? 67.771 38.410 -23.283 1.00 5.09 242 ALA B O 1
ATOM 8225 N N . VAL B 1 240 ? 68.818 40.347 -22.726 1.00 4.22 243 VAL B N 1
ATOM 8226 C CA . VAL B 1 240 ? 68.205 40.466 -21.427 1.00 4.64 243 VAL B CA 1
ATOM 8227 C C . VAL B 1 240 ? 67.572 41.844 -21.311 1.00 3.76 243 VAL B C 1
ATOM 8228 O O . VAL B 1 240 ? 68.258 42.859 -21.436 1.00 4.64 243 VAL B O 1
ATOM 8241 N N . LEU B 1 241 ? 66.256 41.860 -21.103 1.00 4.00 244 LEU B N 1
ATOM 8242 C CA . LEU B 1 241 ? 65.550 43.090 -20.783 1.00 4.47 244 LEU B CA 1
ATOM 8243 C C . LEU B 1 241 ? 65.836 43.430 -19.324 1.00 3.86 244 LEU B C 1
ATOM 8244 O O . LEU B 1 241 ? 65.252 42.837 -18.410 1.00 4.46 244 LEU B O 1
ATOM 8260 N N . SER B 1 242 ? 66.756 44.367 -19.120 1.00 3.69 245 SER B N 1
ATOM 8261 C CA . SER B 1 242 ? 67.029 44.914 -17.801 1.00 4.22 245 SER B CA 1
ATOM 8262 C C . SER B 1 242 ? 66.453 46.301 -17.730 1.00 4.01 245 SER B C 1
ATOM 8263 O O . SER B 1 242 ? 66.760 47.141 -18.563 1.00 4.75 245 SER B O 1
ATOM 8271 N N . PRO B 1 243 ? 65.629 46.561 -16.715 1.00 3.57 246 PRO B N 1
ATOM 8272 C CA . PRO B 1 243 ? 64.972 47.856 -16.607 1.00 4.05 246 PRO B CA 1
ATOM 8273 C C . PRO B 1 243 ? 65.773 48.890 -15.830 1.00 4.08 246 PRO B C 1
ATOM 8274 O O . PRO B 1 243 ? 65.267 49.993 -15.630 1.00 5.33 246 PRO B O 1
ATOM 8285 N N . TYR B 1 244 ? 66.974 48.556 -15.363 1.00 3.74 247 TYR B N 1
ATOM 8286 C CA . TYR B 1 244 ? 67.710 49.462 -14.486 1.00 3.62 247 TYR B CA 1
ATOM 8287 C C . TYR B 1 244 ? 69.177 49.074 -14.465 1.00 3.94 247 TYR B C 1
ATOM 8288 O O . TYR B 1 244 ? 69.501 47.897 -14.315 1.00 3.69 247 TYR B O 1
ATOM 8306 N N . ASP B 1 245 ? 70.048 50.069 -14.533 1.00 3.33 248 ASP B N 1
ATOM 8307 C CA . ASP B 1 245 ? 71.492 49.858 -14.589 1.00 3.77 248 ASP B CA 1
ATOM 8308 C C . ASP B 1 245 ? 72.056 48.968 -13.470 1.00 2.90 248 ASP B C 1
ATOM 8309 O O . ASP B 1 245 ? 72.957 48.174 -13.708 1.00 3.67 248 ASP B O 1
ATOM 8318 N N . GLY B 1 246 ? 71.555 49.098 -12.244 1.00 4.22 249 GLY B N 1
ATOM 8319 C CA . GLY B 1 246 ? 72.061 48.270 -11.158 1.00 4.48 249 GLY B CA 1
ATOM 8320 C C . GLY B 1 246 ? 71.745 46.795 -11.406 1.00 4.62 249 GLY B C 1
ATOM 8321 O O . GLY B 1 246 ? 72.553 45.921 -11.118 1.00 5.12 249 GLY B O 1
ATOM 8325 N N . ILE B 1 247 ? 70.556 46.504 -11.933 1.00 4.40 250 ILE B N 1
ATOM 8326 C CA . ILE B 1 247 ? 70.192 45.166 -12.369 1.00 4.28 250 ILE B CA 1
ATOM 8327 C C . ILE B 1 247 ? 71.093 44.747 -13.536 1.00 4.02 250 ILE B C 1
ATOM 8328 O O . ILE B 1 247 ? 71.596 43.631 -13.562 1.00 4.72 250 ILE B O 1
ATOM 8344 N N . SER B 1 248 ? 71.328 45.663 -14.476 1.00 3.45 251 SER B N 1
ATOM 8345 C CA . SER B 1 248 ? 72.130 45.328 -15.643 1.00 3.97 251 SER B CA 1
ATOM 8346 C C . SER B 1 248 ? 73.511 44.831 -15.232 1.00 3.87 251 SER B C 1
ATOM 8347 O O . SER B 1 248 ? 74.021 43.852 -15.785 1.00 4.63 251 SER B O 1
ATOM 8355 N N . ARG B 1 249 ? 74.143 45.533 -14.304 1.00 4.72 252 ARG B N 1
ATOM 8356 C CA . ARG B 1 249 ? 75.499 45.165 -13.914 1.00 4.71 252 ARG B CA 1
ATOM 8357 C C . ARG B 1 249 ? 75.521 43.830 -13.155 1.00 3.99 252 ARG B C 1
ATOM 8358 O O . ARG B 1 249 ? 76.449 43.036 -13.302 1.00 5.30 252 ARG B O 1
ATOM 8379 N N . GLY B 1 250 ? 74.492 43.563 -12.362 1.00 4.12 253 GLY B N 1
ATOM 8380 C CA . GLY B 1 250 ? 74.400 42.266 -11.714 1.00 4.68 253 GLY B CA 1
ATOM 8381 C C . GLY B 1 250 ? 74.228 41.127 -12.703 1.00 4.11 253 GLY B C 1
ATOM 8382 O O . GLY B 1 250 ? 74.861 40.076 -12.595 1.00 5.29 253 GLY B O 1
ATOM 8386 N N A VAL B 1 251 ? 73.386 41.306 -13.711 0.46 4.31 254 VAL B N 1
ATOM 8387 N N B VAL B 1 251 ? 73.346 41.358 -13.674 0.54 3.67 254 VAL B N 1
ATOM 8388 C CA A VAL B 1 251 ? 73.232 40.217 -14.666 0.46 5.40 254 VAL B CA 1
ATOM 8389 C CA B VAL B 1 251 ? 73.121 40.430 -14.778 0.54 3.77 254 VAL B CA 1
ATOM 8390 C C A VAL B 1 251 ? 74.494 40.054 -15.517 0.46 5.50 254 VAL B C 1
ATOM 8391 C C B VAL B 1 251 ? 74.427 40.109 -15.494 0.54 4.04 254 VAL B C 1
ATOM 8392 O O A VAL B 1 251 ? 74.865 38.935 -15.872 0.46 5.38 254 VAL B O 1
ATOM 8393 O O B VAL B 1 251 ? 74.752 38.948 -15.729 0.54 4.59 254 VAL B O 1
ATOM 8418 N N . ILE B 1 252 ? 75.193 41.147 -15.801 1.00 4.57 255 ILE B N 1
ATOM 8419 C CA . ILE B 1 252 ? 76.463 41.023 -16.524 1.00 5.33 255 ILE B CA 1
ATOM 8420 C C . ILE B 1 252 ? 77.482 40.219 -15.719 1.00 5.56 255 ILE B C 1
ATOM 8421 O O . ILE B 1 252 ? 78.199 39.387 -16.272 1.00 6.06 255 ILE B O 1
ATOM 8438 N N A SER B 1 253 ? 77.534 40.425 -14.408 0.58 5.42 256 SER B N 1
ATOM 8439 N N B SER B 1 253 ? 77.545 40.450 -14.411 0.42 5.63 256 SER B N 1
ATOM 8440 C CA A SER B 1 253 ? 78.447 39.657 -13.569 0.58 6.19 256 SER B CA 1
ATOM 8441 C CA B SER B 1 253 ? 78.424 39.662 -13.553 0.42 6.35 256 SER B CA 1
ATOM 8442 C C A SER B 1 253 ? 78.104 38.161 -13.607 0.58 5.47 256 SER B C 1
ATOM 8443 C C B SER B 1 253 ? 78.097 38.176 -13.687 0.42 5.16 256 SER B C 1
ATOM 8444 O O A SER B 1 253 ? 78.983 37.313 -13.668 0.58 6.08 256 SER B O 1
ATOM 8445 O O B SER B 1 253 ? 78.981 37.351 -13.891 0.42 6.28 256 SER B O 1
ATOM 8460 N N . ALA B 1 254 ? 76.817 37.839 -13.571 1.00 5.40 257 ALA B N 1
ATOM 8461 C CA . ALA B 1 254 ? 76.375 36.456 -13.669 1.00 5.64 257 ALA B CA 1
ATOM 8462 C C . ALA B 1 254 ? 76.747 35.854 -15.022 1.00 6.32 257 ALA B C 1
ATOM 8463 O O . ALA B 1 254 ? 77.194 34.717 -15.101 1.00 6.88 257 ALA B O 1
ATOM 8471 N N . LEU B 1 255 ? 76.571 36.634 -16.082 1.00 5.57 258 LEU B N 1
ATOM 8472 C CA . LEU B 1 255 ? 76.870 36.150 -17.423 1.00 5.19 258 LEU B CA 1
ATOM 8473 C C . LEU B 1 255 ? 78.366 35.867 -17.569 1.00 6.63 258 LEU B C 1
ATOM 8474 O O . LEU B 1 255 ? 78.769 34.832 -18.117 1.00 6.73 258 LEU B O 1
ATOM 8490 N N . LYS B 1 256 ? 79.199 36.787 -17.084 1.00 6.39 259 LYS B N 1
ATOM 8491 C CA . LYS B 1 256 ? 80.650 36.593 -17.164 1.00 7.65 259 LYS B CA 1
ATOM 8492 C C . LYS B 1 256 ? 81.067 35.352 -16.378 1.00 8.83 259 LYS B C 1
ATOM 8493 O O . LYS B 1 256 ? 81.892 34.563 -16.846 1.00 9.71 259 LYS B O 1
ATOM 8512 N N A SER B 1 257 ? 80.497 35.164 -15.196 0.79 7.97 260 SER B N 1
ATOM 8513 N N B SER B 1 257 ? 80.478 35.164 -15.201 0.21 8.48 260 SER B N 1
ATOM 8514 C CA A SER B 1 257 ? 80.827 33.996 -14.396 0.79 9.70 260 SER B CA 1
ATOM 8515 C CA B SER B 1 257 ? 80.772 34.001 -14.366 0.21 9.87 260 SER B CA 1
ATOM 8516 C C A SER B 1 257 ? 80.447 32.699 -15.110 0.79 10.17 260 SER B C 1
ATOM 8517 C C B SER B 1 257 ? 80.399 32.689 -15.059 0.21 10.18 260 SER B C 1
ATOM 8518 O O A SER B 1 257 ? 81.071 31.661 -14.880 0.79 13.32 260 SER B O 1
ATOM 8519 O O B SER B 1 257 ? 80.968 31.638 -14.756 0.21 11.96 260 SER B O 1
ATOM 8534 N N . ALA B 1 258 ? 79.440 32.752 -15.978 1.00 9.19 261 ALA B N 1
ATOM 8535 C CA . ALA B 1 258 ? 78.973 31.571 -16.710 1.00 9.80 261 ALA B CA 1
ATOM 8536 C C . ALA B 1 258 ? 79.624 31.442 -18.085 1.00 11.24 261 ALA B C 1
ATOM 8537 O O . ALA B 1 258 ? 79.179 30.640 -18.906 1.00 13.69 261 ALA B O 1
ATOM 8545 N N . GLY B 1 259 ? 80.651 32.238 -18.360 1.00 8.93 262 GLY B N 1
ATOM 8546 C CA . GLY B 1 259 ? 81.448 32.033 -19.560 1.00 9.83 262 GLY B CA 1
ATOM 8547 C C . GLY B 1 259 ? 81.070 32.876 -20.765 1.00 9.49 262 GLY B C 1
ATOM 8548 O O . GLY B 1 259 ? 81.534 32.615 -21.883 1.00 10.01 262 GLY B O 1
ATOM 8552 N N . TYR B 1 260 ? 80.257 33.909 -20.553 1.00 7.77 263 TYR B N 1
ATOM 8553 C CA . TYR B 1 260 ? 79.983 34.905 -21.592 1.00 8.10 263 TYR B CA 1
ATOM 8554 C C . TYR B 1 260 ? 81.010 36.034 -21.554 1.00 9.81 263 TYR B C 1
ATOM 8555 O O . TYR B 1 260 ? 81.637 36.289 -20.517 1.00 10.74 263 TYR B O 1
ATOM 8573 N N . GLY B 1 261 ? 81.149 36.737 -22.677 1.00 8.02 264 GLY B N 1
ATOM 8574 C CA . GLY B 1 261 ? 82.060 37.868 -22.771 1.00 9.53 264 GLY B CA 1
ATOM 8575 C C . GLY B 1 261 ? 83.352 37.571 -23.516 1.00 11.31 264 GLY B C 1
ATOM 8576 O O . GLY B 1 261 ? 84.395 38.147 -23.210 1.00 15.64 264 GLY B O 1
ATOM 8580 N N . ASN B 1 262 ? 83.287 36.697 -24.507 1.00 9.89 265 ASN B N 1
ATOM 8581 C CA . ASN B 1 262 ? 84.454 36.368 -25.324 1.00 11.27 265 ASN B CA 1
ATOM 8582 C C . ASN B 1 262 ? 84.005 36.187 -26.769 1.00 9.96 265 ASN B C 1
ATOM 8583 O O . ASN B 1 262 ? 82.811 36.240 -27.063 1.00 10.17 265 ASN B O 1
ATOM 8594 N N . ALA B 1 263 ? 84.957 35.981 -27.674 1.00 9.91 266 ALA B N 1
ATOM 8595 C CA . ALA B 1 263 ? 84.657 35.941 -29.098 1.00 10.59 266 ALA B CA 1
ATOM 8596 C C . ALA B 1 263 ? 83.638 34.876 -29.466 1.00 11.05 266 ALA B C 1
ATOM 8597 O O . ALA B 1 263 ? 82.755 35.094 -30.298 1.00 13.13 266 ALA B O 1
ATOM 8604 N N . ALA B 1 264 ? 83.774 33.700 -28.871 1.00 9.13 267 ALA B N 1
ATOM 8605 C CA . ALA B 1 264 ? 82.879 32.606 -29.180 1.00 10.41 267 ALA B CA 1
ATOM 8606 C C . ALA B 1 264 ? 81.483 32.905 -28.648 1.00 10.23 267 ALA B C 1
ATOM 8607 O O . ALA B 1 264 ? 80.488 32.602 -29.316 1.00 11.62 267 ALA B O 1
ATOM 8614 N N . LYS B 1 265 ? 81.428 33.465 -27.438 1.00 9.62 268 LYS B N 1
ATOM 8615 C CA . LYS B 1 265 ? 80.177 33.659 -26.710 1.00 8.40 268 LYS B CA 1
ATOM 8616 C C . LYS B 1 265 ? 80.118 35.073 -26.145 1.00 8.36 268 LYS B C 1
ATOM 8617 O O . LYS B 1 265 ? 80.375 35.311 -24.962 1.00 8.48 268 LYS B O 1
ATOM 8636 N N . PRO B 1 266 ? 79.802 36.037 -27.007 1.00 8.37 269 PRO B N 1
ATOM 8637 C CA . PRO B 1 266 ? 79.715 37.418 -26.540 1.00 9.09 269 PRO B CA 1
ATOM 8638 C C . PRO B 1 266 ? 78.598 37.595 -25.524 1.00 7.63 269 PRO B C 1
ATOM 8639 O O . PRO B 1 266 ? 77.643 36.813 -25.458 1.00 7.70 269 PRO B O 1
ATOM 8650 N N . LEU B 1 267 ? 78.711 38.642 -24.725 1.00 6.77 270 LEU B N 1
ATOM 8651 C CA . LEU B 1 267 ? 77.615 39.011 -23.859 1.00 7.50 270 LEU B CA 1
ATOM 8652 C C . LEU B 1 267 ? 76.361 39.201 -24.693 1.00 6.07 270 LEU B C 1
ATOM 8653 O O . LEU B 1 267 ? 76.443 39.692 -25.810 1.00 7.67 270 LEU B O 1
ATOM 8669 N N . PRO B 1 268 ? 75.191 38.827 -24.146 1.00 6.42 271 PRO B N 1
ATOM 8670 C CA . PRO B 1 268 ? 73.938 39.186 -24.805 1.00 5.73 271 PRO B CA 1
ATOM 8671 C C . PRO B 1 268 ? 73.774 40.700 -24.794 1.00 5.11 271 PRO B C 1
ATOM 8672 O O . PRO B 1 268 ? 74.489 41.406 -24.075 1.00 5.95 271 PRO B O 1
ATOM 8683 N N . ILE B 1 269 ? 72.807 41.184 -25.553 1.00 5.37 272 ILE B N 1
ATOM 8684 C CA . ILE B 1 269 ? 72.348 42.557 -25.409 1.00 5.41 272 ILE B CA 1
ATOM 8685 C C . ILE B 1 269 ? 71.786 42.721 -23.996 1.00 4.91 272 ILE B C 1
ATOM 8686 O O . ILE B 1 269 ? 70.958 41.906 -23.583 1.00 6.04 272 ILE B O 1
ATOM 8702 N N . VAL B 1 270 ? 72.250 43.729 -23.255 1.00 4.62 273 VAL B N 1
ATOM 8703 C CA . VAL B 1 270 ? 71.710 44.040 -21.941 1.00 4.67 273 VAL B CA 1
ATOM 8704 C C . VAL B 1 270 ? 71.374 45.523 -21.947 1.00 4.62 273 VAL B C 1
ATOM 8705 O O . VAL B 1 270 ? 72.236 46.369 -22.196 1.00 4.73 273 VAL B O 1
ATOM 8718 N N . THR B 1 271 ? 70.102 45.822 -21.706 1.00 4.18 274 THR B N 1
ATOM 8719 C CA . THR B 1 271 ? 69.595 47.186 -21.663 1.00 3.88 274 THR B CA 1
ATOM 8720 C C . THR B 1 271 ? 69.784 47.760 -20.274 1.00 4.08 274 THR B C 1
ATOM 8721 O O . THR B 1 271 ? 70.437 47.134 -19.426 1.00 5.05 274 THR B O 1
ATOM 8732 N N . GLY B 1 272 ? 69.225 48.934 -20.016 1.00 3.73 275 GLY B N 1
ATOM 8733 C CA . GLY B 1 272 ? 69.346 49.534 -18.699 1.00 4.60 275 GLY B CA 1
ATOM 8734 C C . GLY B 1 272 ? 68.560 50.801 -18.559 1.00 3.57 275 GLY B C 1
ATOM 8735 O O . GLY B 1 272 ? 67.724 51.149 -19.418 1.00 4.33 275 GLY B O 1
ATOM 8739 N N . GLN B 1 273 ? 68.814 51.497 -17.458 1.00 3.97 276 GLN B N 1
ATOM 8740 C CA . GLN B 1 273 ? 68.168 52.770 -17.174 1.00 3.97 276 GLN B CA 1
ATOM 8741 C C . GLN B 1 273 ? 68.917 53.485 -16.074 1.00 3.85 276 GLN B C 1
ATOM 8742 O O . GLN B 1 273 ? 69.308 52.863 -15.091 1.00 3.75 276 GLN B O 1
ATOM 8756 N N . ASP B 1 274 ? 69.062 54.801 -16.275 1.00 3.91 277 ASP B N 1
ATOM 8757 C CA . ASP B 1 274 ? 69.559 55.836 -15.353 1.00 3.64 277 ASP B CA 1
ATOM 8758 C C . ASP B 1 274 ? 70.914 56.399 -15.769 1.00 3.95 277 ASP B C 1
ATOM 8759 O O . ASP B 1 274 ? 71.331 57.422 -15.229 1.00 4.37 277 ASP B O 1
ATOM 8768 N N . ALA B 1 275 ? 71.610 55.764 -16.700 1.00 3.60 278 ALA B N 1
ATOM 8769 C CA . ALA B 1 275 ? 72.978 56.186 -17.058 1.00 4.67 278 ALA B CA 1
ATOM 8770 C C . ALA B 1 275 ? 73.853 56.370 -15.817 1.00 4.26 278 ALA B C 1
ATOM 8771 O O . ALA B 1 275 ? 74.618 57.340 -15.714 1.00 5.66 278 ALA B O 1
ATOM 8778 N N . GLU B 1 276 ? 73.783 55.407 -14.905 1.00 5.09 279 GLU B N 1
ATOM 8779 C CA . GLU B 1 276 ? 74.682 55.367 -13.761 1.00 4.63 279 GLU B CA 1
ATOM 8780 C C . GLU B 1 276 ? 76.109 55.323 -14.267 1.00 5.20 279 GLU B C 1
ATOM 8781 O O . GLU B 1 276 ? 76.403 54.686 -15.272 1.00 4.89 279 GLU B O 1
ATOM 8793 N N . LEU B 1 277 ? 77.007 55.997 -13.581 1.00 4.47 280 LEU B N 1
ATOM 8794 C CA . LEU B 1 277 ? 78.350 56.135 -14.106 1.00 5.48 280 LEU B CA 1
ATOM 8795 C C . LEU B 1 277 ? 79.019 54.789 -14.356 1.00 5.31 280 LEU B C 1
ATOM 8796 O O . LEU B 1 277 ? 79.672 54.603 -15.383 1.00 5.55 280 LEU B O 1
ATOM 8812 N N . ALA B 1 278 ? 78.846 53.827 -13.451 1.00 5.05 281 ALA B N 1
ATOM 8813 C CA . ALA B 1 278 ? 79.454 52.514 -13.646 1.00 5.61 281 ALA B CA 1
ATOM 8814 C C . ALA B 1 278 ? 78.902 51.831 -14.899 1.00 4.81 281 ALA B C 1
ATOM 8815 O O . ALA B 1 278 ? 79.612 51.078 -15.573 1.00 5.50 281 ALA B O 1
ATOM 8822 N N . SER B 1 279 ? 77.636 52.078 -15.218 1.00 4.65 282 SER B N 1
ATOM 8823 C CA . SER B 1 279 ? 77.040 51.532 -16.437 1.00 4.33 282 SER B CA 1
ATOM 8824 C C . SER B 1 279 ? 77.495 52.262 -17.694 1.00 4.83 282 SER B C 1
ATOM 8825 O O . SER B 1 279 ? 77.663 51.637 -18.730 1.00 5.35 282 SER B O 1
ATOM 8833 N N . VAL B 1 280 ? 77.711 53.568 -17.618 1.00 5.61 283 VAL B N 1
ATOM 8834 C CA . VAL B 1 280 ? 78.258 54.286 -18.761 1.00 5.03 283 VAL B CA 1
ATOM 8835 C C . VAL B 1 280 ? 79.666 53.774 -19.040 1.00 4.72 283 VAL B C 1
ATOM 8836 O O . VAL B 1 280 ? 80.037 53.546 -20.194 1.00 5.51 283 VAL B O 1
ATOM 8849 N N . LYS B 1 281 ? 80.449 53.553 -17.991 1.00 5.46 284 LYS B N 1
ATOM 8850 C CA . LYS B 1 281 ? 81.775 52.993 -18.170 1.00 6.77 284 LYS B CA 1
ATOM 8851 C C . LYS B 1 281 ? 81.685 51.577 -18.750 1.00 4.97 284 LYS B C 1
ATOM 8852 O O . LYS B 1 281 ? 82.498 51.200 -19.594 1.00 5.57 284 LYS B O 1
ATOM 8871 N N . SER B 1 282 ? 80.679 50.805 -18.340 1.00 5.56 285 SER B N 1
ATOM 8872 C CA . SER B 1 282 ? 80.471 49.475 -18.908 1.00 5.74 285 SER B CA 1
ATOM 8873 C C . SER B 1 282 ? 80.172 49.543 -20.417 1.00 5.41 285 SER B C 1
ATOM 8874 O O . SER B 1 282 ? 80.668 48.736 -21.211 1.00 6.05 285 SER B O 1
ATOM 8882 N N . ILE B 1 283 ? 79.372 50.518 -20.811 1.00 5.49 286 ILE B N 1
ATOM 8883 C CA . ILE B 1 283 ? 79.105 50.757 -22.226 1.00 5.86 286 ILE B CA 1
ATOM 8884 C C . ILE B 1 283 ? 80.400 51.064 -23.005 1.00 5.73 286 ILE B C 1
ATOM 8885 O O . ILE B 1 283 ? 80.640 50.522 -24.083 1.00 6.03 286 ILE B O 1
ATOM 8901 N N . VAL B 1 284 ? 81.232 51.941 -22.455 1.00 5.30 287 VAL B N 1
ATOM 8902 C CA . VAL B 1 284 ? 82.525 52.281 -23.046 1.00 5.69 287 VAL B CA 1
ATOM 8903 C C . VAL B 1 284 ? 83.432 51.045 -23.134 1.00 6.77 287 VAL B C 1
ATOM 8904 O O . VAL B 1 284 ? 84.201 50.886 -24.080 1.00 7.07 287 VAL B O 1
ATOM 8917 N N . ALA B 1 285 ? 83.304 50.157 -22.155 1.00 6.00 288 ALA B N 1
ATOM 8918 C CA . ALA B 1 285 ? 84.070 48.918 -22.118 1.00 6.19 288 ALA B CA 1
ATOM 8919 C C . ALA B 1 285 ? 83.476 47.816 -22.994 1.00 6.49 288 ALA B C 1
ATOM 8920 O O . ALA B 1 285 ? 83.995 46.695 -22.991 1.00 8.16 288 ALA B O 1
ATOM 8927 N N . GLY B 1 286 ? 82.426 48.105 -23.763 1.00 6.49 289 GLY B N 1
ATOM 8928 C CA . GLY B 1 286 ? 81.848 47.086 -24.634 1.00 6.46 289 GLY B CA 1
ATOM 8929 C C . GLY B 1 286 ? 81.154 45.959 -23.892 1.00 6.49 289 GLY B C 1
ATOM 8930 O O . GLY B 1 286 ? 81.090 44.839 -24.392 1.00 7.40 289 GLY B O 1
ATOM 8934 N N . GLU B 1 287 ? 80.629 46.249 -22.715 1.00 6.12 290 GLU B N 1
ATOM 8935 C CA . GLU B 1 287 ? 79.927 45.239 -21.930 1.00 6.05 290 GLU B CA 1
ATOM 8936 C C . GLU B 1 287 ? 78.428 45.545 -21.913 1.00 5.72 290 GLU B C 1
ATOM 8937 O O . GLU B 1 287 ? 77.713 45.102 -22.816 1.00 6.44 290 GLU B O 1
ATOM 8949 N N . GLN B 1 288 ? 77.923 46.303 -20.948 1.00 5.29 291 GLN B N 1
ATOM 8950 C CA . GLN B 1 288 ? 76.521 46.728 -21.032 1.00 6.27 291 GLN B CA 1
ATOM 8951 C C . GLN B 1 288 ? 76.291 47.400 -22.379 1.00 6.09 291 GLN B C 1
ATOM 8952 O O . GLN B 1 288 ? 77.130 48.172 -22.850 1.00 6.00 291 GLN B O 1
ATOM 8966 N N . THR B 1 289 ? 75.144 47.126 -22.993 1.00 4.83 292 THR B N 1
ATOM 8967 C CA . THR B 1 289 ? 74.896 47.575 -24.357 1.00 6.01 292 THR B CA 1
ATOM 8968 C C . THR B 1 289 ? 74.127 48.897 -24.427 1.00 5.79 292 THR B C 1
ATOM 8969 O O . THR B 1 289 ? 74.357 49.702 -25.328 1.00 6.95 292 THR B O 1
ATOM 8980 N N . GLN B 1 290 ? 73.212 49.132 -23.497 1.00 5.09 293 GLN B N 1
ATOM 8981 C CA . GLN B 1 290 ? 72.301 50.252 -23.617 1.00 5.10 293 GLN B CA 1
ATOM 8982 C C . GLN B 1 290 ? 71.863 50.698 -22.232 1.00 5.18 293 GLN B C 1
ATOM 8983 O O . GLN B 1 290 ? 71.846 49.915 -21.275 1.00 4.71 293 GLN B O 1
ATOM 8997 N N . THR B 1 291 ? 71.564 51.988 -22.120 1.00 4.44 294 THR B N 1
ATOM 8998 C CA . THR B 1 291 ? 70.873 52.510 -20.965 1.00 4.85 294 THR B CA 1
ATOM 8999 C C . THR B 1 291 ? 69.875 53.558 -21.438 1.00 4.17 294 THR B C 1
ATOM 9000 O O . THR B 1 291 ? 69.710 53.777 -22.650 1.00 5.50 294 THR B O 1
ATOM 9011 N N . VAL B 1 292 ? 69.156 54.153 -20.490 1.00 5.54 295 VAL B N 1
ATOM 9012 C CA . VAL B 1 292 ? 68.173 55.186 -20.790 1.00 4.87 295 VAL B CA 1
ATOM 9013 C C . VAL B 1 292 ? 68.493 56.357 -19.884 1.00 4.93 295 VAL B C 1
ATOM 9014 O O . VAL B 1 292 ? 68.546 56.224 -18.647 1.00 5.52 295 VAL B O 1
ATOM 9027 N N . PHE B 1 293 ? 68.737 57.499 -20.501 1.00 5.08 296 PHE B N 1
ATOM 9028 C CA . PHE B 1 293 ? 69.032 58.740 -19.806 1.00 4.82 296 PHE B CA 1
ATOM 9029 C C . PHE B 1 293 ? 67.775 59.497 -19.434 1.00 5.89 296 PHE B C 1
ATOM 9030 O O . PHE B 1 293 ? 66.950 59.816 -20.287 1.00 6.65 296 PHE B O 1
ATOM 9047 N N . LYS B 1 294 ? 67.661 59.787 -18.151 1.00 4.81 297 LYS B N 1
ATOM 9048 C CA . LYS B 1 294 ? 66.583 60.580 -17.594 1.00 4.13 297 LYS B CA 1
ATOM 9049 C C . LYS B 1 294 ? 67.256 61.708 -16.821 1.00 4.94 297 LYS B C 1
ATOM 9050 O O . LYS B 1 294 ? 67.832 61.499 -15.757 1.00 6.17 297 LYS B O 1
ATOM 9069 N N . ASP B 1 295 ? 67.265 62.896 -17.404 1.00 5.10 298 ASP B N 1
ATOM 9070 C CA . ASP B 1 295 ? 68.053 63.981 -16.850 1.00 5.02 298 ASP B CA 1
ATOM 9071 C C . ASP B 1 295 ? 67.436 64.495 -15.556 1.00 4.98 298 ASP B C 1
ATOM 9072 O O . ASP B 1 295 ? 66.452 65.237 -15.559 1.00 4.90 298 ASP B O 1
ATOM 9081 N N . THR B 1 296 ? 68.036 64.121 -14.442 1.00 4.91 299 THR B N 1
ATOM 9082 C CA . THR B 1 296 ? 67.537 64.518 -13.137 1.00 5.39 299 THR B CA 1
ATOM 9083 C C . THR B 1 296 ? 67.556 66.044 -12.956 1.00 4.94 299 THR B C 1
ATOM 9084 O O . THR B 1 296 ? 66.823 66.573 -12.126 1.00 5.33 299 THR B O 1
ATOM 9095 N N . ARG B 1 297 ? 68.404 66.754 -13.703 1.00 4.62 300 ARG B N 1
ATOM 9096 C CA . ARG B 1 297 ? 68.419 68.214 -13.615 1.00 4.40 300 ARG B CA 1
ATOM 9097 C C . ARG B 1 297 ? 67.105 68.778 -14.123 1.00 5.10 300 ARG B C 1
ATOM 9098 O O . ARG B 1 297 ? 66.593 69.783 -13.601 1.00 5.71 300 ARG B O 1
ATOM 9119 N N . GLU B 1 298 ? 66.540 68.132 -15.132 1.00 5.08 301 GLU B N 1
ATOM 9120 C CA . GLU B 1 298 ? 65.295 68.604 -15.718 1.00 5.27 301 GLU B CA 1
ATOM 9121 C C . GLU B 1 298 ? 64.079 68.177 -14.905 1.00 4.98 301 GLU B C 1
ATOM 9122 O O . GLU B 1 298 ? 63.123 68.938 -14.779 1.00 5.35 301 GLU B O 1
ATOM 9134 N N . LEU B 1 299 ? 64.087 66.976 -14.335 1.00 4.09 302 LEU B N 1
ATOM 9135 C CA . LEU B 1 299 ? 62.991 66.615 -13.443 1.00 5.93 302 LEU B CA 1
ATOM 9136 C C . LEU B 1 299 ? 63.022 67.472 -12.178 1.00 5.17 302 LEU B C 1
ATOM 9137 O O . LEU B 1 299 ? 61.979 67.913 -11.715 1.00 5.14 302 LEU B O 1
ATOM 9153 N N . ALA B 1 300 ? 64.207 67.770 -11.657 1.00 4.93 303 ALA B N 1
ATOM 9154 C CA . ALA B 1 300 ? 64.322 68.670 -10.513 1.00 4.96 303 ALA B CA 1
ATOM 9155 C C . ALA B 1 300 ? 63.832 70.067 -10.866 1.00 4.59 303 ALA B C 1
ATOM 9156 O O . ALA B 1 300 ? 63.117 70.687 -10.082 1.00 5.31 303 ALA B O 1
ATOM 9163 N N . LYS B 1 301 ? 64.230 70.577 -12.021 1.00 5.27 304 LYS B N 1
ATOM 9164 C CA . LYS B 1 301 ? 63.727 71.867 -12.484 1.00 5.12 304 LYS B CA 1
ATOM 9165 C C . LYS B 1 301 ? 62.211 71.890 -12.541 1.00 5.03 304 LYS B C 1
ATOM 9166 O O . LYS B 1 301 ? 61.584 72.864 -12.106 1.00 6.45 304 LYS B O 1
ATOM 9185 N N . ALA B 1 302 ? 61.623 70.845 -13.112 1.00 6.33 305 ALA B N 1
ATOM 9186 C CA . ALA B 1 302 ? 60.172 70.746 -13.194 1.00 5.53 305 ALA B CA 1
ATOM 9187 C C . ALA B 1 302 ? 59.520 70.754 -11.817 1.00 6.81 305 ALA B C 1
ATOM 9188 O O . ALA B 1 302 ? 58.571 71.506 -11.575 1.00 7.03 305 ALA B O 1
ATOM 9195 N N . ALA B 1 303 ? 60.009 69.925 -10.911 1.00 5.40 306 ALA B N 1
ATOM 9196 C CA . ALA B 1 303 ? 59.428 69.886 -9.590 1.00 6.07 306 ALA B CA 1
ATOM 9197 C C . ALA B 1 303 ? 59.493 71.237 -8.905 1.00 5.95 306 ALA B C 1
ATOM 9198 O O . ALA B 1 303 ? 58.526 71.656 -8.263 1.00 6.98 306 ALA B O 1
ATOM 9205 N N . VAL B 1 304 ? 60.619 71.923 -9.029 1.00 6.43 307 VAL B N 1
ATOM 9206 C CA . VAL B 1 304 ? 60.774 73.224 -8.385 1.00 6.08 307 VAL B CA 1
ATOM 9207 C C . VAL B 1 304 ? 59.880 74.275 -9.051 1.00 6.30 307 VAL B C 1
ATOM 9208 O O . VAL B 1 304 ? 59.175 75.027 -8.370 1.00 6.70 307 VAL B O 1
ATOM 9221 N N . GLN B 1 305 ? 59.907 74.345 -10.376 1.00 7.11 308 GLN B N 1
ATOM 9222 C CA . GLN B 1 305 ? 59.101 75.328 -11.087 1.00 6.65 308 GLN B CA 1
ATOM 9223 C C . GLN B 1 305 ? 57.615 75.122 -10.810 1.00 7.06 308 GLN B C 1
ATOM 9224 O O . GLN B 1 305 ? 56.863 76.080 -10.602 1.00 7.88 308 GLN B O 1
ATOM 9238 N N . GLU B 1 306 ? 57.175 73.868 -10.806 1.00 6.74 309 GLU B N 1
ATOM 9239 C CA . GLU B 1 306 ? 55.753 73.581 -10.637 1.00 7.29 309 GLU B CA 1
ATOM 9240 C C . GLU B 1 306 ? 55.329 73.680 -9.163 1.00 6.94 309 GLU B C 1
ATOM 9241 O O . GLU B 1 306 ? 54.196 74.105 -8.881 1.00 8.74 309 GLU B O 1
ATOM 9253 N N . ALA B 1 307 ? 56.220 73.360 -8.221 1.00 6.70 310 ALA B N 1
ATOM 9254 C CA . ALA B 1 307 ? 55.970 73.597 -6.797 1.00 6.08 310 ALA B CA 1
ATOM 9255 C C . ALA B 1 307 ? 55.843 75.092 -6.545 1.00 7.88 310 ALA B C 1
ATOM 9256 O O . ALA B 1 307 ? 54.940 75.547 -5.842 1.00 7.96 310 ALA B O 1
ATOM 9263 N N . ASP B 1 308 ? 56.756 75.861 -7.120 1.00 7.24 311 ASP B N 1
ATOM 9264 C CA . ASP B 1 308 ? 56.694 77.302 -6.983 1.00 8.04 311 ASP B CA 1
ATOM 9265 C C . ASP B 1 308 ? 55.376 77.837 -7.548 1.00 8.05 311 ASP B C 1
ATOM 9266 O O . ASP B 1 308 ? 54.750 78.703 -6.945 1.00 8.99 311 ASP B O 1
ATOM 9275 N N . ALA B 1 309 ? 54.939 77.302 -8.684 1.00 7.71 312 ALA B N 1
ATOM 9276 C CA . ALA B 1 309 ? 53.678 77.724 -9.278 1.00 9.32 312 ALA B CA 1
ATOM 9277 C C . ALA B 1 309 ? 52.539 77.478 -8.313 1.00 11.08 312 ALA B C 1
ATOM 9278 O O . ALA B 1 309 ? 51.749 78.388 -8.048 1.00 11.09 312 ALA B O 1
ATOM 9285 N N . VAL B 1 310 ? 52.428 76.274 -7.774 1.00 10.70 313 VAL B N 1
ATOM 9286 C CA . VAL B 1 310 ? 51.253 76.001 -6.966 1.00 12.86 313 VAL B CA 1
ATOM 9287 C C . VAL B 1 310 ? 51.301 76.768 -5.631 1.00 12.48 313 VAL B C 1
ATOM 9288 O O . VAL B 1 310 ? 50.250 77.064 -5.058 1.00 13.72 313 VAL B O 1
ATOM 9301 N N . LEU B 1 311 ? 52.488 77.134 -5.156 1.00 9.47 314 LEU B N 1
ATOM 9302 C CA . LEU B 1 311 ? 52.604 77.890 -3.905 1.00 10.51 314 LEU B CA 1
ATOM 9303 C C . LEU B 1 311 ? 52.409 79.390 -4.098 1.00 11.19 314 LEU B C 1
ATOM 9304 O O . LEU B 1 311 ? 52.309 80.136 -3.114 1.00 15.47 314 LEU B O 1
ATOM 9320 N N . THR B 1 312 ? 52.349 79.848 -5.340 1.00 11.15 315 THR B N 1
ATOM 9321 C CA . THR B 1 312 ? 52.217 81.272 -5.620 1.00 11.74 315 THR B CA 1
ATOM 9322 C C . THR B 1 312 ? 50.984 81.571 -6.461 1.00 13.92 315 THR B C 1
ATOM 9323 O O . THR B 1 312 ? 50.919 82.607 -7.120 1.00 16.62 315 THR B O 1
ATOM 9334 N N . GLY B 1 313 ? 50.002 80.682 -6.430 1.00 14.50 316 GLY B N 1
ATOM 9335 C CA . GLY B 1 313 ? 48.725 80.946 -7.067 1.00 19.35 316 GLY B CA 1
ATOM 9336 C C . GLY B 1 313 ? 48.606 80.456 -8.496 1.00 17.69 316 GLY B C 1
ATOM 9337 O O . GLY B 1 313 ? 47.614 80.735 -9.166 1.00 22.14 316 GLY B O 1
ATOM 9341 N N . GLY B 1 314 ? 49.614 79.729 -8.966 1.00 13.75 317 GLY B N 1
ATOM 9342 C CA . GLY B 1 314 ? 49.585 79.154 -10.297 1.00 13.21 317 GLY B CA 1
ATOM 9343 C C . GLY B 1 314 ? 49.160 77.702 -10.257 1.00 11.11 317 GLY B C 1
ATOM 9344 O O . GLY B 1 314 ? 48.660 77.223 -9.245 1.00 11.44 317 GLY B O 1
ATOM 9348 N N . THR B 1 315 ? 49.381 76.992 -11.356 1.00 8.67 318 THR B N 1
ATOM 9349 C CA . THR B 1 315 ? 48.890 75.625 -11.508 1.00 8.34 318 THR B CA 1
ATOM 9350 C C . THR B 1 315 ? 49.961 74.770 -12.160 1.00 8.78 318 THR B C 1
ATOM 9351 O O . THR B 1 315 ? 50.463 75.112 -13.223 1.00 10.47 318 THR B O 1
ATOM 9362 N N . PRO B 1 316 ? 50.312 73.639 -11.535 1.00 7.26 319 PRO B N 1
ATOM 9363 C CA . PRO B 1 316 ? 51.302 72.741 -12.139 1.00 8.48 319 PRO B CA 1
ATOM 9364 C C . PRO B 1 316 ? 50.879 72.268 -13.528 1.00 7.49 319 PRO B C 1
ATOM 9365 O O . PRO B 1 316 ? 49.704 71.906 -13.733 1.00 8.36 319 PRO B O 1
ATOM 9376 N N . GLN B 1 317 ? 51.822 72.234 -14.472 1.00 8.80 320 GLN B N 1
ATOM 9377 C CA . GLN B 1 317 ? 51.491 71.819 -15.831 1.00 7.42 320 GLN B CA 1
ATOM 9378 C C . GLN B 1 317 ? 51.321 70.311 -15.911 1.00 5.98 320 GLN B C 1
ATOM 9379 O O . GLN B 1 317 ? 52.067 69.550 -15.297 1.00 7.09 320 GLN B O 1
ATOM 9393 N N . VAL B 1 318 ? 50.337 69.910 -16.698 1.00 6.35 321 VAL B N 1
ATOM 9394 C CA . VAL B 1 318 ? 49.900 68.522 -16.779 1.00 6.15 321 VAL B CA 1
ATOM 9395 C C . VAL B 1 318 ? 49.820 68.117 -18.236 1.00 6.31 321 VAL B C 1
ATOM 9396 O O . VAL B 1 318 ? 49.232 68.837 -19.050 1.00 6.69 321 VAL B O 1
ATOM 9409 N N . ASN B 1 319 ? 50.419 66.970 -18.572 1.00 6.11 322 ASN B N 1
ATOM 9410 C CA . ASN B 1 319 ? 50.323 66.457 -19.928 1.00 6.33 322 ASN B CA 1
ATOM 9411 C C . ASN B 1 319 ? 49.864 65.013 -19.999 1.00 6.81 322 ASN B C 1
ATOM 9412 O O . ASN B 1 319 ? 49.867 64.416 -21.075 1.00 8.11 322 ASN B O 1
ATOM 9423 N N . ASP B 1 320 ? 49.413 64.456 -18.881 1.00 6.76 323 ASP B N 1
ATOM 9424 C CA . ASP B 1 320 ? 48.813 63.130 -18.902 1.00 8.09 323 ASP B CA 1
ATOM 9425 C C . ASP B 1 320 ? 47.750 63.051 -17.827 1.00 6.95 323 ASP B C 1
ATOM 9426 O O . ASP B 1 320 ? 48.053 63.213 -16.633 1.00 7.71 323 ASP B O 1
ATOM 9435 N N . THR B 1 321 ? 46.516 62.795 -18.264 1.00 7.92 324 THR B N 1
ATOM 9436 C CA . THR B 1 321 ? 45.366 62.670 -17.364 1.00 9.24 324 THR B CA 1
ATOM 9437 C C . THR B 1 321 ? 44.672 61.320 -17.539 1.00 8.33 324 THR B C 1
ATOM 9438 O O . THR B 1 321 ? 43.476 61.178 -17.273 1.00 10.40 324 THR B O 1
ATOM 9449 N N . GLU B 1 322 ? 45.415 60.321 -17.995 1.00 9.58 325 GLU B N 1
ATOM 9450 C CA . GLU B 1 322 ? 44.826 59.001 -18.239 1.00 10.59 325 GLU B CA 1
ATOM 9451 C C . GLU B 1 322 ? 45.633 57.833 -17.674 1.00 11.20 325 GLU B C 1
ATOM 9452 O O . GLU B 1 322 ? 45.057 56.831 -17.278 1.00 13.05 325 GLU B O 1
ATOM 9464 N N . THR B 1 323 ? 46.947 57.947 -17.631 1.00 8.10 326 THR B N 1
ATOM 9465 C CA . THR B 1 323 ? 47.771 56.797 -17.310 1.00 8.08 326 THR B CA 1
ATOM 9466 C C . THR B 1 323 ? 47.826 56.472 -15.831 1.00 8.17 326 THR B C 1
ATOM 9467 O O . THR B 1 323 ? 47.668 55.318 -15.451 1.00 10.08 326 THR B O 1
ATOM 9478 N N . TYR B 1 324 ? 48.057 57.480 -14.997 1.00 7.18 327 TYR B N 1
ATOM 9479 C CA . TYR B 1 324 ? 48.526 57.225 -13.639 1.00 7.00 327 TYR B CA 1
ATOM 9480 C C . TYR B 1 324 ? 47.403 57.189 -12.602 1.00 7.80 327 TYR B C 1
ATOM 9481 O O . TYR B 1 324 ? 47.299 58.014 -11.705 1.00 7.59 327 TYR B O 1
ATOM 9499 N N . ASP B 1 325 ? 46.558 56.177 -12.763 1.00 7.76 328 ASP B N 1
ATOM 9500 C CA . ASP B 1 325 ? 45.583 55.760 -11.759 1.00 8.52 328 ASP B CA 1
ATOM 9501 C C . ASP B 1 325 ? 46.354 55.207 -10.565 1.00 7.01 328 ASP B C 1
ATOM 9502 O O . ASP B 1 325 ? 47.105 54.251 -10.712 1.00 8.62 328 ASP B O 1
ATOM 9511 N N . ASN B 1 326 ? 46.218 55.835 -9.402 1.00 7.31 329 ASN B N 1
ATOM 9512 C CA . ASN B 1 326 ? 46.997 55.418 -8.230 1.00 8.23 329 ASN B CA 1
ATOM 9513 C C . ASN B 1 326 ? 46.233 54.489 -7.301 1.00 8.86 329 ASN B C 1
ATOM 9514 O O . ASN B 1 326 ? 46.685 54.198 -6.188 1.00 8.59 329 ASN B O 1
ATOM 9525 N N . GLY B 1 327 ? 45.105 53.977 -7.787 1.00 7.89 330 GLY B N 1
ATOM 9526 C CA . GLY B 1 327 ? 44.251 53.118 -6.991 1.00 9.27 330 GLY B CA 1
ATOM 9527 C C . GLY B 1 327 ? 43.051 53.852 -6.422 1.00 9.93 330 GLY B C 1
ATOM 9528 O O . GLY B 1 327 ? 42.047 53.222 -6.084 1.00 12.68 330 GLY B O 1
ATOM 9532 N N . VAL B 1 328 ? 43.152 55.171 -6.294 1.00 9.51 331 VAL B N 1
ATOM 9533 C CA . VAL B 1 328 ? 42.074 56.002 -5.761 1.00 10.83 331 VAL B CA 1
ATOM 9534 C C . VAL B 1 328 ? 41.637 57.011 -6.810 1.00 10.03 331 VAL B C 1
ATOM 9535 O O . VAL B 1 328 ? 40.443 57.289 -6.941 1.00 11.78 331 VAL B O 1
ATOM 9548 N N . LYS B 1 329 ? 42.576 57.563 -7.570 1.00 9.56 332 LYS B N 1
ATOM 9549 C CA . LYS B 1 329 ? 42.234 58.527 -8.615 1.00 10.38 332 LYS B CA 1
ATOM 9550 C C . LYS B 1 329 ? 43.332 58.543 -9.673 1.00 10.75 332 LYS B C 1
ATOM 9551 O O . LYS B 1 329 ? 44.452 58.072 -9.441 1.00 9.49 332 LYS B O 1
ATOM 9570 N N . VAL B 1 330 ? 43.017 59.090 -10.841 1.00 9.32 333 VAL B N 1
ATOM 9571 C CA . VAL B 1 330 ? 44.028 59.354 -11.854 1.00 10.13 333 VAL B CA 1
ATOM 9572 C C . VAL B 1 330 ? 44.696 60.677 -11.485 1.00 9.31 333 VAL B C 1
ATOM 9573 O O . VAL B 1 330 ? 44.061 61.740 -11.514 1.00 9.94 333 VAL B O 1
ATOM 9586 N N . VAL B 1 331 ? 45.958 60.602 -11.077 1.00 8.50 334 VAL B N 1
ATOM 9587 C CA . VAL B 1 331 ? 46.679 61.775 -10.601 1.00 6.59 334 VAL B CA 1
ATOM 9588 C C . VAL B 1 331 ? 47.113 62.634 -11.796 1.00 6.95 334 VAL B C 1
ATOM 9589 O O . VAL B 1 331 ? 47.616 62.107 -12.786 1.00 7.32 334 VAL B O 1
ATOM 9602 N N . PRO B 1 332 ? 46.875 63.949 -11.731 1.00 6.20 335 PRO B N 1
ATOM 9603 C CA . PRO B 1 332 ? 47.346 64.821 -12.813 1.00 6.15 335 PRO B CA 1
ATOM 9604 C C . PRO B 1 332 ? 48.863 64.718 -12.905 1.00 6.17 335 PRO B C 1
ATOM 9605 O O . PRO B 1 332 ? 49.547 64.921 -11.906 1.00 6.25 335 PRO B O 1
ATOM 9616 N N . SER B 1 333 ? 49.371 64.401 -14.096 1.00 5.68 336 SER B N 1
ATOM 9617 C CA . SER B 1 333 ? 50.764 64.019 -14.231 1.00 5.36 336 SER B CA 1
ATOM 9618 C C . SER B 1 333 ? 51.461 64.801 -15.318 1.00 5.65 336 SER B C 1
ATOM 9619 O O . SER B 1 333 ? 50.844 65.250 -16.280 1.0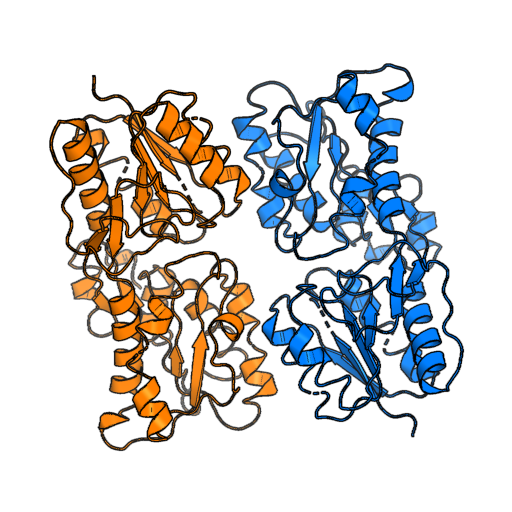0 6.05 336 SER B O 1
ATOM 9627 N N . TYR B 1 334 ? 52.761 64.962 -15.140 1.00 5.09 337 TYR B N 1
ATOM 9628 C CA . TYR B 1 334 ? 53.620 65.640 -16.087 1.00 5.08 337 TYR B CA 1
ATOM 9629 C C . TYR B 1 334 ? 54.790 64.701 -16.380 1.00 5.23 337 TYR B C 1
ATOM 9630 O O . TYR B 1 334 ? 55.543 64.325 -15.485 1.00 5.43 337 TYR B O 1
ATOM 9648 N N . LEU B 1 335 ? 54.915 64.333 -17.649 1.00 5.28 338 LEU B N 1
ATOM 9649 C CA . LEU B 1 335 ? 55.904 63.359 -18.116 1.00 5.00 338 LEU B CA 1
ATOM 9650 C C . LEU B 1 335 ? 56.966 64.011 -18.970 1.00 5.43 338 LEU B C 1
ATOM 9651 O O . LEU B 1 335 ? 56.658 64.610 -20.001 1.00 6.79 338 LEU B O 1
ATOM 9667 N N . LEU B 1 336 ? 58.217 63.867 -18.551 1.00 4.93 339 LEU B N 1
ATOM 9668 C CA . LEU B 1 336 ? 59.380 64.307 -19.312 1.00 5.24 339 LEU B CA 1
ATOM 9669 C C . LEU B 1 336 ? 59.877 63.172 -20.210 1.00 5.19 339 LEU B C 1
ATOM 9670 O O . LEU B 1 336 ? 59.591 61.998 -19.990 1.00 5.84 339 LEU B O 1
ATOM 9686 N N . ASP B 1 337 ? 60.646 63.520 -21.229 1.00 5.44 340 ASP B N 1
ATOM 9687 C CA . ASP B 1 337 ? 61.076 62.567 -22.238 1.00 6.78 340 ASP B CA 1
ATOM 9688 C C . ASP B 1 337 ? 62.388 61.854 -21.874 1.00 7.38 340 ASP B C 1
ATOM 9689 O O . ASP B 1 337 ? 63.400 62.496 -21.599 1.00 7.85 340 ASP B O 1
ATOM 9698 N N . PRO B 1 338 ? 62.387 60.514 -21.886 1.00 6.14 341 PRO B N 1
ATOM 9699 C CA . PRO B 1 338 ? 63.613 59.743 -21.689 1.00 5.50 341 PRO B CA 1
ATOM 9700 C C . PRO B 1 338 ? 64.344 59.565 -23.007 1.00 6.61 341 PRO B C 1
ATOM 9701 O O . PRO B 1 338 ? 63.695 59.653 -24.057 1.00 7.57 341 PRO B O 1
ATOM 9712 N N . VAL B 1 339 ? 65.642 59.258 -22.963 1.00 5.90 342 VAL B N 1
ATOM 9713 C CA . VAL B 1 339 ? 66.478 59.197 -24.156 1.00 5.77 342 VAL B CA 1
ATOM 9714 C C . VAL B 1 339 ? 67.347 57.942 -24.122 1.00 5.58 342 VAL B C 1
ATOM 9715 O O . VAL B 1 339 ? 68.087 57.700 -23.160 1.00 6.86 342 VAL B O 1
ATOM 9728 N N . SER B 1 340 ? 67.245 57.114 -25.153 1.00 5.94 343 SER B N 1
ATOM 9729 C CA . SER B 1 340 ? 68.051 55.914 -25.228 1.00 5.96 343 SER B CA 1
ATOM 9730 C C . SER B 1 340 ? 69.514 56.248 -25.517 1.00 5.80 343 SER B C 1
ATOM 9731 O O . SER B 1 340 ? 69.818 57.097 -26.360 1.00 7.59 343 SER B O 1
ATOM 9739 N N . VAL B 1 341 ? 70.414 55.547 -24.838 1.00 5.70 344 VAL B N 1
ATOM 9740 C CA . VAL B 1 341 ? 71.850 55.761 -24.948 1.00 5.85 344 VAL B CA 1
ATOM 9741 C C . VAL B 1 341 ? 72.584 54.439 -25.154 1.00 6.22 344 VAL B C 1
ATOM 9742 O O . VAL B 1 341 ? 72.315 53.446 -24.469 1.00 6.29 344 VAL B O 1
ATOM 9755 N N . ASP B 1 342 ? 73.508 54.437 -26.109 1.00 6.53 345 ASP B N 1
ATOM 9756 C CA . ASP B 1 342 ? 74.411 53.318 -26.281 1.00 6.96 345 ASP B CA 1
ATOM 9757 C C . ASP B 1 342 ? 75.792 53.860 -26.619 1.00 7.19 345 ASP B C 1
ATOM 9758 O O . ASP B 1 342 ? 76.054 55.052 -26.449 1.00 6.99 345 ASP B O 1
ATOM 9767 N N . LYS B 1 343 ? 76.698 52.997 -27.045 1.00 7.68 346 LYS B N 1
ATOM 9768 C CA . LYS B 1 343 ? 78.059 53.423 -27.333 1.00 8.01 346 LYS B CA 1
ATOM 9769 C C . LYS B 1 343 ? 78.124 54.526 -28.395 1.00 8.76 346 LYS B C 1
ATOM 9770 O O . LYS B 1 343 ? 79.055 55.334 -28.396 1.00 9.94 346 LYS B O 1
ATOM 9789 N N . SER B 1 344 ? 77.142 54.583 -29.281 1.00 9.18 347 SER B N 1
ATOM 9790 C CA . SER B 1 344 ? 77.187 55.528 -30.392 1.00 10.70 347 SER B CA 1
ATOM 9791 C C . SER B 1 344 ? 76.805 56.963 -30.024 1.00 12.58 347 SER B C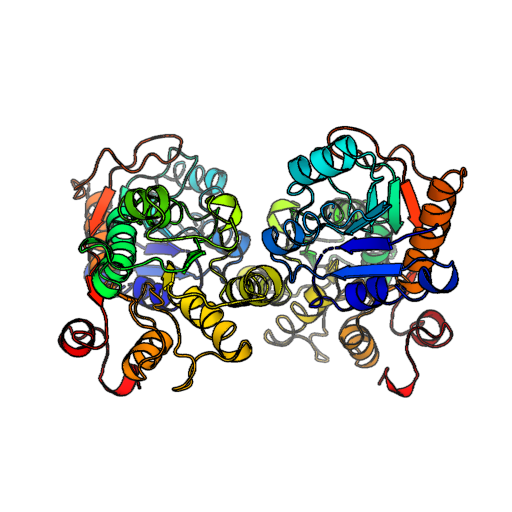 1
ATOM 9792 O O . SER B 1 344 ? 77.175 57.892 -30.749 1.00 15.90 347 SER B O 1
ATOM 9800 N N . ASN B 1 345 ? 76.066 57.171 -28.941 1.00 7.97 348 ASN B N 1
ATOM 9801 C CA . ASN B 1 345 ? 75.602 58.523 -28.624 1.00 9.20 348 ASN B CA 1
ATOM 9802 C C . ASN B 1 345 ? 75.820 58.962 -27.185 1.00 8.26 348 ASN B C 1
ATOM 9803 O O . ASN B 1 345 ? 75.329 60.014 -26.790 1.00 7.65 348 ASN B O 1
ATOM 9814 N N . TYR B 1 346 ? 76.567 58.208 -26.389 1.00 7.54 349 TYR B N 1
ATOM 9815 C CA . TYR B 1 346 ? 76.719 58.594 -24.988 1.00 6.67 349 TYR B CA 1
ATOM 9816 C C . TYR B 1 346 ? 77.429 59.943 -24.872 1.00 7.02 349 TYR B C 1
ATOM 9817 O O . TYR B 1 346 ? 77.137 60.703 -23.943 1.00 8.04 349 TYR B O 1
ATOM 9835 N N . LYS B 1 347 ? 78.361 60.259 -25.768 1.00 8.01 350 LYS B N 1
ATOM 9836 C CA . LYS B 1 347 ? 79.062 61.530 -25.624 1.00 8.41 350 LYS B CA 1
ATOM 9837 C C . LYS B 1 347 ? 78.099 62.694 -25.853 1.00 8.78 350 LYS B C 1
ATOM 9838 O O . LYS B 1 347 ? 78.054 63.613 -25.037 1.00 7.94 350 LYS B O 1
ATOM 9857 N N . LYS B 1 348 ? 77.329 62.653 -26.936 1.00 7.38 351 LYS B N 1
ATOM 9858 C CA . LYS B 1 348 ? 76.390 63.719 -27.220 1.00 8.15 351 LYS B CA 1
ATOM 9859 C C . LYS B 1 348 ? 75.367 63.843 -26.105 1.00 6.86 351 LYS B C 1
ATOM 9860 O O . LYS B 1 348 ? 75.050 64.953 -25.668 1.00 7.35 351 LYS B O 1
ATOM 9879 N N . VAL B 1 349 ? 74.830 62.721 -25.644 1.00 6.22 352 VAL B N 1
ATOM 9880 C CA . VAL B 1 349 ? 73.704 62.778 -24.727 1.00 6.85 352 VAL B CA 1
ATOM 9881 C C . VAL B 1 349 ? 74.132 63.121 -23.302 1.00 5.93 352 VAL B C 1
ATOM 9882 O O . VAL B 1 349 ? 73.457 63.893 -22.611 1.00 6.51 352 VAL B O 1
ATOM 9895 N N . LEU B 1 350 ? 75.235 62.537 -22.845 1.00 5.89 353 LEU B N 1
ATOM 9896 C CA . LEU B 1 350 ? 75.633 62.625 -21.442 1.00 5.72 353 LEU B CA 1
ATOM 9897 C C . LEU B 1 350 ? 76.763 63.603 -21.142 1.00 6.86 353 LEU B C 1
ATOM 9898 O O . LEU B 1 350 ? 76.813 64.166 -20.052 1.00 7.25 353 LEU B O 1
ATOM 9914 N N A ILE B 1 351 ? 77.669 63.807 -22.090 0.76 6.32 354 ILE B N 1
ATOM 9915 N N B ILE B 1 351 ? 77.683 63.768 -22.091 0.24 6.49 354 ILE B N 1
ATOM 9916 C CA A ILE B 1 351 ? 78.853 64.615 -21.826 0.76 6.69 354 ILE B CA 1
ATOM 9917 C CA B ILE B 1 351 ? 78.864 64.601 -21.881 0.24 6.69 354 ILE B CA 1
ATOM 9918 C C A ILE B 1 351 ? 78.659 66.021 -22.401 0.76 6.86 354 ILE B C 1
ATOM 9919 C C B ILE B 1 351 ? 78.615 66.009 -22.385 0.24 6.85 354 ILE B C 1
ATOM 9920 O O A ILE B 1 351 ? 78.868 67.009 -21.708 0.76 7.01 354 ILE B O 1
ATOM 9921 O O B ILE B 1 351 ? 78.782 66.980 -21.650 0.24 6.97 354 ILE B O 1
ATOM 9952 N N . ASP B 1 352 ? 78.214 66.119 -23.645 1.00 6.92 355 ASP B N 1
ATOM 9953 C CA . ASP B 1 352 ? 77.961 67.427 -24.242 1.00 7.16 355 ASP B CA 1
ATOM 9954 C C . ASP B 1 352 ? 76.849 68.168 -23.495 1.00 6.91 355 ASP B C 1
ATOM 9955 O O . ASP B 1 352 ? 76.810 69.389 -23.512 1.00 7.62 355 ASP B O 1
ATOM 9965 N N . SER B 1 353 ? 75.947 67.436 -22.858 1.00 6.47 356 SER B N 1
ATOM 9966 C CA . SER B 1 353 ? 74.877 68.045 -22.069 1.00 6.29 356 SER B CA 1
ATOM 9967 C C . SER B 1 353 ? 75.336 68.466 -20.678 1.00 6.36 356 SER B C 1
ATOM 9968 O O . SER B 1 353 ? 74.569 69.068 -19.929 1.00 6.35 356 SER B O 1
ATOM 9976 N N . GLY B 1 354 ? 76.567 68.137 -20.310 1.00 6.64 357 GLY B N 1
ATOM 9977 C CA . GLY B 1 354 ? 77.096 68.487 -19.010 1.00 6.80 357 GLY B CA 1
ATOM 9978 C C . GLY B 1 354 ? 76.720 67.525 -17.891 1.00 6.48 357 GLY B C 1
ATOM 9979 O O . GLY B 1 354 ? 77.072 67.788 -16.743 1.00 8.14 357 GLY B O 1
ATOM 9983 N N . TYR B 1 355 ? 76.032 66.429 -18.176 1.00 6.58 358 TYR B N 1
ATOM 9984 C CA . TYR B 1 355 ? 75.633 65.536 -17.092 1.00 6.72 358 TYR B CA 1
ATOM 9985 C C . TYR B 1 355 ? 76.871 64.919 -16.441 1.00 6.85 358 TYR B C 1
ATOM 9986 O O . TYR B 1 355 ? 76.971 64.864 -15.211 1.00 9.25 358 TYR B O 1
ATOM 10004 N N . TYR B 1 356 ? 77.801 64.429 -17.261 1.00 6.40 359 TYR B N 1
ATOM 10005 C CA . TYR B 1 356 ? 79.089 63.927 -16.802 1.00 7.29 359 TYR B CA 1
ATOM 10006 C C . TYR B 1 356 ? 80.186 64.676 -17.525 1.00 7.32 359 TYR B C 1
ATOM 10007 O O . TYR B 1 356 ? 79.965 65.254 -18.591 1.00 7.80 359 TYR B O 1
ATOM 10025 N N . THR B 1 357 ? 81.383 64.624 -16.965 1.00 7.97 360 THR B N 1
ATOM 10026 C CA . THR B 1 357 ? 82.568 65.169 -17.617 1.00 8.22 360 THR B CA 1
ATOM 10027 C C . THR B 1 357 ? 83.336 64.096 -18.365 1.00 8.91 360 THR B C 1
ATOM 10028 O O . THR B 1 357 ? 83.165 62.896 -18.131 1.00 8.33 360 THR B O 1
ATOM 10039 N N . GLU B 1 358 ? 84.216 64.519 -19.263 1.00 9.00 361 GLU B N 1
ATOM 10040 C CA . GLU B 1 358 ? 84.996 63.550 -20.019 1.00 10.56 361 GLU B CA 1
ATOM 10041 C C . GLU B 1 358 ? 85.907 62.739 -19.099 1.00 11.35 361 GLU B C 1
ATOM 10042 O O . GLU B 1 358 ? 86.132 61.552 -19.325 1.00 12.70 361 GLU B O 1
ATOM 10054 N N . THR B 1 359 ? 86.388 63.360 -18.031 1.00 10.90 362 THR B N 1
ATOM 10055 C CA . THR B 1 359 ? 87.231 62.660 -17.062 1.00 12.81 362 THR B CA 1
ATOM 10056 C C . THR B 1 359 ? 86.488 61.524 -16.367 1.00 13.11 362 THR B C 1
ATOM 10057 O O . THR B 1 359 ? 87.060 60.469 -16.117 1.00 13.20 362 THR B O 1
ATOM 10068 N N . GLN B 1 360 ? 85.215 61.731 -16.060 1.00 9.25 363 GLN B N 1
ATOM 10069 C CA . GLN B 1 360 ? 84.414 60.714 -15.381 1.00 9.92 363 GLN B CA 1
ATOM 10070 C C . GLN B 1 360 ? 84.153 59.492 -16.244 1.00 8.39 363 GLN B C 1
ATOM 10071 O O . GLN B 1 360 ? 84.072 58.373 -15.744 1.00 10.62 363 GLN B O 1
ATOM 10085 N N . VAL B 1 361 ? 83.989 59.701 -17.539 1.00 8.20 364 VAL B N 1
ATOM 10086 C CA . VAL B 1 361 ? 83.610 58.618 -18.434 1.00 8.16 364 VAL B CA 1
ATOM 10087 C C . VAL B 1 361 ? 84.841 58.066 -19.144 1.00 10.20 364 VAL B C 1
ATOM 10088 O O . VAL B 1 361 ? 85.357 58.664 -20.085 1.00 11.89 364 VAL B O 1
ATOM 10101 N N . GLN B 1 362 ? 85.319 56.928 -18.662 1.00 10.13 365 GLN B N 1
ATOM 10102 C CA . GLN B 1 362 ? 86.544 56.299 -19.156 1.00 11.82 365 GLN B CA 1
ATOM 10103 C C . GLN B 1 362 ? 86.348 54.798 -19.260 1.00 10.83 365 GLN B C 1
ATOM 10104 O O . GLN B 1 362 ? 87.201 54.077 -19.797 1.00 12.69 365 GLN B O 1
#

InterPro domains:
  IPR025997 Periplasmic binding protein [PF13407] (41-317)
  IPR028082 Periplasmic binding protein-like I [SSF53822] (38-353)
  IPR049784 Multiple sugar-binding periplasmic receptor ChvE-like [NF040907] (41-364)
  IPR050555 Bacterial Solute-Binding Protein 2 [PTHR30036] (1-351)

Solvent-accessible surface area: 25072 Å² total

B-factor: mean 11.1, std 6.81, range [2.9, 43.98]

Organism: Mycolicibacterium smegmatis (strain ATCC 700084 / mc(2)155) (NCBI:txid246196)

Sequence (648 aa):
AKGTVGIAPTKSSSERWVADGQNVDQFKAFGYDTDLQYGDDVVQNQVSSQIENITKGVKLLVIAPIDGSSLTNTLQHHAADLKIPVISYDRLIKGTPNVDYYATFDNTKVGVLQANYIVDTLGVADGKGPFNLELFAGSPDDNNATTYFFQGASVLQPYIDSGKLVVKSGQTTFDQIATLRWDGGLAQSRDNLLSQAYTSSGRVVDAVLSPYDGISRGVISSALKSAGYGNAAKPLPIVTGQDAELASVKSIVAGEQTQTVFKDTRELAKAAVQEADAVLTGGTPQVVNDTETYDNGVKVVPSYLLDDPVSVDKSNYKKVLIDSGYYTETQVQAKGTVGIAPTKSSERWVADGQNVDQQFKAFGYDTDLQYGDDVVQNQVSSQIENITKGVKLLVIAPIDGSSLTNTLQHAADLKIPVISYDRLIKGTPNVDYYATFDNTKVGVLQANYIVDTLGVADGKGPFNLELFAGSPDDNNATTYFFQGASVLQPYIDSGKLVVKSGQTTFDQIATLRWDGGLAQSRDNLLSQAYTSGRVDAVLSPYDGISRGVVISSALKSSAGYGNAAKPLPIVTGQDAELASVKSIVAGEQTQTVFKDTRELAKAAVQEADAVLTGGTPQVNDTETYDNGVKVVPSYLLDPVSVDKSNYKKVLIIDSGYYTETQVQ

CATH classification: 3.40.50.2300 (+1 more: 3.40.50.2300)

Foldseek 3Di:
DLEEEEEEEACVAPVVVVLQVLCVLLVVVPHHYHYDYQNLDQVSRLVSLLVLVVDGQEYEYAHSFLASCAVVLVSCVVVVHAYEHEAFHRFDHPRHAEYEHAQLLVLLLLLLCVQCVVQVVVVVDDQAEEAEAFEAPRTNSRVSSLVSVVNCVVCCVVRSYDPQLPQRDHVSHYAHSRALQSLLVVLCCCVPRPPDDDHAEYRDEAQSSQVSVLVSVVVSPEPDPVHHAHAYEHEDPDLQVLLCLLVVRHFKYKHDQSNVSSNLVSVQSVCVSVVHDRDADDQDPQHRHPHRHGYHHHHIGMDGNVCCCVVCDVVPNDDPVSSD/DQEEEEEEEAPPAPLVVVLQVLCVLLVVVPHHYDYDYQNLDQVSRLVSLLVVVVVGQEYEYAHSFLASCAVVLVSCVVVPHAYEHEQFHRFDHPRHAEYEHAQLLVLLLLLLCVQCVVQCVVVPDAQAEEAEAFEAPRTVSRVSSLNSVCNCVVCVVVVNYDPQVPQRDHVSHYAHSLALQSLLVVLCCCVPRNPPDDHAEYEEAAQSSQVSVQVSCVVSPEPDDVHHAHAYEHEDPDLVLLLCLVVVGHFKYKHDDSNVSSNLVSVQVVQVSVPHHRDADDQPDQDRHPHRHRYDHDYIGMDGNVCCCVPCDVVPVDHPVSHD

Radius of gyration: 26.42 Å; Cα contacts (8 Å, |Δi|>4): 1387; chains: 2; bounding box: 46×82×82 Å

Nearest PDB structures (foldseek):
  4wwh-assembly2_B  TM=1.002E+00  e=9.584E-66  Mycolicibacterium smegmatis MC2 155
  3urm-assembly1_A  TM=9.953E-01  e=7.685E-51  Agrobacterium fabrum str. C58
  4ys6-assembly1_A  TM=9.592E-01  e=8.883E-42  Lachnoclostridium phytofermentans ISDg
  3l6u-assembly1_B  TM=8.696E-01  e=1.698E-17  Exiguobacterium sibiricum 255-15
  6hyh-assembly1_A  TM=8.266E-01  e=1.698E-17  Mycolicibacterium smegmatis MC2 155